Protein 6P4E (pdb70)

B-factor: mean 14.44, std 9.8, range [2.01, 67.56]

InterPro domains:
  IPR000169 Cysteine peptidase, cysteine active site [PS00139] (144-155)
  IPR000668 Peptidase C1A, papain C-terminal [PF00112] (126-337)
  IPR000668 Peptidase C1A, papain C-terminal [PR00705] (144-159)
  IPR000668 Peptidase C1A, papain C-terminal [PR00705] (288-298)
  IPR000668 Peptidase C1A, papain C-terminal [PR00705] (303-309)
  IPR000668 Peptidase C1A, papain C-terminal [SM00645] (126-339)
  IPR013128 Peptidase C1A [PTHR12411] (37-326)
  IPR013201 Cathepsin propeptide inhibitor domain (I29) [PF08246] (38-94)
  IPR013201 Cathepsin propeptide inhibitor domain (I29) [SM00848] (38-94)
  IPR021981 Domain of unknown function DUF3586 [PF12131] (343-416)
  IPR025660 Cysteine peptidase, histidine active site [PS00639] (286-296)
  IPR025661 Cysteine peptidase, asparagine active site [PS00640] (303-322)
  IPR038765 Papain-like cysteine peptidase superfamily [SSF54001] (36-338)
  IPR039417 Papain-like cysteine endopeptidase [cd02248] (127-338)

CATH classification: 3.90.70.10

Organism: Leishmania mexicana (NCBI:txid5665)

Solvent-accessible surface area: 17798 Å² total; per-residue (Å²): 118,52,95,47,20,40,26,89,116,118,26,1,20,5,106,35,26,80,14,39,89,3,27,0,27,2,0,16,2,0,0,6,0,0,2,0,21,38,66,66,36,70,71,155,66,44,27,0,0,3,1,8,0,4,21,17,6,122,81,14,98,11,26,90,24,29,88,6,31,69,0,0,42,17,0,41,120,88,35,78,0,59,2,32,17,45,137,31,14,70,45,86,0,30,125,30,147,48,42,150,48,44,137,59,108,134,32,84,78,13,3,62,3,31,2,15,6,51,3,4,74,44,28,137,3,0,6,6,17,0,18,95,39,0,0,0,0,0,11,0,1,7,48,12,0,144,90,11,157,80,29,45,29,85,84,26,94,40,172,115,81,70,16,2,4,5,0,0,0,2,33,70,94,45,175,61,41,39,0,10,0,16,3,8,70,11,42,151,38,19,45,151,0,19,0,67,0,18,22,60,105,45,8,1,38,0,8,82,39,0,0,0,2,21,7,142,136,66,55,85,45,10,28,16,93,148,97,29,1,20,5,105,36,26,78,13,43,83,5,31,0,25,3,0,14,2,0,0,6,0,0,2,0,21,39,66,66,33,71,72,158,65,41,29,0,0,3,3,8,0,4,22,17,7,120,77,12,99,11,25,92,24,29,90,6,33,69,0,0,42,15,0,37,129,85,36,72,0,58,1,30,18,44,136,31,17,71,46,86,0,30,125,29,143,47,41,156,66,39,153,53,118,144,34,81,81,14,3,65,2,31,2,15,6,52,2,5,68,50,24,136,4,0,14,16,18,0,22,104,41,0,0,0,0,0,12,0,1,6,48,14,0,150,96,12,166,79,25,47,28,85,84,28,96,39,170,111,78,70,17,3,4,5,0,0,0,5,36,76,89,46,178,45,44,39,0,9,0,16,2,9,68,10,43,152,39,16,48,152,0,19,0,59,0,20,23,61,104,46,8,1,40,0,8,80,40,0,0,0,2,21,7,109

Radius of gyration: 22.64 Å; Cα contacts (8 Å, |Δi|>4): 1164; chains: 2; bounding box: 58×46×66 Å

Sequence (433 aa):
VPDAVDWREKGAVTPVKDQGACGSCWAFSAVGNIEGQWYLAGHEELVSSLSEQQLVSCDDMDNNGCSSGGLMMLQAFDWLLQNTNNGHLHTEDSYPYVSGNGYVPECSSNSSELVVGAQIDGHVLIGSSEKAMAAWLAKNGPIAIALDASSSFMSYKSGVLTAACIGKQLNHGVLLLVGYDMTGEVPYWVIKNSWGGDWGEQGYVRVVMGVNACLLSEYPVSAHVRAVPDAVDWREKKGAVTPVKDQGAACGSCWAFSAVGNIEGQWYLAGHELVSSLSEQQLVSCDDMDNGCSSGGLMLQAFDWLLQNTNGHLHTEDDSYPYVSGNGYVPECSNSSELVVGAQIDGHVLIGSSSEKAMAAWLAKNGPIAIALDASSFMSYKSGVLLTAACIGKQLNHGVLLLVGYDMTGEVPYWVIKNSWGGDWGEQGYVRVVMGVNACLLSEYPVSAHVR

Secondary structure (DSSP, 8-state):
--SEEETTTTT------B-TTSS-HHHHHHHHHHHHHHHHTTSPP--B-HHHHHHH-SSSBTTTB--HHHHHHHHHHHSTTEEEBTTTS----TTS--PPPP--TT--EEEE--EEEEE-S-HHHHHHHHHHH--EEEEE--GGGTT--SSEE-S---S---EEEEEEEEE-SSSS-EEEEE-SB-TTSTBTTEEEEESSS-GGGTTS-EEEEE--/---SEEETTTTT--PPP-B-TTSB-HHHHHHHHHHHHHHHHTTSPP--B-HHHHHHH-SSS-TTB---HHHHHHHHHHHSTTEEEBTTTS----TTS--PPPP--TT--EEEE--EEEEEPS-HHHHHHHHHHH--EEEEE--GGGTT--SSEE-S---S---EEEEEEEEE-SSSS-EEEEE-SB-TTSTBTTEEEEESSS-GGGTTS-EEEEE--

Foldseek 3Di:
DDQKDFVVVVQQFDAAAALAQFLLLLLQLLQRQQQNQQVVVPDHRAAFDSLLCLAPQPVFPRSVYDHNQSSQVSCCVPVVQWTWGCVQHPDDCNVHDRDHRDPDPSTHTDAGFHFKDWFQLDLVSVQVCCRPRFKWKWFFACPVQVPAAEDEAAAADGDDGDGIWIFGMWHNPDPFTWTKIAGRRALRRHPRRIYIYGGDPCGRVGSVTIMHTHHD/DADQKAFVVVVQQFDAAAALAQFLLLQLVLLQRQQQNQQVVVPDHRAAFDSLLCLAPQPVFHRRVGDHNQSSQVSCCPPVVQWTWGCVQVPDDCNVHDRDHNDPDPSTHTDGGFHFKDWFQLDQVSVQRCCRPRFKWKWFFACPVQVPAAEDEAAAADGDDGDGIWIFGMWHNPDPFTWTKIAGRRALRRYPRRIYIYGPDPCGRVGSVTIMHTHHD

Structure (mmCIF, N/CA/C/O backbone):
data_6P4E
#
_entry.id   6P4E
#
_cell.length_a   82.636
_cell.length_b   82.636
_cell.length_c   134.846
_cell.angle_alpha   90.00
_cell.angle_beta   90.00
_cell.angle_gamma   120.00
#
_symmetry.space_group_name_H-M   'P 63'
#
loop_
_entity.id
_entity.type
_entity.pdbx_description
1 polymer 'Cysteine proteinase B'
2 non-polymer 'SODIUM ION'
3 non-polymer 'ACETATE ION'
4 non-polymer (4S)-2-METHYL-2,4-PENTANEDIOL
5 non-polymer '3-tert-butyl-N-[(2S)-1-(2-cyano-1,2-dimethylhydrazinyl)-4-methyl-1-oxopentan-2-yl]-1-methyl-1H-pyrazole-5-carboxamide (non-preferred name)'
6 non-polymer 2-AMINO-2-HYDROXYMETHYL-PROPANE-1,3-DIOL
7 water water
#
loop_
_atom_site.group_PDB
_atom_site.id
_atom_site.type_symbol
_atom_site.label_atom_id
_atom_site.label_alt_id
_atom_site.label_comp_id
_atom_site.label_asym_id
_atom_site.label_entity_id
_atom_site.label_seq_id
_atom_site.pdbx_PDB_ins_code
_atom_site.Cartn_x
_atom_site.Cartn_y
_atom_site.Cartn_z
_atom_site.occupancy
_atom_site.B_iso_or_equiv
_atom_site.auth_seq_id
_atom_site.auth_comp_id
_atom_site.auth_asym_id
_atom_site.auth_atom_id
_atom_site.pdbx_PDB_model_num
ATOM 1 N N . VAL A 1 2 ? 6.924 37.204 68.549 1.00 53.56 2 VAL A N 1
ATOM 2 C CA . VAL A 1 2 ? 5.944 36.806 67.545 1.00 43.24 2 VAL A CA 1
ATOM 3 C C . VAL A 1 2 ? 5.393 38.033 66.831 1.00 33.61 2 VAL A C 1
ATOM 4 O O . VAL A 1 2 ? 4.549 38.736 67.385 1.00 30.87 2 VAL A O 1
ATOM 8 N N . PRO A 1 3 ? 5.852 38.288 65.606 1.00 34.60 3 PRO A N 1
ATOM 9 C CA . PRO A 1 3 ? 5.355 39.453 64.870 1.00 18.84 3 PRO A CA 1
ATOM 10 C C . PRO A 1 3 ? 3.866 39.335 64.600 1.00 25.41 3 PRO A C 1
ATOM 11 O O . PRO A 1 3 ? 3.331 38.236 64.428 1.00 23.53 3 PRO A O 1
ATOM 15 N N . ASP A 1 4 ? 3.202 40.493 64.541 1.00 15.31 4 ASP A N 1
ATOM 16 C CA . ASP A 1 4 ? 1.779 40.524 64.238 1.00 20.47 4 ASP A CA 1
ATOM 17 C C . ASP A 1 4 ? 1.502 40.073 62.813 1.00 14.80 4 ASP A C 1
ATOM 18 O O . ASP A 1 4 ? 0.401 39.592 62.518 1.00 17.61 4 ASP A O 1
ATOM 23 N N . ALA A 1 5 ? 2.460 40.281 61.911 1.00 16.01 5 ALA A N 1
ATOM 24 C CA . ALA A 1 5 ? 2.259 40.015 60.499 1.00 16.63 5 ALA A CA 1
ATOM 25 C C . ALA A 1 5 ? 3.601 39.724 59.851 1.00 16.87 5 ALA A C 1
ATOM 26 O O . ALA A 1 5 ? 4.600 40.369 60.165 1.00 15.25 5 ALA A O 1
ATOM 28 N N . VAL A 1 6 ? 3.615 38.723 58.975 1.00 12.79 6 VAL A N 1
ATOM 29 C CA . VAL A 1 6 ? 4.768 38.406 58.135 1.00 11.47 6 VAL A CA 1
ATOM 30 C C . VAL A 1 6 ? 4.259 38.189 56.721 1.00 12.79 6 VAL A C 1
ATOM 31 O O . VAL A 1 6 ? 3.220 37.542 56.525 1.00 13.87 6 VAL A O 1
ATOM 35 N N . ASP A 1 7 ? 4.968 38.754 55.733 1.00 11.04 7 ASP A N 1
ATOM 36 C CA . ASP A 1 7 ? 4.622 38.588 54.319 1.00 9.11 7 ASP A CA 1
ATOM 37 C C . ASP A 1 7 ? 5.910 38.342 53.543 1.00 8.73 7 ASP A C 1
ATOM 38 O O . ASP A 1 7 ? 6.635 39.281 53.196 1.00 10.28 7 ASP A O 1
ATOM 43 N N . TRP A 1 8 ? 6.178 37.073 53.232 1.00 7.62 8 TRP A N 1
ATOM 44 C CA . TRP A 1 8 ? 7.407 36.736 52.526 1.00 8.68 8 TRP A CA 1
ATOM 45 C C . TRP A 1 8 ? 7.364 37.188 51.076 1.00 9.18 8 TRP A C 1
ATOM 46 O O . TRP A 1 8 ? 8.424 37.298 50.454 1.00 8.32 8 TRP A O 1
ATOM 57 N N . ARG A 1 9 ? 6.175 37.477 50.535 1.00 6.88 9 ARG A N 1
ATOM 58 C CA . ARG A 1 9 ? 6.093 38.062 49.201 1.00 10.26 9 ARG A CA 1
ATOM 59 C C . ARG A 1 9 ? 6.727 39.443 49.186 1.00 11.29 9 ARG A C 1
ATOM 60 O O . ARG A 1 9 ? 7.557 39.758 48.323 1.00 13.07 9 ARG A O 1
ATOM 68 N N . GLU A 1 10 ? 6.339 40.285 50.140 1.00 10.46 10 GLU A N 1
ATOM 69 C CA . GLU A 1 10 ? 6.865 41.645 50.163 1.00 15.08 10 GLU A CA 1
ATOM 70 C C . GLU A 1 10 ? 8.353 41.653 50.486 1.00 13.36 10 GLU A C 1
ATOM 71 O O . GLU A 1 10 ? 9.075 42.549 50.029 1.00 13.45 10 GLU A O 1
ATOM 77 N N . LYS A 1 11 ? 8.842 40.645 51.205 1.00 10.97 11 LYS A N 1
ATOM 78 C CA . LYS A 1 11 ? 10.259 40.533 51.548 1.00 14.70 11 LYS A CA 1
ATOM 79 C C . LYS A 1 11 ? 11.123 39.950 50.435 1.00 11.09 11 LYS A C 1
ATOM 80 O O . LYS A 1 11 ? 12.348 39.891 50.607 1.00 14.80 11 LYS A O 1
ATOM 86 N N . GLY A 1 12 ? 10.536 39.547 49.314 1.00 12.57 12 GLY A N 1
ATOM 87 C CA . GLY A 1 12 ? 11.263 39.100 48.149 1.00 12.87 12 GLY A CA 1
ATOM 88 C C . GLY A 1 12 ? 11.483 37.603 48.026 1.00 9.92 12 GLY A C 1
ATOM 89 O O . GLY A 1 12 ? 12.277 37.193 47.176 1.00 10.02 12 GLY A O 1
ATOM 90 N N . ALA A 1 13 ? 10.793 36.768 48.815 1.00 9.30 13 ALA A N 1
ATOM 91 C CA . ALA A 1 13 ? 11.132 35.345 48.854 1.00 8.26 13 ALA A CA 1
ATOM 92 C C . ALA A 1 13 ? 10.194 34.475 48.030 1.00 6.30 13 ALA A C 1
ATOM 93 O O . ALA A 1 13 ? 10.348 33.252 48.069 1.00 8.36 13 ALA A O 1
ATOM 95 N N . VAL A 1 14 ? 9.247 35.063 47.287 1.00 5.48 14 VAL A N 1
ATOM 96 C CA . VAL A 1 14 ? 8.211 34.305 46.581 1.00 6.71 14 VAL A CA 1
ATOM 97 C C . VAL A 1 14 ? 8.190 34.714 45.106 1.00 8.00 14 VAL A C 1
ATOM 98 O O . VAL A 1 14 ? 8.130 35.906 44.788 1.00 7.94 14 VAL A O 1
ATOM 102 N N . THR A 1 15 ? 8.242 33.731 44.211 1.00 7.17 15 THR A N 1
ATOM 103 C CA . THR A 1 15 ? 8.226 33.951 42.765 1.00 7.55 15 THR A CA 1
ATOM 104 C C . THR A 1 15 ? 6.796 34.141 42.282 1.00 8.85 15 THR A C 1
ATOM 105 O O . THR A 1 15 ? 5.861 34.017 43.051 1.00 8.93 15 THR A O 1
ATOM 109 N N . PRO A 1 16 ? 6.598 34.456 41.006 1.00 7.07 16 PRO A N 1
ATOM 110 C CA . PRO A 1 16 ? 5.239 34.630 40.503 1.00 8.65 16 PRO A CA 1
ATOM 111 C C . PRO A 1 16 ? 4.460 33.332 40.599 1.00 6.92 16 PRO A C 1
ATOM 112 O O . PRO A 1 16 ? 5.018 32.234 40.654 1.00 7.30 16 PRO A O 1
ATOM 116 N N . VAL A 1 17 ? 3.141 33.478 40.570 1.00 7.28 17 VAL A N 1
ATOM 117 C CA . VAL A 1 17 ? 2.208 32.360 40.635 1.00 8.12 17 VAL A CA 1
ATOM 118 C C . VAL A 1 17 ? 2.286 31.524 39.367 1.00 7.68 17 VAL A C 1
ATOM 119 O O . VAL A 1 17 ? 2.447 32.044 38.254 1.00 10.90 17 VAL A O 1
ATOM 123 N N . LYS A 1 18 ? 2.153 30.215 39.527 1.00 7.39 18 LYS A N 1
ATOM 124 C CA . LYS A 1 18 ? 2.243 29.238 38.459 1.00 5.73 18 LYS A CA 1
ATOM 125 C C . LYS A 1 18 ? 0.921 28.501 38.352 1.00 5.92 18 LYS A C 1
ATOM 126 O O . LYS A 1 18 ? 0.002 28.714 39.154 1.00 9.83 18 LYS A O 1
ATOM 132 N N . ASP A 1 19 ? 0.831 27.630 37.352 1.00 6.56 19 ASP A N 1
ATOM 133 C CA . ASP A 1 19 ? -0.417 26.933 37.035 1.00 7.32 19 ASP A CA 1
ATOM 134 C C . ASP A 1 19 ? -0.080 25.482 36.723 1.00 9.75 19 ASP A C 1
ATOM 135 O O . ASP A 1 19 ? 0.589 25.196 35.720 1.00 10.70 19 ASP A O 1
ATOM 140 N N . GLN A 1 20 ? -0.522 24.559 37.579 1.00 7.92 20 GLN A N 1
ATOM 141 C CA . GLN A 1 20 ? -0.245 23.146 37.373 1.00 7.74 20 GLN A CA 1
ATOM 142 C C . GLN A 1 20 ? -1.124 22.525 36.299 1.00 6.80 20 GLN A C 1
ATOM 143 O O . GLN A 1 20 ? -0.821 21.427 35.825 1.00 8.08 20 GLN A O 1
ATOM 149 N N . GLY A 1 21 ? -2.209 23.194 35.912 1.00 8.90 21 GLY A N 1
ATOM 150 C CA . GLY A 1 21 ? -3.068 22.616 34.898 1.00 11.72 21 GLY A CA 1
ATOM 151 C C . GLY A 1 21 ? -3.800 21.388 35.409 1.00 10.44 21 GLY A C 1
ATOM 152 O O . GLY A 1 21 ? -4.096 21.243 36.604 1.00 13.66 21 GLY A O 1
ATOM 153 N N . ALA A 1 22 ? -4.082 20.470 34.488 1.00 10.86 22 ALA A N 1
ATOM 154 C CA . ALA A 1 22 ? -4.813 19.241 34.793 1.00 14.29 22 ALA A CA 1
ATOM 155 C C . ALA A 1 22 ? -3.941 18.134 35.375 1.00 19.12 22 ALA A C 1
ATOM 156 O O . ALA A 1 22 ? -4.436 17.025 35.610 1.00 27.53 22 ALA A O 1
ATOM 158 N N . CYS A 1 23 ? -2.674 18.406 35.629 1.00 15.38 23 CYS A N 1
ATOM 159 C CA . CYS A 1 23 ? -1.744 17.432 36.171 1.00 10.79 23 CYS A CA 1
ATOM 160 C C . CYS A 1 23 ? -1.874 17.420 37.688 1.00 10.01 23 CYS A C 1
ATOM 161 O O . CYS A 1 23 ? -2.064 18.464 38.308 1.00 9.80 23 CYS A O 1
ATOM 164 N N . GLY A 1 24 ? -1.840 16.230 38.275 1.00 9.12 24 GLY A N 1
ATOM 165 C CA . GLY A 1 24 ? -1.818 16.107 39.731 1.00 10.32 24 GLY A CA 1
ATOM 166 C C . GLY A 1 24 ? -0.433 16.333 40.318 1.00 6.43 24 GLY A C 1
ATOM 167 O O . GLY A 1 24 ? 0.104 15.480 41.029 1.00 9.80 24 GLY A O 1
ATOM 168 N N . SER A 1 25 ? 0.142 17.498 40.028 1.00 7.19 25 SER A N 1
ATOM 169 C CA . SER A 1 25 ? 1.501 17.835 40.408 1.00 8.55 25 SER A CA 1
ATOM 170 C C . SER A 1 25 ? 1.573 18.866 41.528 1.00 7.56 25 SER A C 1
ATOM 171 O O . SER A 1 25 ? 2.609 19.495 41.703 1.00 6.96 25 SER A O 1
ATOM 174 N N . CYS A 1 26 ? 0.492 19.039 42.296 1.00 7.09 26 CYS A N 1
ATOM 175 C CA . CYS A 1 26 ? 0.492 19.988 43.407 1.00 5.00 26 CYS A CA 1
ATOM 176 C C . CYS A 1 26 ? 1.699 19.781 44.316 1.00 7.88 26 CYS A C 1
ATOM 177 O O . CYS A 1 26 ? 2.242 20.753 44.847 1.00 5.43 26 CYS A O 1
ATOM 180 N N . TRP A 1 27 ? 2.103 18.511 44.532 1.00 5.71 27 TRP A N 1
ATOM 181 C CA . TRP A 1 27 ? 3.220 18.169 45.410 1.00 5.52 27 TRP A CA 1
ATOM 182 C C . TRP A 1 27 ? 4.512 18.798 44.907 1.00 4.64 27 TRP A C 1
ATOM 183 O O . TRP A 1 27 ? 5.362 19.222 45.698 1.00 5.07 27 TRP A O 1
ATOM 194 N N . ALA A 1 28 ? 4.670 18.884 43.584 1.00 5.17 28 ALA A N 1
ATOM 195 C CA . ALA A 1 28 ? 5.871 19.478 43.003 1.00 5.69 28 ALA A CA 1
ATOM 196 C C . ALA A 1 28 ? 5.849 20.993 43.094 1.00 6.70 28 ALA A C 1
ATOM 197 O O . ALA A 1 28 ? 6.868 21.596 43.400 1.00 5.62 28 ALA A O 1
ATOM 199 N N . PHE A 1 29 ? 4.703 21.616 42.833 1.00 4.64 29 PHE A N 1
ATOM 200 C CA . PHE A 1 29 ? 4.586 23.058 42.999 1.00 5.49 29 PHE A CA 1
ATOM 201 C C . PHE A 1 29 ? 4.829 23.470 44.441 1.00 5.48 29 PHE A C 1
ATOM 202 O O . PHE A 1 29 ? 5.502 24.464 44.693 1.00 5.29 29 PHE A O 1
ATOM 210 N N . SER A 1 30 ? 4.281 22.724 45.394 1.00 3.46 30 SER A N 1
ATOM 211 C CA . SER A 1 30 ? 4.473 23.018 46.806 1.00 4.75 30 SER A CA 1
ATOM 212 C C . SER A 1 30 ? 5.943 22.921 47.181 1.00 6.41 30 SER A C 1
ATOM 213 O O . SER A 1 30 ? 6.517 23.827 47.799 1.00 5.77 30 SER A O 1
ATOM 216 N N . ALA A 1 31 ? 6.574 21.834 46.780 1.00 5.77 31 ALA A N 1
ATOM 217 C CA . ALA A 1 31 ? 7.973 21.616 47.122 1.00 3.76 31 ALA A CA 1
ATOM 218 C C . ALA A 1 31 ? 8.870 22.679 46.500 1.00 5.66 31 ALA A C 1
ATOM 219 O O . ALA A 1 31 ? 9.737 23.244 47.173 1.00 6.48 31 ALA A O 1
ATOM 221 N N . VAL A 1 32 ? 8.664 22.976 45.212 1.00 6.27 32 VAL A N 1
ATOM 222 C CA . VAL A 1 32 ? 9.508 23.937 44.510 1.00 3.63 32 VAL A CA 1
ATOM 223 C C . VAL A 1 32 ? 9.305 25.335 45.056 1.00 5.31 32 VAL A C 1
ATOM 224 O O . VAL A 1 32 ? 10.265 26.080 45.238 1.00 4.82 32 VAL A O 1
ATOM 228 N N . GLY A 1 33 ? 8.061 25.720 45.352 1.00 4.36 33 GLY A N 1
ATOM 229 C CA . GLY A 1 33 ? 7.863 27.032 45.939 1.00 5.61 33 GLY A CA 1
ATOM 230 C C . GLY A 1 33 ? 8.618 27.196 47.241 1.00 5.50 33 GLY A C 1
ATOM 231 O O . GLY A 1 33 ? 9.209 28.256 47.520 1.00 5.98 33 GLY A O 1
ATOM 232 N N . ASN A 1 34 ? 8.599 26.164 48.072 1.00 5.85 34 ASN A N 1
ATOM 233 C CA . ASN A 1 34 ? 9.355 26.225 49.305 1.00 4.46 34 ASN A CA 1
ATOM 234 C C . ASN A 1 34 ? 10.848 26.329 49.032 1.00 3.94 34 ASN A C 1
ATOM 235 O O . ASN A 1 34 ? 11.545 27.124 49.676 1.00 4.89 34 ASN A O 1
ATOM 240 N N . ILE A 1 35 ? 11.366 25.534 48.105 1.00 3.53 35 ILE A N 1
ATOM 241 C CA . ILE A 1 35 ? 12.784 25.620 47.762 1.00 4.58 35 ILE A CA 1
ATOM 242 C C . ILE A 1 35 ? 13.151 27.011 47.281 1.00 7.29 35 ILE A C 1
ATOM 243 O O . ILE A 1 35 ? 14.196 27.549 47.665 1.00 6.23 35 ILE A O 1
ATOM 248 N N . GLU A 1 36 ? 12.317 27.609 46.427 1.00 5.28 36 GLU A N 1
ATOM 249 C CA . GLU A 1 36 ? 12.606 28.959 45.947 1.00 7.01 36 GLU A CA 1
ATOM 250 C C . GLU A 1 36 ? 12.803 29.922 47.102 1.00 6.66 36 GLU A C 1
ATOM 251 O O . GLU A 1 36 ? 13.680 30.788 47.059 1.00 6.97 36 GLU A O 1
ATOM 257 N N . GLY A 1 37 ? 11.980 29.787 48.147 1.00 6.89 37 GLY A N 1
ATOM 258 C CA . GLY A 1 37 ? 12.073 30.689 49.280 1.00 9.10 37 GLY A CA 1
ATOM 259 C C . GLY A 1 37 ? 13.304 30.428 50.130 1.00 5.14 37 GLY A C 1
ATOM 260 O O . GLY A 1 37 ? 13.989 31.367 50.550 1.00 7.01 37 GLY A O 1
ATOM 261 N N . GLN A 1 38 ? 13.628 29.155 50.382 1.00 6.19 38 GLN A N 1
ATOM 262 C CA . GLN A 1 38 ? 14.809 28.850 51.179 1.00 6.80 38 GLN A CA 1
ATOM 263 C C . GLN A 1 38 ? 16.078 29.287 50.464 1.00 6.09 38 GLN A C 1
ATOM 264 O O . GLN A 1 38 ? 17.036 29.723 51.102 1.00 7.03 38 GLN A O 1
ATOM 270 N N . TRP A 1 39 ? 16.100 29.141 49.137 1.00 6.62 39 TRP A N 1
ATOM 271 C CA . TRP A 1 39 ? 17.245 29.513 48.316 1.00 8.65 39 TRP A CA 1
ATOM 272 C C . TRP A 1 39 ? 17.505 31.013 48.417 1.00 6.99 39 TRP A C 1
ATOM 273 O O . TRP A 1 39 ? 18.633 31.453 48.706 1.00 8.39 39 TRP A O 1
ATOM 284 N N . TYR A 1 40 ? 16.459 31.811 48.261 1.00 6.89 40 TYR A N 1
ATOM 285 C CA . TYR A 1 40 ? 16.605 33.254 48.408 1.00 6.24 40 TYR A CA 1
ATOM 286 C C . TYR A 1 40 ? 17.044 33.627 49.812 1.00 8.36 40 TYR A C 1
ATOM 287 O O . TYR A 1 40 ? 17.945 34.458 49.987 1.00 9.92 40 TYR A O 1
ATOM 296 N N . LEU A 1 41 ? 16.411 33.054 50.830 1.00 5.35 41 LEU A N 1
ATOM 297 C CA . LEU A 1 41 ? 16.710 33.439 52.202 1.00 6.32 41 LEU A CA 1
ATOM 298 C C . LEU A 1 41 ? 18.111 33.018 52.649 1.00 11.19 41 LEU A C 1
ATOM 299 O O . LEU A 1 41 ? 18.602 33.546 53.656 1.00 14.67 41 LEU A O 1
ATOM 304 N N . ALA A 1 42 ? 18.753 32.092 51.943 1.00 8.51 42 ALA A N 1
ATOM 305 C CA . ALA A 1 42 ? 20.163 31.774 52.174 1.00 8.57 42 ALA A CA 1
ATOM 306 C C . ALA A 1 42 ? 21.104 32.771 51.503 1.00 9.74 42 ALA A C 1
ATOM 307 O O . ALA A 1 42 ? 22.328 32.618 51.609 1.00 12.51 42 ALA A O 1
ATOM 309 N N . GLY A 1 43 ? 20.587 33.796 50.840 1.00 9.12 43 GLY A N 1
ATOM 310 C CA . GLY A 1 43 ? 21.431 34.844 50.313 1.00 12.06 43 GLY A CA 1
ATOM 311 C C . GLY A 1 43 ? 21.624 34.817 48.819 1.00 16.02 43 GLY A C 1
ATOM 312 O O . GLY A 1 43 ? 22.471 35.554 48.306 1.00 15.20 43 GLY A O 1
ATOM 313 N N . HIS A 1 44 ? 20.889 33.990 48.099 1.00 10.01 44 HIS A N 1
ATOM 314 C CA . HIS A 1 44 ? 21.002 33.908 46.655 1.00 10.84 44 HIS A CA 1
ATOM 315 C C . HIS A 1 44 ? 19.866 34.677 45.996 1.00 9.24 44 HIS A C 1
ATOM 316 O O . HIS A 1 44 ? 18.852 34.990 46.622 1.00 10.61 44 HIS A O 1
ATOM 323 N N . GLU A 1 45 ? 20.022 34.968 44.716 1.00 10.36 45 GLU A N 1
ATOM 324 C CA A GLU A 1 45 ? 18.991 35.714 44.016 0.71 8.55 45 GLU A CA 1
ATOM 325 C CA B GLU A 1 45 ? 18.984 35.720 44.021 0.29 8.58 45 GLU A CA 1
ATOM 326 C C . GLU A 1 45 ? 17.753 34.842 43.823 1.00 8.24 45 GLU A C 1
ATOM 327 O O . GLU A 1 45 ? 17.857 33.654 43.491 1.00 10.36 45 GLU A O 1
ATOM 338 N N . LEU A 1 46 ? 16.583 35.445 44.015 1.00 9.44 46 LEU A N 1
ATOM 339 C CA . LEU A 1 46 ? 15.327 34.753 43.770 1.00 7.22 46 LEU A CA 1
ATOM 340 C C . LEU A 1 46 ? 15.272 34.281 42.324 1.00 8.63 46 LEU A C 1
ATOM 341 O O . LEU A 1 46 ? 15.463 35.056 41.383 1.00 9.77 46 LEU A O 1
ATOM 346 N N . VAL A 1 47 ? 14.982 32.999 42.137 1.00 7.77 47 VAL A N 1
ATOM 347 C CA . VAL A 1 47 ? 14.880 32.408 40.810 1.00 8.54 47 VAL A CA 1
ATOM 348 C C . VAL A 1 47 ? 13.740 31.398 40.814 1.00 7.70 47 VAL A C 1
ATOM 349 O O . VAL A 1 47 ? 13.505 30.734 41.825 1.00 7.49 47 VAL A O 1
ATOM 353 N N . SER A 1 48 ? 12.999 31.326 39.710 1.00 9.37 48 SER A N 1
ATOM 354 C CA A SER A 1 48 ? 11.951 30.326 39.558 0.67 8.63 48 SER A CA 1
ATOM 355 C CA B SER A 1 48 ? 11.945 30.330 39.557 0.33 8.70 48 SER A CA 1
ATOM 356 C C . SER A 1 48 ? 12.566 29.003 39.137 1.00 10.09 48 SER A C 1
ATOM 357 O O . SER A 1 48 ? 13.405 28.966 38.232 1.00 9.95 48 SER A O 1
ATOM 362 N N . LEU A 1 49 ? 12.167 27.920 39.806 1.00 5.41 49 LEU A N 1
ATOM 363 C CA . LEU A 1 49 ? 12.767 26.601 39.633 1.00 5.45 49 LEU A CA 1
ATOM 364 C C . LEU A 1 49 ? 11.763 25.650 38.999 1.00 4.75 49 LEU A C 1
ATOM 365 O O . LEU A 1 49 ? 10.583 25.964 38.850 1.00 7.77 49 LEU A O 1
ATOM 370 N N . SER A 1 50 ? 12.256 24.478 38.604 1.00 6.71 50 SER A N 1
ATOM 371 C CA . SER A 1 50 ? 11.532 23.606 37.678 1.00 5.72 50 SER A CA 1
ATOM 372 C C . SER A 1 50 ? 10.686 22.539 38.379 1.00 6.46 50 SER A C 1
ATOM 373 O O . SER A 1 50 ? 11.209 21.521 38.835 1.00 7.48 50 SER A O 1
ATOM 376 N N . GLU A 1 51 ? 9.367 22.730 38.388 1.00 7.18 51 GLU A N 1
ATOM 377 C CA . GLU A 1 51 ? 8.448 21.646 38.722 1.00 8.69 51 GLU A CA 1
ATOM 378 C C . GLU A 1 51 ? 8.562 20.490 37.727 1.00 7.75 51 GLU A C 1
ATOM 379 O O . GLU A 1 51 ? 8.387 19.328 38.100 1.00 7.36 51 GLU A O 1
ATOM 385 N N . GLN A 1 52 ? 8.848 20.785 36.452 1.00 8.08 52 GLN A N 1
ATOM 386 C CA . GLN A 1 52 ? 8.849 19.726 35.451 1.00 9.17 52 GLN A CA 1
ATOM 387 C C . GLN A 1 52 ? 9.935 18.703 35.731 1.00 8.75 52 GLN A C 1
ATOM 388 O O . GLN A 1 52 ? 9.744 17.509 35.496 1.00 8.97 52 GLN A O 1
ATOM 394 N N . GLN A 1 53 ? 11.083 19.153 36.232 1.00 6.00 53 GLN A N 1
ATOM 395 C CA . GLN A 1 53 ? 12.132 18.199 36.572 1.00 6.90 53 GLN A CA 1
ATOM 396 C C . GLN A 1 53 ? 11.620 17.160 37.553 1.00 9.08 53 GLN A C 1
ATOM 397 O O . GLN A 1 53 ? 11.903 15.973 37.413 1.00 9.28 53 GLN A O 1
ATOM 403 N N . LEU A 1 54 ? 10.875 17.586 38.576 1.00 8.11 54 LEU A N 1
ATOM 404 C CA . LEU A 1 54 ? 10.332 16.621 39.522 1.00 8.07 54 LEU A CA 1
ATOM 405 C C . LEU A 1 54 ? 9.250 15.783 38.866 1.00 9.36 54 LEU A C 1
ATOM 406 O O . LEU A 1 54 ? 9.223 14.562 39.015 1.00 9.13 54 LEU A O 1
ATOM 411 N N . VAL A 1 55 ? 8.330 16.416 38.148 1.00 6.76 55 VAL A N 1
ATOM 412 C CA . VAL A 1 55 ? 7.230 15.651 37.573 1.00 7.62 55 VAL A CA 1
ATOM 413 C C . VAL A 1 55 ? 7.747 14.544 36.663 1.00 8.60 55 VAL A C 1
ATOM 414 O O . VAL A 1 55 ? 7.276 13.397 36.730 1.00 10.14 55 VAL A O 1
ATOM 418 N N . SER A 1 56 ? 8.750 14.852 35.832 1.00 8.64 56 SER A N 1
ATOM 419 C CA . SER A 1 56 ? 9.283 13.925 34.835 1.00 12.09 56 SER A CA 1
ATOM 420 C C . SER A 1 56 ? 10.371 12.997 35.358 1.00 13.63 56 SER A C 1
ATOM 421 O O . SER A 1 56 ? 10.522 11.872 34.837 1.00 12.18 56 SER A O 1
ATOM 424 N N . CYS A 1 57 ? 11.167 13.432 36.338 1.00 9.61 57 CYS A N 1
ATOM 425 C CA . CYS A 1 57 ? 12.361 12.696 36.732 1.00 9.21 57 CYS A CA 1
ATOM 426 C C . CYS A 1 57 ? 12.257 11.984 38.073 1.00 11.00 57 CYS A C 1
ATOM 427 O O . CYS A 1 57 ? 12.974 11.004 38.293 1.00 12.97 57 CYS A O 1
ATOM 430 N N . ASP A 1 58 ? 11.403 12.448 38.987 1.00 11.65 58 ASP A N 1
ATOM 431 C CA . ASP A 1 58 ? 11.338 11.909 40.344 1.00 11.34 58 ASP A CA 1
ATOM 432 C C . ASP A 1 58 ? 10.583 10.585 40.316 1.00 11.54 58 ASP A C 1
ATOM 433 O O . ASP A 1 58 ? 9.355 10.557 40.187 1.00 19.15 58 ASP A O 1
ATOM 438 N N . ASP A 1 59 ? 11.313 9.485 40.469 1.00 13.28 59 ASP A N 1
ATOM 439 C CA . ASP A 1 59 ? 10.700 8.161 40.422 1.00 16.52 59 ASP A CA 1
ATOM 440 C C . ASP A 1 59 ? 10.225 7.659 41.783 1.00 18.99 59 ASP A C 1
ATOM 441 O O . ASP A 1 59 ? 9.676 6.551 41.858 1.00 18.56 59 ASP A O 1
ATOM 446 N N . MET A 1 60 ? 10.405 8.442 42.855 1.00 15.31 60 MET A N 1
ATOM 447 C CA . MET A 1 60 ? 9.783 8.107 44.130 1.00 14.97 60 MET A CA 1
ATOM 448 C C . MET A 1 60 ? 8.325 8.551 44.127 1.00 17.48 60 MET A C 1
ATOM 449 O O . MET A 1 60 ? 7.446 7.864 44.658 1.00 25.12 60 MET A O 1
ATOM 454 N N . ASP A 1 61 ? 8.058 9.676 43.489 1.00 11.19 61 ASP A N 1
ATOM 455 C CA . ASP A 1 61 ? 6.718 10.202 43.335 1.00 9.86 61 ASP A CA 1
ATOM 456 C C . ASP A 1 61 ? 6.114 9.705 42.024 1.00 13.26 61 ASP A C 1
ATOM 457 O O . ASP A 1 61 ? 6.740 8.962 41.265 1.00 13.35 61 ASP A O 1
ATOM 462 N N . ASN A 1 62 ? 4.879 10.110 41.750 1.00 9.55 62 ASN A N 1
ATOM 463 C CA A ASN A 1 62 ? 4.098 9.509 40.676 0.62 11.97 62 ASN A CA 1
ATOM 464 C CA B ASN A 1 62 ? 4.073 9.514 40.691 0.38 11.97 62 ASN A CA 1
ATOM 465 C C . ASN A 1 62 ? 3.592 10.540 39.674 1.00 10.86 62 ASN A C 1
ATOM 466 O O . ASN A 1 62 ? 2.454 10.471 39.200 1.00 13.35 62 ASN A O 1
ATOM 475 N N . GLY A 1 63 ? 4.443 11.505 39.331 1.00 10.91 63 GLY A N 1
ATOM 476 C CA . GLY A 1 63 ? 4.151 12.346 38.185 1.00 12.16 63 GLY A CA 1
ATOM 477 C C . GLY A 1 63 ? 2.848 13.108 38.327 1.00 12.06 63 GLY A C 1
ATOM 478 O O . GLY A 1 63 ? 2.610 13.797 39.324 1.00 13.28 63 GLY A O 1
ATOM 479 N N . CYS A 1 64 ? 1.982 13.008 37.311 1.00 12.55 64 CYS A N 1
ATOM 480 C CA . CYS A 1 64 ? 0.677 13.658 37.334 1.00 10.85 64 CYS A CA 1
ATOM 481 C C . CYS A 1 64 ? -0.369 12.894 38.145 1.00 10.60 64 CYS A C 1
ATOM 482 O O . CYS A 1 64 ? -1.525 13.329 38.201 1.00 12.66 64 CYS A O 1
ATOM 485 N N A SER A 1 65 ? -0.013 11.769 38.752 0.49 10.16 65 SER A N 1
ATOM 486 N N B SER A 1 65 ? 0.019 11.787 38.795 0.51 10.21 65 SER A N 1
ATOM 487 C CA A SER A 1 65 ? -0.947 11.115 39.655 0.49 12.46 65 SER A CA 1
ATOM 488 C CA B SER A 1 65 ? -0.846 10.977 39.652 0.51 12.65 65 SER A CA 1
ATOM 489 C C A SER A 1 65 ? -0.882 11.747 41.041 0.49 14.00 65 SER A C 1
ATOM 490 C C B SER A 1 65 ? -0.566 11.163 41.142 0.51 10.35 65 SER A C 1
ATOM 491 O O A SER A 1 65 ? -1.924 11.993 41.659 0.49 18.46 65 SER A O 1
ATOM 492 O O B SER A 1 65 ? -1.106 10.417 41.962 0.51 15.84 65 SER A O 1
ATOM 497 N N . GLY A 1 66 ? 0.312 12.080 41.509 1.00 10.43 66 GLY A N 1
ATOM 498 C CA . GLY A 1 66 ? 0.473 12.510 42.880 1.00 10.19 66 GLY A CA 1
ATOM 499 C C . GLY A 1 66 ? 1.876 12.268 43.401 1.00 10.54 66 GLY A C 1
ATOM 500 O O . GLY A 1 66 ? 2.691 11.572 42.796 1.00 8.33 66 GLY A O 1
ATOM 501 N N . GLY A 1 67 ? 2.121 12.836 44.582 1.00 7.39 67 GLY A N 1
ATOM 502 C CA . GLY A 1 67 ? 3.410 12.760 45.238 1.00 8.72 67 GLY A CA 1
ATOM 503 C C . GLY A 1 67 ? 3.341 13.379 46.615 1.00 7.09 67 GLY A C 1
ATOM 504 O O . GLY A 1 67 ? 2.289 13.833 47.078 1.00 7.55 67 GLY A O 1
ATOM 505 N N . LEU A 1 68 ? 4.503 13.439 47.243 1.00 7.72 68 LEU A N 1
ATOM 506 C CA . LEU A 1 68 ? 4.672 14.015 48.568 1.00 5.94 68 LEU A CA 1
ATOM 507 C C . LEU A 1 68 ? 5.890 14.923 48.560 1.00 5.90 68 LEU A C 1
ATOM 508 O O . LEU A 1 68 ? 6.933 14.569 48.009 1.00 6.51 68 LEU A O 1
ATOM 513 N N . MET A 1 69 ? 5.767 16.092 49.211 1.00 4.79 69 MET A N 1
ATOM 514 C CA A MET A 1 69 ? 6.839 17.083 49.178 0.60 4.79 69 MET A CA 1
ATOM 515 C CA B MET A 1 69 ? 6.837 17.087 49.189 0.40 4.83 69 MET A CA 1
ATOM 516 C C . MET A 1 69 ? 8.139 16.548 49.789 1.00 6.41 69 MET A C 1
ATOM 517 O O . MET A 1 69 ? 9.227 16.818 49.267 1.00 7.61 69 MET A O 1
ATOM 526 N N . LEU A 1 70 ? 8.066 15.775 50.890 1.00 6.07 70 LEU A N 1
ATOM 527 C CA . LEU A 1 70 ? 9.309 15.242 51.463 1.00 7.06 70 LEU A CA 1
ATOM 528 C C . LEU A 1 70 ? 9.991 14.262 50.520 1.00 8.70 70 LEU A C 1
ATOM 529 O O . LEU A 1 70 ? 11.233 14.227 50.454 1.00 7.83 70 LEU A O 1
ATOM 534 N N . GLN A 1 71 ? 9.202 13.410 49.835 1.00 7.45 71 GLN A N 1
ATOM 535 C CA . GLN A 1 71 ? 9.789 12.486 48.872 1.00 9.05 71 GLN A CA 1
ATOM 536 C C . GLN A 1 71 ? 10.456 13.237 47.729 1.00 9.02 71 GLN A C 1
ATOM 537 O O . GLN A 1 71 ? 11.510 12.838 47.238 1.00 11.01 71 GLN A O 1
ATOM 543 N N . ALA A 1 72 ? 9.883 14.367 47.322 1.00 6.98 72 ALA A N 1
ATOM 544 C CA . ALA A 1 72 ? 10.499 15.151 46.262 1.00 8.72 72 ALA A CA 1
ATOM 545 C C . ALA A 1 72 ? 11.859 15.669 46.711 1.00 6.15 72 ALA A C 1
ATOM 546 O O . ALA A 1 72 ? 12.840 15.621 45.953 1.00 8.69 72 ALA A O 1
ATOM 548 N N . PHE A 1 73 ? 11.951 16.143 47.955 1.00 6.38 73 PHE A N 1
ATOM 549 C CA . PHE A 1 73 ? 13.238 16.599 48.482 1.00 7.02 73 PHE A CA 1
ATOM 550 C C . PHE A 1 73 ? 14.229 15.443 48.536 1.00 10.18 73 PHE A C 1
ATOM 551 O O . PHE A 1 73 ? 15.403 15.601 48.166 1.00 7.56 73 PHE A O 1
ATOM 559 N N . ASP A 1 74 ? 13.769 14.271 49.006 1.00 7.07 74 ASP A N 1
ATOM 560 C CA . ASP A 1 74 ? 14.635 13.094 49.050 1.00 12.36 74 ASP A CA 1
ATOM 561 C C . ASP A 1 74 ? 15.134 12.735 47.663 1.00 11.38 74 ASP A C 1
ATOM 562 O O . ASP A 1 74 ? 16.295 12.355 47.499 1.00 10.27 74 ASP A O 1
ATOM 567 N N . TRP A 1 75 ? 14.251 12.761 46.663 1.00 7.93 75 TRP A N 1
ATOM 568 C CA . TRP A 1 75 ? 14.684 12.419 45.314 1.00 7.38 75 TRP A CA 1
ATOM 569 C C . TRP A 1 75 ? 15.829 13.331 44.868 1.00 11.26 75 TRP A C 1
ATOM 570 O O . TRP A 1 75 ? 16.844 12.864 44.332 1.00 10.93 75 TRP A O 1
ATOM 581 N N . LEU A 1 76 ? 15.693 14.644 45.083 1.00 7.09 76 LEU A N 1
ATOM 582 C CA . LEU A 1 76 ? 16.783 15.547 44.726 1.00 11.20 76 LEU A CA 1
ATOM 583 C C . LEU A 1 76 ? 18.054 15.179 45.480 1.00 9.93 76 LEU A C 1
ATOM 584 O O . LEU A 1 76 ? 19.137 15.088 44.894 1.00 10.33 76 LEU A O 1
ATOM 589 N N . LEU A 1 77 ? 17.946 14.967 46.789 1.00 8.98 77 LEU A N 1
ATOM 590 C CA . LEU A 1 77 ? 19.151 14.710 47.574 1.00 7.86 77 LEU A CA 1
ATOM 591 C C . LEU A 1 77 ? 19.849 13.437 47.134 1.00 15.86 77 LEU A C 1
ATOM 592 O O . LEU A 1 77 ? 21.080 13.375 47.129 1.00 16.58 77 LEU A O 1
ATOM 597 N N . GLN A 1 78 ? 19.086 12.419 46.751 1.00 9.64 78 GLN A N 1
ATOM 598 C CA . GLN A 1 78 ? 19.654 11.124 46.389 1.00 11.31 78 GLN A CA 1
ATOM 599 C C . GLN A 1 78 ? 20.120 11.040 44.940 1.00 16.63 78 GLN A C 1
ATOM 600 O O . GLN A 1 78 ? 20.990 10.214 44.638 1.00 16.73 78 GLN A O 1
ATOM 606 N N . ASN A 1 79 ? 19.592 11.871 44.035 1.00 11.75 79 ASN A N 1
ATOM 607 C CA . ASN A 1 79 ? 19.844 11.695 42.609 1.00 10.84 79 ASN A CA 1
ATOM 608 C C . ASN A 1 79 ? 20.487 12.878 41.906 1.00 14.49 79 ASN A C 1
ATOM 609 O O . ASN A 1 79 ? 21.056 12.684 40.826 1.00 16.92 79 ASN A O 1
ATOM 614 N N . THR A 1 80 ? 20.442 14.080 42.474 1.00 12.80 80 THR A N 1
ATOM 615 C CA . THR A 1 80 ? 21.068 15.238 41.848 1.00 12.68 80 THR A CA 1
ATOM 616 C C . THR A 1 80 ? 21.929 16.025 42.826 1.00 14.53 80 THR A C 1
ATOM 617 O O . THR A 1 80 ? 22.221 17.198 42.571 1.00 11.93 80 THR A O 1
ATOM 621 N N . ASN A 1 81 ? 22.354 15.412 43.930 1.00 15.18 81 ASN A N 1
ATOM 622 C CA A ASN A 1 81 ? 23.065 16.118 45.002 0.49 13.75 81 ASN A CA 1
ATOM 623 C CA B ASN A 1 81 ? 23.081 16.136 44.972 0.51 13.76 81 ASN A CA 1
ATOM 624 C C . ASN A 1 81 ? 22.332 17.399 45.405 1.00 9.72 81 ASN A C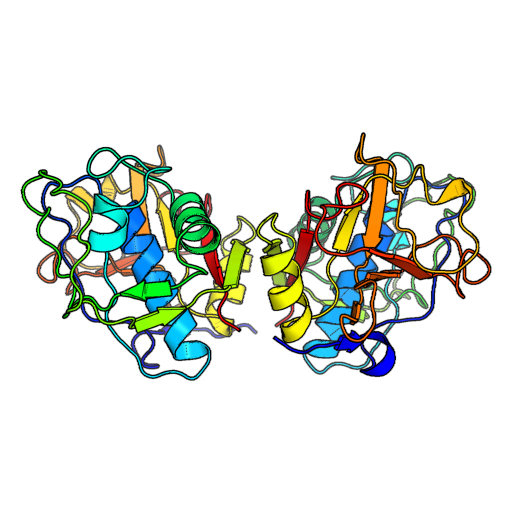 1
ATOM 625 O O . ASN A 1 81 ? 22.943 18.430 45.729 1.00 11.22 81 ASN A O 1
ATOM 634 N N . GLY A 1 82 ? 20.997 17.330 45.401 1.00 11.15 82 GLY A N 1
ATOM 635 C CA . GLY A 1 82 ? 20.166 18.433 45.830 1.00 11.07 82 GLY A CA 1
ATOM 636 C C . GLY A 1 82 ? 19.961 19.527 44.800 1.00 9.70 82 GLY A C 1
ATOM 637 O O . GLY A 1 82 ? 19.303 20.533 45.110 1.00 8.67 82 GLY A O 1
ATOM 638 N N . HIS A 1 83 ? 20.493 19.369 43.587 1.00 9.31 83 HIS A N 1
ATOM 639 C CA . HIS A 1 83 ? 20.401 20.406 42.573 1.00 9.65 83 HIS A CA 1
ATOM 640 C C . HIS A 1 83 ? 19.071 20.352 41.843 1.00 7.57 83 HIS A C 1
ATOM 641 O O . HIS A 1 83 ? 18.596 19.285 41.456 1.00 9.20 83 HIS A O 1
ATOM 648 N N . LEU A 1 84 ? 18.507 21.545 41.609 1.00 9.07 84 LEU A N 1
ATOM 649 C CA . LEU A 1 84 ? 17.256 21.716 40.885 1.00 9.47 84 LEU A CA 1
ATOM 650 C C . LEU A 1 84 ? 17.484 22.699 39.749 1.00 9.17 84 LEU A C 1
ATOM 651 O O . LEU A 1 84 ? 18.117 23.741 39.943 1.00 8.92 84 LEU A O 1
ATOM 656 N N . HIS A 1 85 ? 16.957 22.379 38.574 1.00 7.52 85 HIS A N 1
ATOM 657 C CA . HIS A 1 85 ? 17.122 23.248 37.420 1.00 8.48 85 HIS A CA 1
ATOM 658 C C . HIS A 1 85 ? 16.175 24.436 37.475 1.00 7.83 85 HIS A C 1
ATOM 659 O O . HIS A 1 85 ? 15.159 24.450 38.181 1.00 8.04 85 HIS A O 1
ATOM 666 N N . THR A 1 86 ? 16.520 25.442 36.693 1.00 7.58 86 THR A N 1
ATOM 667 C CA . THR A 1 86 ? 15.650 26.598 36.567 1.00 6.36 86 THR A CA 1
ATOM 668 C C . THR A 1 86 ? 14.402 26.279 35.747 1.00 9.51 86 THR A C 1
ATOM 669 O O . THR A 1 86 ? 14.401 25.398 34.874 1.00 9.05 86 THR A O 1
ATOM 673 N N . GLU A 1 87 ? 13.320 26.992 36.053 1.00 8.77 87 GLU A N 1
ATOM 674 C CA . GLU A 1 87 ? 12.115 26.892 35.236 1.00 9.71 87 GLU A CA 1
ATOM 675 C C . GLU A 1 87 ? 12.393 27.325 33.799 1.00 11.03 87 GLU A C 1
ATOM 676 O O . GLU A 1 87 ? 11.873 26.719 32.853 1.00 10.67 87 GLU A O 1
ATOM 682 N N . ASP A 1 88 ? 13.181 28.392 33.623 1.00 10.40 88 ASP A N 1
ATOM 683 C CA . ASP A 1 88 ? 13.436 28.909 32.281 1.00 10.22 88 ASP A CA 1
ATOM 684 C C . ASP A 1 88 ? 14.076 27.846 31.408 1.00 14.61 88 ASP A C 1
ATOM 685 O O . ASP A 1 88 ? 13.712 27.693 30.230 1.00 13.69 88 ASP A O 1
ATOM 690 N N . SER A 1 89 ? 15.011 27.081 31.972 1.00 9.83 89 SER A N 1
ATOM 691 C CA . SER A 1 89 ? 15.710 26.061 31.214 1.00 13.36 89 SER A CA 1
ATOM 692 C C . SER A 1 89 ? 14.965 24.745 31.158 1.00 10.51 89 SER A C 1
ATOM 693 O O . SER A 1 89 ? 15.194 23.966 30.228 1.00 12.13 89 SER A O 1
ATOM 696 N N . TYR A 1 90 ? 14.061 24.481 32.104 1.00 11.34 90 TYR A N 1
ATOM 697 C CA . TYR A 1 90 ? 13.311 23.223 32.155 1.00 9.52 90 TYR A CA 1
ATOM 698 C C . TYR A 1 90 ? 11.849 23.569 32.422 1.00 10.38 90 TYR A C 1
ATOM 699 O O . TYR A 1 90 ? 11.335 23.373 33.533 1.00 9.70 90 TYR A O 1
ATOM 708 N N . PRO A 1 91 ? 11.149 24.068 31.421 1.00 9.49 91 PRO A N 1
ATOM 709 C CA . PRO A 1 91 ? 9.819 24.640 31.643 1.00 9.45 91 PRO A CA 1
ATOM 710 C C . PRO A 1 91 ? 8.722 23.595 31.807 1.00 8.39 91 PRO A C 1
ATOM 711 O O . PRO A 1 91 ? 8.855 22.418 31.475 1.00 9.58 91 PRO A O 1
ATOM 715 N N . TYR A 1 92 ? 7.606 24.050 32.355 1.00 9.73 92 TYR A N 1
ATOM 716 C CA . TYR A 1 92 ? 6.518 23.136 32.676 1.00 9.82 92 TYR A CA 1
ATOM 717 C C . TYR A 1 92 ? 5.681 22.878 31.434 1.00 11.03 92 TYR A C 1
ATOM 718 O O . TYR A 1 92 ? 5.125 23.812 30.850 1.00 12.73 92 TYR A O 1
ATOM 727 N N . VAL A 1 93 ? 5.547 21.607 31.068 1.00 10.45 93 VAL A N 1
ATOM 728 C CA . VAL A 1 93 ? 4.826 21.214 29.869 1.00 9.87 93 VAL A CA 1
ATOM 729 C C . VAL A 1 93 ? 3.771 20.169 30.171 1.00 11.91 93 VAL A C 1
ATOM 730 O O . VAL A 1 93 ? 3.098 19.678 29.253 1.00 14.58 93 VAL A O 1
ATOM 734 N N . SER A 1 94 ? 3.582 19.825 31.437 1.00 9.49 94 SER A N 1
ATOM 735 C CA . SER A 1 94 ? 2.630 18.796 31.819 1.00 8.26 94 SER A CA 1
ATOM 736 C C . SER A 1 94 ? 1.228 19.320 32.140 1.00 8.01 94 SER A C 1
ATOM 737 O O . SER A 1 94 ? 0.420 18.575 32.709 1.00 9.66 94 SER A O 1
ATOM 740 N N . GLY A 1 95 ? 0.886 20.544 31.740 1.00 10.33 95 GLY A N 1
ATOM 741 C CA . GLY A 1 95 ? -0.441 21.069 32.034 1.00 13.68 95 GLY A CA 1
ATOM 742 C C . GLY A 1 95 ? -1.608 20.242 31.507 1.00 13.91 95 GLY A C 1
ATOM 743 O O . GLY A 1 95 ? -2.721 20.357 32.034 1.00 17.70 95 GLY A O 1
ATOM 744 N N . ASN A 1 96 ? -1.405 19.442 30.456 1.00 12.21 96 ASN A N 1
ATOM 745 C CA . ASN A 1 96 ? -2.486 18.601 29.934 1.00 11.42 96 ASN A CA 1
ATOM 746 C C . ASN A 1 96 ? -2.531 17.210 30.561 1.00 15.29 96 ASN A C 1
ATOM 747 O O . ASN A 1 96 ? -3.367 16.391 30.157 1.00 17.81 96 ASN A O 1
ATOM 752 N N . GLY A 1 97 ? -1.652 16.911 31.526 1.00 13.61 97 GLY A N 1
ATOM 753 C CA . GLY A 1 97 ? -1.697 15.664 32.252 1.00 10.92 97 GLY A CA 1
ATOM 754 C C . GLY A 1 97 ? -0.701 14.622 31.806 1.00 16.05 97 GLY A C 1
ATOM 755 O O . GLY A 1 97 ? -0.557 13.606 32.492 1.00 15.91 97 GLY A O 1
ATOM 756 N N . TYR A 1 98 ? -0.003 14.846 30.690 1.00 11.98 98 TYR A N 1
ATOM 757 C CA . TYR A 1 98 ? 0.980 13.908 30.174 1.00 11.31 98 TYR A CA 1
ATOM 758 C C . TYR A 1 98 ? 2.355 14.302 30.676 1.00 10.91 98 TYR A C 1
ATOM 759 O O . TYR A 1 98 ? 2.656 15.493 30.776 1.00 12.20 98 TYR A O 1
ATOM 768 N N . VAL A 1 99 ? 3.185 13.305 30.971 1.00 12.54 99 VAL A N 1
ATOM 769 C CA . VAL A 1 99 ? 4.518 13.498 31.527 1.00 14.18 99 VAL A CA 1
ATOM 770 C C . VAL A 1 99 ? 5.553 13.033 30.501 1.00 17.02 99 VAL A C 1
ATOM 771 O O . VAL A 1 99 ? 5.696 11.824 30.269 1.00 14.66 99 VAL A O 1
ATOM 775 N N . PRO A 1 100 ? 6.310 13.933 29.894 1.00 20.05 100 PRO A N 1
ATOM 776 C CA . PRO A 1 100 ? 7.364 13.496 28.974 1.00 17.64 100 PRO A CA 1
ATOM 777 C C . PRO A 1 100 ? 8.528 12.866 29.721 1.00 25.66 100 PRO A C 1
ATOM 778 O O . PRO A 1 100 ? 8.679 12.991 30.940 1.00 20.21 100 PRO A O 1
ATOM 782 N N . GLU A 1 101 ? 9.377 12.183 28.955 1.00 23.72 101 GLU A N 1
ATOM 783 C CA . GLU A 1 101 ? 10.573 11.582 29.520 1.00 19.42 101 GLU A CA 1
ATOM 784 C C . GLU A 1 101 ? 11.442 12.659 30.160 1.00 15.57 101 GLU A C 1
ATOM 785 O O . GLU A 1 101 ? 11.447 13.821 29.743 1.00 17.85 101 GLU A O 1
ATOM 791 N N . CYS A 1 102 ? 12.181 12.243 31.184 1.00 20.80 102 CYS A N 1
ATOM 792 C CA . CYS A 1 102 ? 13.102 13.121 31.881 1.00 19.13 102 CYS A CA 1
ATOM 793 C C . CYS A 1 102 ? 14.196 13.565 30.924 1.00 23.67 102 CYS A C 1
ATOM 794 O O . CYS A 1 102 ? 14.744 12.753 30.171 1.00 21.46 102 CYS A O 1
ATOM 797 N N . SER A 1 103 ? 14.506 14.858 30.940 1.00 19.46 103 SER A N 1
ATOM 798 C CA A SER A 1 103 ? 15.519 15.401 30.052 0.07 21.64 103 SER A CA 1
ATOM 799 C CA B SER A 1 103 ? 15.517 15.424 30.062 0.93 21.44 103 SER A CA 1
ATOM 800 C C . SER A 1 103 ? 16.860 15.480 30.769 1.00 24.64 103 SER A C 1
ATOM 801 O O . SER A 1 103 ? 16.932 15.802 31.958 1.00 29.74 103 SER A O 1
ATOM 806 N N . ASN A 1 104 ? 17.926 15.175 30.032 1.00 30.30 104 ASN A N 1
ATOM 807 C CA . ASN A 1 104 ? 19.281 15.433 30.509 1.00 43.17 104 ASN A CA 1
ATOM 808 C C . ASN A 1 104 ? 20.040 16.261 29.480 1.00 39.72 104 ASN A C 1
ATOM 809 O O . ASN A 1 104 ? 21.265 16.174 29.377 1.00 40.91 104 ASN A O 1
ATOM 814 N N . SER A 1 105 ? 19.304 17.057 28.704 1.00 26.92 105 SER A N 1
ATOM 815 C CA . SER A 1 105 ? 19.899 17.961 27.736 1.00 27.32 105 SER A CA 1
ATOM 816 C C . SER A 1 105 ? 20.999 18.795 28.377 1.00 28.37 105 SER A C 1
ATOM 817 O O . SER A 1 105 ? 20.954 19.119 29.568 1.00 27.90 105 SER A O 1
ATOM 820 N N . SER A 1 106 ? 22.000 19.147 27.567 1.00 36.46 106 SER A N 1
ATOM 821 C CA . SER A 1 106 ? 23.098 19.992 28.017 1.00 29.68 106 SER A CA 1
ATOM 822 C C . SER A 1 106 ? 22.691 21.448 28.179 1.00 28.29 106 SER A C 1
ATOM 823 O O . SER A 1 106 ? 23.464 22.229 28.749 1.00 35.06 106 SER A O 1
ATOM 826 N N . GLU A 1 107 ? 21.520 21.833 27.682 1.00 23.67 107 GLU A N 1
ATOM 827 C CA . GLU A 1 107 ? 21.022 23.184 27.879 1.00 36.61 107 GLU A CA 1
ATOM 828 C C . GLU A 1 107 ? 20.331 23.370 29.223 1.00 25.56 107 GLU A C 1
ATOM 829 O O . GLU A 1 107 ? 19.837 24.466 29.496 1.00 22.93 107 GLU A O 1
ATOM 835 N N . LEU A 1 108 ? 20.271 22.349 30.065 1.00 21.61 108 LEU A N 1
ATOM 836 C CA . LEU A 1 108 ? 19.689 22.554 31.385 1.00 17.31 108 LEU A CA 1
ATOM 837 C C . LEU A 1 108 ? 20.641 23.382 32.244 1.00 22.19 108 LEU A C 1
ATOM 838 O O . LEU A 1 108 ? 21.866 23.237 32.167 1.00 19.63 108 LEU A O 1
ATOM 843 N N . VAL A 1 109 ? 20.070 24.267 33.057 1.00 12.91 109 VAL A N 1
ATOM 844 C CA . VAL A 1 109 ? 20.830 25.168 33.914 1.00 15.36 109 VAL A CA 1
ATOM 845 C C . VAL A 1 109 ? 20.403 24.926 35.357 1.00 12.97 109 VAL A C 1
ATOM 846 O O . VAL A 1 109 ? 19.215 25.041 35.688 1.00 12.90 109 VAL A O 1
ATOM 850 N N . VAL A 1 110 ? 21.380 24.638 36.215 1.00 13.47 110 VAL A N 1
ATOM 851 C CA . VAL A 1 110 ? 21.127 24.467 37.641 1.00 11.80 110 VAL A CA 1
ATOM 852 C C . VAL A 1 110 ? 20.831 25.822 38.271 1.00 10.54 110 VAL A C 1
ATOM 853 O O . VAL A 1 110 ? 21.586 26.791 38.109 1.00 16.58 110 VAL A O 1
ATOM 857 N N . GLY A 1 111 ? 19.718 25.900 38.993 1.00 10.26 111 GLY A N 1
ATOM 858 C CA . GLY A 1 111 ? 19.332 27.143 39.627 1.00 10.48 111 GLY A CA 1
ATOM 859 C C . GLY A 1 111 ? 19.509 27.184 41.133 1.00 8.46 111 GLY A C 1
ATOM 860 O O . GLY A 1 111 ? 19.650 28.269 41.695 1.00 10.55 111 GLY A O 1
ATOM 861 N N . ALA A 1 112 ? 19.521 26.025 41.796 1.00 10.00 112 ALA A N 1
ATOM 862 C CA . ALA A 1 112 ? 19.541 25.992 43.255 1.00 11.11 112 ALA A CA 1
ATOM 863 C C . ALA A 1 112 ? 20.030 24.630 43.722 1.00 7.61 112 ALA A C 1
ATOM 864 O O . ALA A 1 112 ? 20.041 23.655 42.968 1.00 8.82 112 ALA A O 1
ATOM 866 N N . GLN A 1 113 ? 20.391 24.569 45.008 1.00 8.66 113 GLN A N 1
ATOM 867 C CA . GLN A 1 113 ? 20.820 23.320 45.638 1.00 6.56 113 GLN A CA 1
ATOM 868 C C . GLN A 1 113 ? 20.316 23.283 47.074 1.00 6.31 113 GLN A C 1
ATOM 869 O O . GLN A 1 113 ? 20.470 24.257 47.815 1.00 8.40 113 GLN A O 1
ATOM 875 N N . ILE A 1 114 ? 19.651 22.195 47.433 1.00 6.00 114 ILE A N 1
ATOM 876 C CA . ILE A 1 114 ? 19.254 21.946 48.809 1.00 6.13 114 ILE A CA 1
ATOM 877 C C . ILE A 1 114 ? 20.225 20.947 49.419 1.00 6.82 114 ILE A C 1
ATOM 878 O O . ILE A 1 114 ? 20.901 20.194 48.715 1.00 10.63 114 ILE A O 1
ATOM 883 N N . ASP A 1 115 ? 20.244 20.885 50.756 1.00 5.43 115 ASP A N 1
ATOM 884 C CA . ASP A 1 115 ? 21.139 19.960 51.449 1.00 8.25 115 ASP A CA 1
ATOM 885 C C . ASP A 1 115 ? 20.446 19.153 52.548 1.00 9.42 115 ASP A C 1
ATOM 886 O O . ASP A 1 115 ? 21.126 18.429 53.291 1.00 8.68 115 ASP A O 1
ATOM 891 N N . GLY A 1 116 ? 19.116 19.205 52.636 1.00 6.36 116 GLY A N 1
ATOM 892 C CA . GLY A 1 116 ? 18.387 18.514 53.678 1.00 7.38 116 GLY A CA 1
ATOM 893 C C . GLY A 1 116 ? 16.938 18.955 53.653 1.00 7.91 116 GLY A C 1
ATOM 894 O O . GLY A 1 116 ? 16.506 19.656 52.739 1.00 7.21 116 GLY A O 1
ATOM 895 N N . HIS A 1 117 ? 16.195 18.508 54.661 1.00 7.39 117 HIS A N 1
ATOM 896 C CA . HIS A 1 117 ? 14.795 18.869 54.802 1.00 7.60 117 HIS A CA 1
ATOM 897 C C . HIS A 1 117 ? 14.362 18.631 56.236 1.00 6.52 117 HIS A C 1
ATOM 898 O O . HIS A 1 117 ? 15.025 17.928 57.011 1.00 8.06 117 HIS A O 1
ATOM 905 N N . VAL A 1 118 ? 13.236 19.260 56.574 1.00 4.65 118 VAL A N 1
ATOM 906 C CA . VAL A 1 118 ? 12.650 19.153 57.897 1.00 6.43 118 VAL A CA 1
ATOM 907 C C . VAL A 1 118 ? 11.155 18.953 57.768 1.00 4.13 118 VAL A C 1
ATOM 908 O O . VAL A 1 118 ? 10.500 19.494 56.865 1.00 6.02 118 VAL A O 1
ATOM 912 N N . LEU A 1 119 ? 10.621 18.177 58.709 1.00 6.88 119 LEU A N 1
ATOM 913 C CA . LEU A 1 119 ? 9.194 18.087 58.971 1.00 6.27 119 LEU A CA 1
ATOM 914 C C . LEU A 1 119 ? 8.922 18.898 60.227 1.00 6.28 119 LEU A C 1
ATOM 915 O O . LEU A 1 119 ? 9.472 18.595 61.296 1.00 6.42 119 LEU A O 1
ATOM 920 N N . ILE A 1 120 ? 8.145 19.967 60.087 1.00 6.64 120 ILE A N 1
ATOM 921 C CA . ILE A 1 120 ? 7.905 20.918 61.157 1.00 7.66 120 ILE A CA 1
ATOM 922 C C . ILE A 1 120 ? 6.785 20.388 62.038 1.00 9.25 120 ILE A C 1
ATOM 923 O O . ILE A 1 120 ? 5.875 19.684 61.565 1.00 7.73 120 ILE A O 1
ATOM 928 N N . GLY A 1 121 ? 6.857 20.689 63.333 1.00 9.06 121 GLY A N 1
ATOM 929 C CA . GLY A 1 121 ? 5.854 20.164 64.247 1.00 10.47 121 GLY A CA 1
ATOM 930 C C . GLY A 1 121 ? 4.468 20.555 63.772 1.00 10.24 121 GLY A C 1
ATOM 931 O O . GLY A 1 121 ? 4.264 21.665 63.290 1.00 11.71 121 GLY A O 1
ATOM 932 N N . SER A 1 122 ? 3.529 19.598 63.840 1.00 13.86 122 SER A N 1
ATOM 933 C CA . SER A 1 122 ? 2.179 19.785 63.288 1.00 10.31 122 SER A CA 1
ATOM 934 C C . SER A 1 122 ? 1.291 20.586 64.248 1.00 19.55 122 SER A C 1
ATOM 935 O O . SER A 1 122 ? 0.281 20.117 64.775 1.00 16.89 122 SER A O 1
ATOM 938 N N . SER A 1 123 ? 1.700 21.832 64.464 1.00 12.51 123 SER A N 1
ATOM 939 C CA . SER A 1 123 ? 1.010 22.774 65.330 1.00 18.03 123 SER A CA 1
ATOM 940 C C . SER A 1 123 ? 0.973 24.127 64.635 1.00 19.21 123 SER A C 1
ATOM 941 O O . SER A 1 123 ? 1.995 24.590 64.135 1.00 12.20 123 SER A O 1
ATOM 944 N N . GLU A 1 124 ? -0.202 24.764 64.602 1.00 12.06 124 GLU A N 1
ATOM 945 C CA . GLU A 1 124 ? -0.324 26.043 63.922 1.00 12.20 124 GLU A CA 1
ATOM 946 C C . GLU A 1 124 ? 0.555 27.089 64.573 1.00 10.65 124 GLU A C 1
ATOM 947 O O . GLU A 1 124 ? 1.183 27.907 63.894 1.00 12.78 124 GLU A O 1
ATOM 953 N N . LYS A 1 125 ? 0.598 27.098 65.907 1.00 12.43 125 LYS A N 1
ATOM 954 C CA . LYS A 1 125 ? 1.384 28.114 66.588 1.00 13.10 125 LYS A CA 1
ATOM 955 C C . LYS A 1 125 ? 2.869 27.924 66.297 1.00 11.18 125 LYS A C 1
ATOM 956 O O . LYS A 1 125 ? 3.609 28.902 66.100 1.00 13.31 125 LYS A O 1
ATOM 962 N N . ALA A 1 126 ? 3.324 26.676 66.270 1.00 12.61 126 ALA A N 1
ATOM 963 C CA . ALA A 1 126 ? 4.719 26.425 65.943 1.00 11.63 126 ALA A CA 1
ATOM 964 C C . ALA A 1 126 ? 5.014 26.768 64.492 1.00 8.22 126 ALA A C 1
ATOM 965 O O . ALA A 1 126 ? 6.094 27.279 64.175 1.00 10.07 126 ALA A O 1
ATOM 967 N N . MET A 1 127 ? 4.065 26.505 63.592 1.00 9.97 127 MET A N 1
ATOM 968 C CA . MET A 1 127 ? 4.260 26.872 62.195 1.00 8.52 127 MET A CA 1
ATOM 969 C C . MET A 1 127 ? 4.412 28.365 62.027 1.00 7.72 127 MET A C 1
ATOM 970 O O . MET A 1 127 ? 5.204 28.822 61.201 1.00 8.08 127 MET A O 1
ATOM 975 N N . ALA A 1 128 ? 3.634 29.141 62.770 1.00 10.45 128 ALA A N 1
ATOM 976 C CA . ALA A 1 128 ? 3.716 30.583 62.641 1.00 9.22 128 ALA A CA 1
ATOM 977 C C . ALA A 1 128 ? 5.077 31.081 63.075 1.00 10.02 128 ALA A C 1
ATOM 978 O O . ALA A 1 128 ? 5.651 31.951 62.421 1.00 8.72 128 ALA A O 1
ATOM 980 N N . ALA A 1 129 ? 5.598 30.541 64.180 1.00 9.30 129 ALA A N 1
ATOM 981 C CA . ALA A 1 129 ? 6.926 30.913 64.647 1.00 9.22 129 ALA A CA 1
ATOM 982 C C . ALA A 1 129 ? 7.999 30.459 63.673 1.00 9.37 129 ALA A C 1
ATOM 983 O O . ALA A 1 129 ? 8.972 31.196 63.428 1.00 12.27 129 ALA A O 1
ATOM 985 N N . TRP A 1 130 ? 7.836 29.266 63.092 1.00 8.40 130 TRP A N 1
ATOM 986 C CA . TRP A 1 130 ? 8.827 28.775 62.143 1.00 10.40 130 TRP A CA 1
ATOM 987 C C . TRP A 1 130 ? 8.815 29.635 60.882 1.00 7.07 130 TRP A C 1
ATOM 988 O O . TRP A 1 130 ? 9.864 30.098 60.407 1.00 7.26 130 TRP A O 1
ATOM 999 N N . LEU A 1 131 ? 7.617 29.901 60.353 1.00 8.38 131 LEU A N 1
ATOM 1000 C CA . LEU A 1 131 ? 7.499 30.732 59.157 1.00 6.77 131 LEU A CA 1
ATOM 1001 C C . LEU A 1 131 ? 8.042 32.142 59.378 1.00 8.04 131 LEU A C 1
ATOM 1002 O O . LEU A 1 131 ? 8.684 32.712 58.486 1.00 9.06 131 LEU A O 1
ATOM 1007 N N . ALA A 1 132 ? 7.826 32.709 60.560 1.00 7.71 132 ALA A N 1
ATOM 1008 C CA . ALA A 1 132 ? 8.263 34.079 60.802 1.00 10.72 132 ALA A CA 1
ATOM 1009 C C . ALA A 1 132 ? 9.775 34.190 60.732 1.00 13.04 132 ALA A C 1
ATOM 1010 O O . ALA A 1 132 ? 10.299 35.203 60.263 1.00 14.35 132 ALA A O 1
ATOM 1012 N N . LYS A 1 133 ? 10.490 33.159 61.173 1.00 9.77 133 LYS A N 1
ATOM 1013 C CA . LYS A 1 133 ? 11.946 33.181 61.162 1.00 9.73 133 LYS A CA 1
ATOM 1014 C C . LYS A 1 133 ? 12.549 32.626 59.879 1.00 9.13 133 LYS A C 1
ATOM 1015 O O . LYS A 1 133 ? 13.597 33.114 59.423 1.00 12.45 133 LYS A O 1
ATOM 1021 N N . ASN A 1 134 ? 11.932 31.613 59.2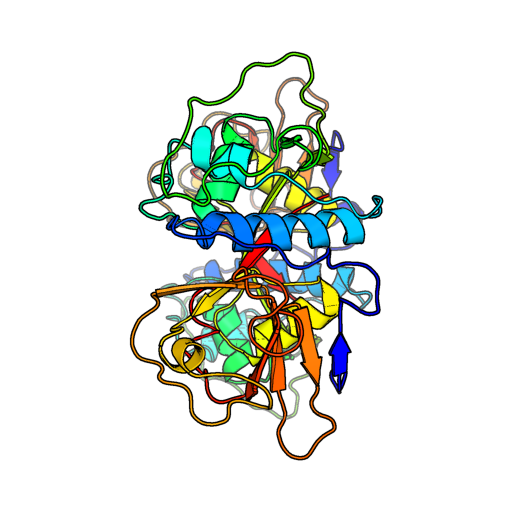77 1.00 7.81 134 ASN A N 1
ATOM 1022 C CA . ASN A 1 134 ? 12.607 30.809 58.276 1.00 7.75 134 ASN A CA 1
ATOM 1023 C C . ASN A 1 134 ? 12.021 30.860 56.879 1.00 7.96 134 ASN A C 1
ATOM 1024 O O . ASN A 1 134 ? 12.685 30.377 55.966 1.00 7.49 134 ASN A O 1
ATOM 1029 N N . GLY A 1 135 ? 10.804 31.378 56.677 1.00 8.34 135 GLY A N 1
ATOM 1030 C CA . GLY A 1 135 ? 10.272 31.500 55.334 1.00 5.30 135 GLY A CA 1
ATOM 1031 C C . GLY A 1 135 ? 9.097 30.592 55.039 1.00 8.14 135 GLY A C 1
ATOM 1032 O O . GLY A 1 135 ? 8.613 29.867 55.904 1.00 7.35 135 GLY A O 1
ATOM 1033 N N . PRO A 1 136 ? 8.650 30.607 53.780 1.00 5.69 136 PRO A N 1
ATOM 1034 C CA . PRO A 1 136 ? 7.429 29.872 53.386 1.00 3.97 136 PRO A CA 1
ATOM 1035 C C . PRO A 1 136 ? 7.517 28.379 53.632 1.00 4.97 136 PRO A C 1
ATOM 1036 O O . PRO A 1 136 ? 8.563 27.756 53.418 1.00 6.07 136 PRO A O 1
ATOM 1040 N N . ILE A 1 137 ? 6.386 27.813 54.057 1.00 4.34 137 ILE A N 1
ATOM 1041 C CA . ILE A 1 137 ? 6.267 26.407 54.399 1.00 4.92 137 ILE A CA 1
ATOM 1042 C C . ILE A 1 137 ? 5.421 25.699 53.350 1.00 5.19 137 ILE A C 1
ATOM 1043 O O . ILE A 1 137 ? 4.308 26.141 53.038 1.00 5.99 137 ILE A O 1
ATOM 1048 N N . ALA A 1 138 ? 5.895 24.561 52.866 1.00 4.50 138 ALA A N 1
ATOM 1049 C CA . ALA A 1 138 ? 5.083 23.689 52.018 1.00 4.47 138 ALA A CA 1
ATOM 1050 C C . ALA A 1 138 ? 4.109 22.911 52.899 1.00 4.34 138 ALA A C 1
ATOM 1051 O O . ALA A 1 138 ? 4.511 22.340 53.906 1.00 3.98 138 ALA A O 1
ATOM 1053 N N . ILE A 1 139 ? 2.817 22.955 52.575 1.00 3.75 139 ILE A N 1
ATOM 1054 C CA . ILE A 1 139 ? 1.793 22.307 53.393 1.00 4.24 139 ILE A CA 1
ATOM 1055 C C . ILE A 1 139 ? 0.838 21.474 52.558 1.00 3.51 139 ILE A C 1
ATOM 1056 O O . ILE A 1 139 ? 0.564 21.764 51.395 1.00 5.32 139 ILE A O 1
ATOM 1061 N N . ALA A 1 140 ? 0.246 20.492 53.205 1.00 5.40 140 ALA A N 1
ATOM 1062 C CA . ALA A 1 140 ? -0.917 19.823 52.657 1.00 4.91 140 ALA A CA 1
ATOM 1063 C C . ALA A 1 140 ? -2.178 20.387 53.309 1.00 3.62 140 ALA A C 1
ATOM 1064 O O . ALA A 1 140 ? -2.158 20.802 54.470 1.00 5.51 140 ALA A O 1
ATOM 1066 N N . LEU A 1 141 ? -3.295 20.375 52.579 1.00 6.36 141 LEU A N 1
ATOM 1067 C CA . LEU A 1 141 ? -4.560 20.788 53.178 1.00 3.38 141 LEU A CA 1
ATOM 1068 C C . LEU A 1 141 ? -5.711 20.195 52.376 1.00 5.42 141 LEU A C 1
ATOM 1069 O O . LEU A 1 141 ? -5.506 19.505 51.377 1.00 5.97 141 LEU A O 1
ATOM 1074 N N . ASP A 1 142 ? -6.921 20.428 52.888 1.00 5.54 142 ASP A N 1
ATOM 1075 C CA . ASP A 1 142 ? -8.179 20.144 52.197 1.00 6.17 142 ASP A CA 1
ATOM 1076 C C . ASP A 1 142 ? -8.559 21.397 51.427 1.00 6.13 142 ASP A C 1
ATOM 1077 O O . ASP A 1 142 ? -8.829 22.429 52.034 1.00 8.16 142 ASP A O 1
ATOM 1082 N N . ALA A 1 143 ? -8.544 21.313 50.103 1.00 7.67 143 ALA A N 1
ATOM 1083 C CA . ALA A 1 143 ? -8.873 22.419 49.225 1.00 7.68 143 ALA A CA 1
ATOM 1084 C C . ALA A 1 143 ? -10.323 22.399 48.744 1.00 6.87 143 ALA A C 1
ATOM 1085 O O . ALA A 1 143 ? -10.663 23.124 47.812 1.00 8.72 143 ALA A O 1
ATOM 1087 N N . SER A 1 144 ? -11.176 21.559 49.324 1.00 8.31 144 SER A N 1
ATOM 1088 C CA . SER A 1 144 ? -12.570 21.519 48.890 1.00 9.61 144 SER A CA 1
ATOM 1089 C C . SER A 1 144 ? -13.181 22.910 48.867 1.00 10.43 144 SER A C 1
ATOM 1090 O O . SER A 1 144 ? -13.903 23.264 47.921 1.00 13.69 144 SER A O 1
ATOM 1093 N N . SER A 1 145 ? -12.920 23.715 49.903 1.00 7.92 145 SER A N 1
ATOM 1094 C CA A SER A 1 145 ? -13.502 25.046 50.014 0.11 10.34 145 SER A CA 1
ATOM 1095 C CA B SER A 1 145 ? -13.515 25.040 49.998 0.89 10.20 145 SER A CA 1
ATOM 1096 C C . SER A 1 145 ? -12.859 26.035 49.057 1.00 12.26 145 SER A C 1
ATOM 1097 O O . SER A 1 145 ? -13.389 27.131 48.866 1.00 14.35 145 SER A O 1
ATOM 1102 N N . PHE A 1 146 ? -11.713 25.686 48.481 1.00 8.05 146 PHE A N 1
ATOM 1103 C CA . PHE A 1 146 ? -11.064 26.565 47.526 1.00 10.30 146 PHE A CA 1
ATOM 1104 C C . PHE A 1 146 ? -11.789 26.579 46.186 1.00 10.13 146 PHE A C 1
ATOM 1105 O O . PHE A 1 146 ? -11.614 27.523 45.414 1.00 11.85 146 PHE A O 1
ATOM 1113 N N . MET A 1 147 ? -12.590 25.546 45.896 1.00 13.70 147 MET A N 1
ATOM 1114 C CA . MET A 1 147 ? -13.229 25.448 44.585 1.00 12.89 147 MET A CA 1
ATOM 1115 C C . MET A 1 147 ? -14.133 26.644 44.313 1.00 18.46 147 MET A C 1
ATOM 1116 O O . MET A 1 147 ? -14.196 27.135 43.179 1.00 20.98 147 MET A O 1
ATOM 1121 N N . SER A 1 148 ? -14.812 27.146 45.335 1.00 16.49 148 SER A N 1
ATOM 1122 C CA . SER A 1 148 ? -15.739 28.259 45.187 1.00 14.86 148 SER A CA 1
ATOM 1123 C C . SER A 1 148 ? -15.151 29.591 45.630 1.00 16.49 148 SER A C 1
ATOM 1124 O O . SER A 1 148 ? -15.852 30.609 45.596 1.00 22.45 148 SER A O 1
ATOM 1127 N N . TYR A 1 149 ? -13.889 29.629 46.038 1.00 14.09 149 TYR A N 1
ATOM 1128 C CA . TYR A 1 149 ? -13.324 30.851 46.582 1.00 11.95 149 TYR A CA 1
ATOM 1129 C C . TYR A 1 149 ? -13.006 31.869 45.495 1.00 10.68 149 TYR A C 1
ATOM 1130 O O . TYR A 1 149 ? -12.423 31.546 44.457 1.00 13.84 149 TYR A O 1
ATOM 1139 N N . LYS A 1 150 ? -13.340 33.127 45.774 1.00 11.25 150 LYS A N 1
ATOM 1140 C CA . LYS A 1 150 ? -13.029 34.233 44.885 1.00 11.28 150 LYS A CA 1
ATOM 1141 C C . LYS A 1 150 ? -12.130 35.264 45.541 1.00 12.20 150 LYS A C 1
ATOM 1142 O O . LYS A 1 150 ? -11.180 35.744 44.909 1.00 13.87 150 LYS A O 1
ATOM 1148 N N . SER A 1 151 ? -12.408 35.629 46.790 1.00 11.42 151 SER A N 1
ATOM 1149 C CA . SER A 1 151 ? -11.691 36.702 47.467 1.00 9.94 151 SER A CA 1
ATOM 1150 C C . SER A 1 151 ? -12.096 36.709 48.937 1.00 10.16 151 SER A C 1
ATOM 1151 O O . SER A 1 151 ? -13.063 36.056 49.340 1.00 11.93 151 SER A O 1
ATOM 1154 N N . GLY A 1 152 ? -11.349 37.454 49.726 1.00 11.64 152 GLY A N 1
ATOM 1155 C CA . GLY A 1 152 ? -11.619 37.583 51.138 1.00 11.66 152 GLY A CA 1
ATOM 1156 C C . GLY A 1 152 ? -10.876 36.562 51.977 1.00 9.44 152 GLY A C 1
ATOM 1157 O O . GLY A 1 152 ? -9.992 35.821 51.522 1.00 13.39 152 GLY A O 1
ATOM 1158 N N . VAL A 1 153 ? -11.233 36.544 53.248 1.00 10.97 153 VAL A N 1
ATOM 1159 C CA . VAL A 1 153 ? -10.680 35.597 54.206 1.00 13.25 153 VAL A CA 1
ATOM 1160 C C . VAL A 1 153 ? -11.674 34.461 54.377 1.00 17.61 153 VAL A C 1
ATOM 1161 O O . VAL A 1 153 ? -12.817 34.682 54.803 1.00 15.26 153 VAL A O 1
ATOM 1165 N N . LEU A 1 154 ? -11.239 33.242 54.053 1.00 12.58 154 LEU A N 1
ATOM 1166 C CA . LEU A 1 154 ? -12.039 32.048 54.294 1.00 13.15 154 LEU A CA 1
ATOM 1167 C C . LEU A 1 154 ? -12.074 31.778 55.788 1.00 20.14 154 LEU A C 1
ATOM 1168 O O . LEU A 1 154 ? -11.049 31.436 56.388 1.00 15.65 154 LEU A O 1
ATOM 1173 N N . THR A 1 155 ? -13.251 31.924 56.391 1.00 17.78 155 THR A N 1
ATOM 1174 C CA . THR A 1 155 ? -13.442 31.589 57.794 1.00 17.67 155 THR A CA 1
ATOM 1175 C C . THR A 1 155 ? -14.135 30.253 57.989 1.00 14.30 155 THR A C 1
ATOM 1176 O O . THR A 1 155 ? -14.185 29.764 59.122 1.00 27.84 155 THR A O 1
ATOM 1180 N N A ALA A 1 156 ? -14.648 29.629 56.925 0.43 17.84 156 ALA A N 1
ATOM 1181 N N B ALA A 1 156 ? -14.705 29.694 56.932 0.57 17.63 156 ALA A N 1
ATOM 1182 C CA A ALA A 1 156 ? -15.353 28.342 57.027 0.43 27.73 156 ALA A CA 1
ATOM 1183 C CA B ALA A 1 156 ? -15.337 28.380 56.955 0.57 27.85 156 ALA A CA 1
ATOM 1184 C C A ALA A 1 156 ? -14.801 27.368 55.984 0.43 24.61 156 ALA A C 1
ATOM 1185 C C B ALA A 1 156 ? -14.612 27.559 55.896 0.57 24.48 156 ALA A C 1
ATOM 1186 O O A ALA A 1 156 ? -15.368 27.206 54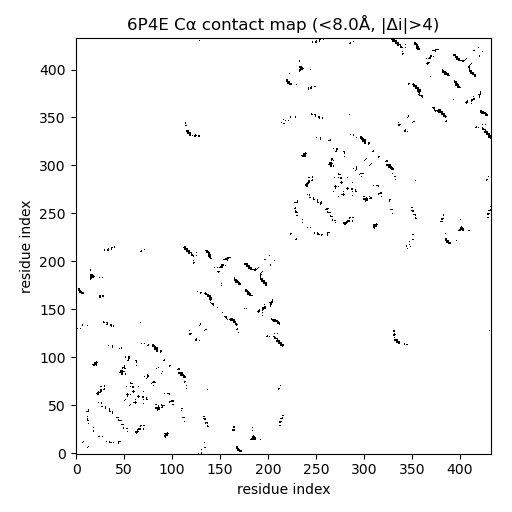.902 0.43 30.59 156 ALA A O 1
ATOM 1187 O O B ALA A 1 156 ? -14.843 27.734 54.696 0.57 31.60 156 ALA A O 1
ATOM 1190 N N . CYS A 1 157 ? -13.712 26.692 56.335 1.00 18.51 157 CYS A N 1
ATOM 1191 C CA . CYS A 1 157 ? -13.011 25.790 55.439 1.00 13.53 157 CYS A CA 1
ATOM 1192 C C . CYS A 1 157 ? -13.428 24.371 55.791 1.00 8.28 157 CYS A C 1
ATOM 1193 O O . CYS A 1 157 ? -13.505 24.023 56.971 1.00 10.85 157 CYS A O 1
ATOM 1196 N N . ILE A 1 158 ? -13.720 23.572 54.779 1.00 8.70 158 ILE A N 1
ATOM 1197 C CA . ILE A 1 158 ? -13.963 22.153 55.011 1.00 9.46 158 ILE A CA 1
ATOM 1198 C C . ILE A 1 158 ? -12.625 21.526 55.375 1.00 10.04 158 ILE A C 1
ATOM 1199 O O . ILE A 1 158 ? -11.655 21.632 54.618 1.00 11.21 158 ILE A O 1
ATOM 1204 N N . GLY A 1 159 ? -12.565 20.866 56.523 1.00 8.38 159 GLY A N 1
ATOM 1205 C CA . GLY A 1 159 ? -11.335 20.236 56.953 1.00 9.74 159 GLY A CA 1
ATOM 1206 C C . GLY A 1 159 ? -11.558 18.752 57.143 1.00 7.07 159 GLY A C 1
ATOM 1207 O O . GLY A 1 159 ? -11.765 18.310 58.274 1.00 9.35 159 GLY A O 1
ATOM 1208 N N . LYS A 1 160 ? -11.556 17.979 56.058 1.00 10.14 160 LYS A N 1
ATOM 1209 C CA . LYS A 1 160 ? -11.931 16.561 56.077 1.00 10.29 160 LYS A CA 1
ATOM 1210 C C . LYS A 1 160 ? -10.852 15.637 55.536 1.00 8.05 160 LYS A C 1
ATOM 1211 O O . LYS A 1 160 ? -10.585 14.588 56.129 1.00 11.33 160 LYS A O 1
ATOM 1217 N N . GLN A 1 161 ? -10.228 15.990 54.414 1.00 8.93 161 GLN A N 1
ATOM 1218 C CA . GLN A 1 161 ? -9.265 15.116 53.763 1.00 9.39 161 GLN A CA 1
ATOM 1219 C C . GLN A 1 161 ? -8.174 15.958 53.141 1.00 9.45 161 GLN A C 1
ATOM 1220 O O . GLN A 1 161 ? -8.446 16.968 52.497 1.00 12.05 161 GLN A O 1
ATOM 1226 N N . LEU A 1 162 ? -6.935 15.525 53.331 1.00 6.29 162 LEU A N 1
ATOM 1227 C CA . LEU A 1 162 ? -5.792 16.162 52.680 1.00 8.32 162 LEU A CA 1
ATOM 1228 C C . LEU A 1 162 ? -5.840 15.796 51.206 1.00 10.61 162 LEU A C 1
ATOM 1229 O O . LEU A 1 162 ? -5.676 14.627 50.846 1.00 11.60 162 LEU A O 1
ATOM 1234 N N . ASN A 1 163 ? -6.068 16.792 50.358 1.00 7.52 163 ASN A N 1
ATOM 1235 C CA . ASN A 1 163 ? -6.263 16.553 48.931 1.00 8.74 163 ASN A CA 1
ATOM 1236 C C . ASN A 1 163 ? -5.594 17.626 48.065 1.00 5.74 163 ASN A C 1
ATOM 1237 O O . ASN A 1 163 ? -5.899 17.717 46.874 1.00 7.36 163 ASN A O 1
ATOM 1242 N N . HIS A 1 164 ? -4.651 18.404 48.606 1.00 5.75 164 HIS A N 1
ATOM 1243 C CA . HIS A 1 164 ? -3.925 19.392 47.829 1.00 6.10 164 HIS A CA 1
ATOM 1244 C C . HIS A 1 164 ? -2.651 19.741 48.584 1.00 4.40 164 HIS A C 1
ATOM 1245 O O . HIS A 1 164 ? -2.537 19.508 49.801 1.00 6.08 164 HIS A O 1
ATOM 1252 N N . GLY A 1 165 ? -1.696 20.296 47.864 1.00 6.59 165 GLY A N 1
ATOM 1253 C CA . GLY A 1 165 ? -0.508 20.853 48.484 1.00 5.90 165 GLY A CA 1
ATOM 1254 C C . GLY A 1 165 ? -0.202 22.219 47.934 1.00 5.78 165 GLY A C 1
ATOM 1255 O O . GLY A 1 165 ? -0.297 22.452 46.725 1.00 6.29 165 GLY A O 1
ATOM 1256 N N . VAL A 1 166 ? 0.119 23.126 48.843 1.00 4.70 166 VAL A N 1
ATOM 1257 C CA . VAL A 1 166 ? 0.297 24.539 48.532 1.00 4.33 166 VAL A CA 1
ATOM 1258 C C . VAL A 1 166 ? 1.450 25.108 49.357 1.00 4.46 166 VAL A C 1
ATOM 1259 O O . VAL A 1 166 ? 2.201 24.367 49.999 1.00 4.02 166 VAL A O 1
ATOM 1263 N N . LEU A 1 167 ? 1.615 26.421 49.340 1.00 4.36 167 LEU A N 1
ATOM 1264 C CA . LEU A 1 167 ? 2.731 27.079 50.012 1.00 7.19 167 LEU A CA 1
ATOM 1265 C C . LEU A 1 167 ? 2.196 28.186 50.929 1.00 4.00 167 LEU A C 1
ATOM 1266 O O . LEU A 1 167 ? 1.486 29.089 50.476 1.00 6.56 167 LEU A O 1
ATOM 1271 N N A LEU A 1 168 ? 2.594 28.139 52.191 0.52 3.97 168 LEU A N 1
ATOM 1272 N N B LEU A 1 168 ? 2.500 28.080 52.223 0.48 4.05 168 LEU A N 1
ATOM 1273 C CA A LEU A 1 168 ? 2.188 29.107 53.194 0.52 5.99 168 LEU A CA 1
ATOM 1274 C CA B LEU A 1 168 ? 2.189 29.116 53.191 0.48 6.02 168 LEU A CA 1
ATOM 1275 C C A LEU A 1 168 ? 3.225 30.225 53.174 0.52 4.79 168 LEU A C 1
ATOM 1276 C C B LEU A 1 168 ? 3.242 30.204 53.034 0.48 4.78 168 LEU A C 1
ATOM 1277 O O A LEU A 1 168 ? 4.392 29.984 53.496 0.52 5.64 168 LEU A O 1
ATOM 1278 O O B LEU A 1 168 ? 4.439 29.919 53.132 0.48 5.56 168 LEU A O 1
ATOM 1287 N N . VAL A 1 169 ? 2.816 31.437 52.778 1.00 5.25 169 VAL A N 1
ATOM 1288 C CA . VAL A 1 169 ? 3.759 32.532 52.552 1.00 5.13 169 VAL A CA 1
ATOM 1289 C C . VAL A 1 169 ? 3.677 33.639 53.578 1.00 7.99 169 VAL A C 1
ATOM 1290 O O . VAL A 1 169 ? 4.534 34.529 53.550 1.00 8.34 169 VAL A O 1
ATOM 1294 N N . GLY A 1 170 ? 2.698 33.647 54.475 1.00 6.98 170 GLY A N 1
ATOM 1295 C CA . GLY A 1 170 ? 2.650 34.709 55.463 1.00 9.05 170 GLY A CA 1
ATOM 1296 C C . GLY A 1 170 ? 1.405 34.600 56.310 1.00 6.72 170 GLY A C 1
ATOM 1297 O O . GLY A 1 170 ? 0.590 33.688 56.154 1.00 7.28 170 GLY A O 1
ATOM 1298 N N . TYR A 1 171 ? 1.275 35.547 57.235 1.00 8.92 171 TYR A N 1
ATOM 1299 C CA . TYR A 1 171 ? 0.078 35.655 58.052 1.00 8.16 171 TYR A CA 1
ATOM 1300 C C . TYR A 1 171 ? -0.063 37.107 58.501 1.00 10.37 171 TYR A C 1
ATOM 1301 O O . TYR A 1 171 ? 0.867 37.915 58.386 1.00 10.78 171 TYR A O 1
ATOM 1310 N N . ASP A 1 172 ? -1.243 37.418 59.016 1.00 13.22 172 ASP A N 1
ATOM 1311 C CA . ASP A 1 172 ? -1.533 38.759 59.509 1.00 9.97 172 ASP A CA 1
ATOM 1312 C C . ASP A 1 172 ? -2.549 38.606 60.627 1.00 10.86 172 ASP A C 1
ATOM 1313 O O . ASP A 1 172 ? -3.649 38.093 60.406 1.00 13.47 172 ASP A O 1
ATOM 1318 N N . MET A 1 173 ? -2.172 39.046 61.822 1.00 13.53 173 MET A N 1
ATOM 1319 C CA . MET A 1 173 ? -3.048 39.000 62.984 1.00 18.47 173 MET A CA 1
ATOM 1320 C C . MET A 1 173 ? -3.517 40.386 63.417 1.00 18.63 173 MET A C 1
ATOM 1321 O O . MET A 1 173 ? -4.024 40.536 64.531 1.00 21.58 173 MET A O 1
ATOM 1326 N N . THR A 1 174 ? -3.389 41.400 62.558 1.00 18.03 174 THR A N 1
ATOM 1327 C CA . THR A 1 174 ? -3.672 42.771 62.987 1.00 15.81 174 THR A CA 1
ATOM 1328 C C . THR A 1 174 ? -5.146 43.140 62.946 1.00 27.64 174 THR A C 1
ATOM 1329 O O . THR A 1 174 ? -5.519 44.162 63.535 1.00 22.91 174 THR A O 1
ATOM 1333 N N . GLY A 1 175 ? -5.979 42.373 62.241 1.00 21.38 175 GLY A N 1
ATOM 1334 C CA . GLY A 1 175 ? -7.394 42.650 62.142 1.00 18.42 175 GLY A CA 1
ATOM 1335 C C . GLY A 1 175 ? -8.206 41.789 63.092 1.00 25.29 175 GLY A C 1
ATOM 1336 O O . GLY A 1 175 ? -7.674 41.046 63.918 1.00 31.07 175 GLY A O 1
ATOM 1337 N N . GLU A 1 176 ? -9.532 41.889 62.954 1.00 25.08 176 GLU A N 1
ATOM 1338 C CA . GLU A 1 176 ? -10.408 41.076 63.792 1.00 40.68 176 GLU A CA 1
ATOM 1339 C C . GLU A 1 176 ? -10.201 39.596 63.520 1.00 30.49 176 GLU A C 1
ATOM 1340 O O . GLU A 1 176 ? -10.142 38.787 64.452 1.00 38.96 176 GLU A O 1
ATOM 1346 N N . VAL A 1 177 ? -10.115 39.220 62.248 1.00 27.45 177 VAL A N 1
ATOM 1347 C CA . VAL A 1 177 ? -9.925 37.830 61.849 1.00 17.36 177 VAL A CA 1
ATOM 1348 C C . VAL A 1 177 ? -8.452 37.656 61.477 1.00 12.82 177 VAL A C 1
ATOM 1349 O O . VAL A 1 177 ? -8.000 38.259 60.486 1.00 15.91 177 VAL A O 1
ATOM 1353 N N . PRO A 1 178 ? -7.669 36.901 62.246 1.00 12.34 178 PRO A N 1
ATOM 1354 C CA . PRO A 1 178 ? -6.281 36.641 61.851 1.00 9.37 178 PRO A CA 1
ATOM 1355 C C . PRO A 1 178 ? -6.260 35.612 60.742 1.00 11.85 178 PRO A C 1
ATOM 1356 O O . PRO A 1 178 ? -7.094 34.716 60.703 1.00 11.16 178 PRO A O 1
ATOM 1360 N N . TYR A 1 179 ? -5.298 35.745 59.831 1.00 10.52 179 TYR A N 1
ATOM 1361 C CA . TYR A 1 179 ? -5.308 34.888 58.661 1.00 9.28 179 TYR A CA 1
ATOM 1362 C C . TYR A 1 179 ? -3.915 34.522 58.186 1.00 8.92 179 TYR A C 1
ATOM 1363 O O . TYR A 1 179 ? -2.932 35.241 58.407 1.00 7.95 179 TYR A O 1
ATOM 1372 N N . TRP A 1 180 ? -3.861 33.373 57.527 1.00 6.72 180 TRP A N 1
ATOM 1373 C CA . TRP A 1 180 ? -2.707 32.895 56.782 1.00 5.55 180 TRP A CA 1
ATOM 1374 C C . TRP A 1 180 ? -2.869 33.291 55.318 1.00 5.31 180 TRP A C 1
ATOM 1375 O O . TRP A 1 180 ? -3.999 33.398 54.809 1.00 6.70 180 TRP A O 1
ATOM 1386 N N . VAL A 1 181 ? -1.729 33.499 54.639 1.00 6.14 181 VAL A N 1
ATOM 1387 C CA . VAL A 1 181 ? -1.692 33.761 53.197 1.00 6.62 181 VAL A CA 1
ATOM 1388 C C . VAL A 1 181 ? -1.064 32.556 52.495 1.00 6.34 181 VAL A C 1
ATOM 1389 O O . VAL A 1 181 ? 0.038 32.123 52.860 1.00 7.21 181 VAL A O 1
ATOM 1393 N N . ILE A 1 182 ? -1.793 31.993 51.524 1.00 5.98 182 ILE A N 1
ATOM 1394 C CA . ILE A 1 182 ? -1.429 30.756 50.840 1.00 5.83 182 ILE A CA 1
ATOM 1395 C C . ILE A 1 182 ? -1.258 31.031 49.348 1.00 6.78 182 ILE A C 1
ATOM 1396 O O . ILE A 1 182 ? -2.149 31.605 48.715 1.00 6.85 182 ILE A O 1
ATOM 1401 N N . LYS A 1 183 ? -0.119 30.603 48.787 1.00 6.01 183 LYS A N 1
ATOM 1402 C CA . LYS A 1 183 ? 0.108 30.603 47.347 1.00 5.64 183 LYS A CA 1
ATOM 1403 C C . LYS A 1 183 ? -0.393 29.286 46.758 1.00 6.25 183 LYS A C 1
ATOM 1404 O O . LYS A 1 183 ? 0.119 28.203 47.098 1.00 5.52 183 LYS A O 1
ATOM 1410 N N . ASN A 1 184 ? -1.378 29.366 45.868 1.00 4.71 184 ASN A N 1
ATOM 1411 C CA . ASN A 1 184 ? -1.874 28.207 45.148 1.00 7.20 184 ASN A CA 1
ATOM 1412 C C . ASN A 1 184 ? -1.164 28.136 43.792 1.00 6.99 184 ASN A C 1
ATOM 1413 O O . ASN A 1 184 ? -0.424 29.044 43.406 1.00 7.74 184 ASN A O 1
ATOM 1418 N N . SER A 1 185 ? -1.403 27.063 43.069 1.00 6.10 185 SER A N 1
ATOM 1419 C CA . SER A 1 185 ? -0.776 26.754 41.793 1.00 6.42 185 SER A CA 1
ATOM 1420 C C . SER A 1 185 ? -1.848 26.560 40.735 1.00 7.26 185 SER A C 1
ATOM 1421 O O . SER A 1 185 ? -1.781 25.648 39.899 1.00 6.58 185 SER A O 1
ATOM 1424 N N . TRP A 1 186 ? -2.864 27.425 40.769 1.00 6.48 186 TRP A N 1
ATOM 1425 C CA . TRP A 1 186 ? -3.981 27.371 39.827 1.00 6.38 186 TRP A CA 1
ATOM 1426 C C . TRP A 1 186 ? -3.996 28.603 38.925 1.00 8.46 186 TRP A C 1
ATOM 1427 O O . TRP A 1 186 ? -5.064 28.978 38.399 1.00 9.82 186 TRP A O 1
ATOM 1438 N N . GLY A 1 187 ? -2.854 29.264 38.779 1.00 7.13 187 GLY A N 1
ATOM 1439 C CA . GLY A 1 187 ? -2.741 30.423 37.926 1.00 9.26 187 GLY A CA 1
ATOM 1440 C C . GLY A 1 187 ? -3.053 31.716 38.663 1.00 9.02 187 GLY A C 1
ATOM 1441 O O . GLY A 1 187 ? -3.684 31.737 39.718 1.00 9.71 187 GLY A O 1
ATOM 1442 N N . GLY A 1 188 ? -2.624 32.829 38.066 1.00 14.99 188 GLY A N 1
ATOM 1443 C CA . GLY A 1 188 ? -2.794 34.132 38.686 1.00 13.82 188 GLY A CA 1
ATOM 1444 C C . GLY A 1 188 ? -4.181 34.729 38.616 1.00 18.35 188 GLY A C 1
ATOM 1445 O O . GLY A 1 188 ? -4.428 35.753 39.260 1.00 21.54 188 GLY A O 1
ATOM 1446 N N . ASP A 1 189 ? -5.097 34.130 37.869 1.00 12.36 189 ASP A N 1
ATOM 1447 C CA . ASP A 1 189 ? -6.471 34.618 37.853 1.00 19.87 189 ASP A CA 1
ATOM 1448 C C . ASP A 1 189 ? -7.336 34.001 38.947 1.00 19.37 189 ASP A C 1
ATOM 1449 O O . ASP A 1 189 ? -8.399 34.544 39.270 1.00 21.36 189 ASP A O 1
ATOM 1454 N N . TRP A 1 190 ? -6.913 32.888 39.529 1.00 13.16 190 TRP A N 1
ATOM 1455 C CA . TRP A 1 190 ? -7.686 32.265 40.584 1.00 14.35 190 TRP A CA 1
ATOM 1456 C C . TRP A 1 190 ? -7.501 33.022 41.887 1.00 9.79 190 TRP A C 1
ATOM 1457 O O . TRP A 1 190 ? -6.391 33.435 42.230 1.00 9.93 190 TRP A O 1
ATOM 1468 N N . GLY A 1 191 ? -8.591 33.162 42.635 1.00 9.42 191 GLY A N 1
ATOM 1469 C CA . GLY A 1 191 ? -8.502 33.770 43.946 1.00 12.13 191 GLY A CA 1
ATOM 1470 C C . GLY A 1 191 ? -7.930 35.173 43.869 1.00 9.19 191 GLY A C 1
ATOM 1471 O O . GLY A 1 191 ? -8.223 35.944 42.952 1.00 11.85 191 GLY A O 1
ATOM 1472 N N . GLU A 1 192 ? -7.150 35.543 44.875 1.00 8.75 192 GLU A N 1
ATOM 1473 C CA . GLU A 1 192 ? -6.582 36.890 44.969 1.00 8.34 192 GLU A CA 1
ATOM 1474 C C . GLU A 1 192 ? -5.226 36.902 44.274 1.00 9.26 192 GLU A C 1
ATOM 1475 O O . GLU A 1 192 ? -4.177 36.783 44.891 1.00 9.42 192 GLU A O 1
ATOM 1481 N N . GLN A 1 193 ? -5.266 37.053 42.954 1.00 12.13 193 GLN A N 1
ATOM 1482 C CA . GLN A 1 193 ? -4.065 37.023 42.121 1.00 10.63 193 GLN A CA 1
ATOM 1483 C C . GLN A 1 193 ? -3.253 35.760 42.393 1.00 8.70 193 GLN A C 1
ATOM 1484 O O . GLN A 1 193 ? -2.016 35.773 42.387 1.00 13.45 193 GLN A O 1
ATOM 1490 N N . GLY A 1 194 ? -3.972 34.657 42.608 1.00 9.48 194 GLY A N 1
ATOM 1491 C CA . GLY A 1 194 ? -3.359 33.356 42.771 1.00 7.28 194 GLY A CA 1
ATOM 1492 C C . GLY A 1 194 ? -3.251 32.888 44.199 1.00 7.60 194 GLY A C 1
ATOM 1493 O O . GLY A 1 194 ? -2.814 31.747 44.423 1.00 8.66 194 GLY A O 1
ATOM 1494 N N . TYR A 1 195 ? -3.625 33.724 45.157 1.00 7.60 195 TYR A N 1
ATOM 1495 C CA . TYR A 1 195 ? -3.503 33.498 46.588 1.00 8.27 195 TYR A CA 1
ATOM 1496 C C . TYR A 1 195 ? -4.883 33.324 47.229 1.00 8.51 195 TYR A C 1
ATOM 1497 O O . TYR A 1 195 ? -5.917 33.747 46.684 1.00 10.29 195 TYR A O 1
ATOM 1506 N N . VAL A 1 196 ? -4.893 32.706 48.403 1.00 5.94 196 VAL A N 1
ATOM 1507 C CA . VAL A 1 196 ? -6.092 32.589 49.226 1.00 8.63 196 VAL A CA 1
ATOM 1508 C C . VAL A 1 196 ? -5.701 32.899 50.665 1.00 8.23 196 VAL A C 1
ATOM 1509 O O . VAL A 1 196 ? -4.590 32.602 51.108 1.00 7.70 196 VAL A O 1
ATOM 1513 N N . ARG A 1 197 ? -6.611 33.538 51.390 1.00 7.83 197 ARG A N 1
ATOM 1514 C CA . ARG A 1 197 ? -6.444 33.799 52.808 1.00 7.15 197 ARG A CA 1
ATOM 1515 C C . ARG A 1 197 ? -7.404 32.928 53.610 1.00 10.02 197 ARG A C 1
ATOM 1516 O O . ARG A 1 197 ? -8.578 32.796 53.250 1.00 9.52 197 ARG A O 1
ATOM 1524 N N . VAL A 1 198 ? -6.896 32.352 54.707 1.00 8.53 198 VAL A N 1
ATOM 1525 C CA . VAL A 1 198 ? -7.623 31.378 55.515 1.00 7.77 198 VAL A CA 1
ATOM 1526 C C . VAL A 1 198 ? -7.438 31.754 56.982 1.00 9.23 198 VAL A C 1
ATOM 1527 O O . VAL A 1 198 ? -6.332 32.075 57.404 1.00 7.46 198 VAL A O 1
ATOM 1531 N N . VAL A 1 199 ? -8.498 31.675 57.781 1.00 8.02 199 VAL A N 1
ATOM 1532 C CA . VAL A 1 199 ? -8.381 32.038 59.190 1.00 7.16 199 VAL A CA 1
ATOM 1533 C C . VAL A 1 199 ? -7.346 31.182 59.933 1.00 8.51 199 VAL A C 1
ATOM 1534 O O . VAL A 1 199 ? -7.156 30.002 59.636 1.00 9.88 199 VAL A O 1
ATOM 1538 N N . MET A 1 200 ? -6.677 31.798 60.912 1.00 7.06 200 MET A N 1
ATOM 1539 C CA . MET A 1 200 ? -5.669 31.153 61.750 1.00 8.77 200 MET A CA 1
ATOM 1540 C C . MET A 1 200 ? -6.310 30.714 63.057 1.00 9.49 200 MET A C 1
ATOM 1541 O O . MET A 1 200 ? -7.191 31.391 63.579 1.00 13.00 200 MET A O 1
ATOM 1546 N N . GLY A 1 201 ? -5.799 29.612 63.613 1.00 7.40 201 GLY A N 1
ATOM 1547 C CA . GLY A 1 201 ? -6.073 29.227 64.978 1.00 5.75 201 GLY A CA 1
ATOM 1548 C C . GLY A 1 201 ? -7.100 28.135 65.155 1.00 6.68 201 GLY A C 1
ATOM 1549 O O . GLY A 1 201 ? -7.410 27.793 66.300 1.00 10.12 201 GLY A O 1
ATOM 1550 N N . VAL A 1 202 ? -7.599 27.549 64.075 1.00 8.09 202 VAL A N 1
ATOM 1551 C CA . VAL A 1 202 ? -8.620 26.508 64.174 1.00 6.47 202 VAL A CA 1
ATOM 1552 C C . VAL A 1 202 ? -8.265 25.281 63.342 1.00 7.25 202 VAL A C 1
ATOM 1553 O O . VAL A 1 202 ? -9.122 24.425 63.090 1.00 6.91 202 VAL A O 1
ATOM 1557 N N . ASN A 1 203 ? -7.028 25.216 62.863 1.00 8.81 203 ASN A N 1
ATOM 1558 C CA . ASN A 1 203 ? -6.588 24.143 61.955 1.00 5.78 203 ASN A CA 1
ATOM 1559 C C . ASN A 1 203 ? -7.463 24.120 60.705 1.00 7.34 203 ASN A C 1
ATOM 1560 O O . ASN A 1 203 ? -7.858 23.059 60.207 1.00 7.16 203 ASN A O 1
ATOM 1565 N N . ALA A 1 204 ? -7.766 25.324 60.196 1.00 5.41 204 ALA A N 1
ATOM 1566 C CA . ALA A 1 204 ? -8.641 25.452 59.042 1.00 7.91 204 ALA A CA 1
ATOM 1567 C C . ALA A 1 204 ? -8.087 24.659 57.866 1.00 7.58 204 ALA A C 1
ATOM 1568 O O . ALA A 1 204 ? -6.896 24.735 57.541 1.00 8.07 204 ALA A O 1
ATOM 1570 N N . CYS A 1 205 ? -8.951 23.900 57.207 1.00 8.33 205 CYS A N 1
ATOM 1571 C CA . CYS A 1 205 ? -8.572 23.131 56.036 1.00 6.17 205 CYS A CA 1
ATOM 1572 C C . CYS A 1 205 ? -7.560 22.059 56.357 1.00 5.28 205 CYS A C 1
ATOM 1573 O O . CYS A 1 205 ? -6.932 21.533 55.441 1.00 7.81 205 CYS A O 1
ATOM 1576 N N . LEU A 1 206 ? -7.351 21.760 57.638 1.00 5.96 206 LEU A N 1
ATOM 1577 C CA . LEU A 1 206 ? -6.339 20.799 58.099 1.00 7.45 206 LEU A CA 1
ATOM 1578 C C . LEU A 1 206 ? -4.923 21.236 57.757 1.00 10.11 206 LEU A C 1
ATOM 1579 O O . LEU A 1 206 ? -4.059 20.410 57.522 1.00 5.51 206 LEU A O 1
ATOM 1584 N N . LEU A 1 207 ? -4.658 22.535 57.755 1.00 4.70 207 LEU A N 1
ATOM 1585 C CA . LEU A 1 207 ? -3.411 23.057 57.199 1.00 4.67 207 LEU A CA 1
ATOM 1586 C C . LEU A 1 207 ? -2.191 22.780 58.062 1.00 8.60 207 LEU A C 1
ATOM 1587 O O . LEU A 1 207 ? -1.076 23.018 57.593 1.00 6.51 207 LEU A O 1
ATOM 1592 N N . SER A 1 208 ? -2.348 22.275 59.289 1.00 6.87 208 SER A N 1
ATOM 1593 C CA . SER A 1 208 ? -1.189 22.014 60.126 1.00 5.38 208 SER A CA 1
ATOM 1594 C C . SER A 1 208 ? -0.739 20.554 60.102 1.00 8.99 208 SER A C 1
ATOM 1595 O O . SER A 1 208 ? 0.168 20.184 60.862 1.00 7.01 208 SER A O 1
ATOM 1598 N N . GLU A 1 209 ? -1.330 19.727 59.248 1.00 5.76 209 GLU A N 1
ATOM 1599 C CA . GLU A 1 209 ? -1.099 18.297 59.293 1.00 7.34 209 GLU A CA 1
ATOM 1600 C C . GLU A 1 209 ? 0.256 17.895 58.727 1.00 5.46 209 GLU A C 1
ATOM 1601 O O . GLU A 1 209 ? 0.829 16.911 59.195 1.00 6.85 209 GLU A O 1
ATOM 1607 N N . TYR A 1 210 ? 0.811 18.629 57.761 1.00 6.38 210 TYR A N 1
ATOM 1608 C CA . TYR A 1 210 ? 2.029 18.204 57.058 1.00 6.79 210 TYR A CA 1
ATOM 1609 C C . TYR A 1 210 ? 2.808 19.424 56.605 1.00 4.52 210 TYR A C 1
ATOM 1610 O O . TYR A 1 210 ? 2.853 19.755 55.410 1.00 5.50 210 TYR A O 1
ATOM 1619 N N . PRO A 1 211 ? 3.405 20.121 57.530 1.00 4.36 211 PRO A N 1
ATOM 1620 C CA . PRO A 1 211 ? 4.238 21.273 57.179 1.00 3.87 211 PRO A CA 1
ATOM 1621 C C . PRO A 1 211 ? 5.703 20.911 57.032 1.00 3.82 211 PRO A C 1
ATOM 1622 O O . PRO A 1 211 ? 6.325 20.440 57.990 1.00 6.11 211 PRO A O 1
ATOM 1626 N N . VAL A 1 212 ? 6.281 21.179 55.866 1.00 4.84 212 VAL A N 1
ATOM 1627 C CA . VAL A 1 212 ? 7.633 20.750 55.551 1.00 5.22 212 VAL A CA 1
ATOM 1628 C C . VAL A 1 212 ? 8.427 21.852 54.867 1.00 5.14 212 VAL A C 1
ATOM 1629 O O . VAL A 1 212 ? 7.870 22.776 54.274 1.00 5.57 212 VAL A O 1
ATOM 1633 N N . SER A 1 213 ? 9.758 21.714 54.917 1.00 5.53 213 SER A N 1
ATOM 1634 C CA . SER A 1 213 ? 10.639 22.630 54.212 1.00 4.16 213 SER A CA 1
ATOM 1635 C C . SER A 1 213 ? 11.943 21.944 53.847 1.00 5.34 213 SER A C 1
ATOM 1636 O O . SER A 1 213 ? 12.438 21.062 54.570 1.00 7.12 213 SER A O 1
ATOM 1639 N N . ALA A 1 214 ? 12.478 22.323 52.702 1.00 4.36 214 ALA A N 1
ATOM 1640 C CA . ALA A 1 214 ? 13.862 21.979 52.414 1.00 5.32 214 ALA A CA 1
ATOM 1641 C C . ALA A 1 214 ? 14.800 22.766 53.331 1.00 4.66 214 ALA A C 1
ATOM 1642 O O . ALA A 1 214 ? 14.406 23.733 54.004 1.00 5.41 214 ALA A O 1
ATOM 1644 N N . HIS A 1 215 ? 16.078 22.381 53.313 1.00 6.27 215 HIS A N 1
ATOM 1645 C CA . HIS A 1 215 ? 17.133 23.132 53.986 1.00 6.55 215 HIS A CA 1
ATOM 1646 C C . HIS A 1 215 ? 18.185 23.527 52.959 1.00 6.77 215 HIS A C 1
ATOM 1647 O O . HIS A 1 215 ? 18.534 22.738 52.092 1.00 6.50 215 HIS A O 1
ATOM 1654 N N . VAL A 1 216 ? 18.644 24.773 53.037 1.00 5.93 216 VAL A N 1
ATOM 1655 C CA . VAL A 1 216 ? 19.656 25.311 52.128 1.00 9.01 216 VAL A CA 1
ATOM 1656 C C . VAL A 1 216 ? 20.821 25.842 52.954 1.00 9.49 216 VAL A C 1
ATOM 1657 O O . VAL A 1 216 ? 20.616 26.585 53.919 1.00 9.38 216 VAL A O 1
ATOM 1661 N N . ARG A 1 217 ? 22.035 25.486 52.551 1.00 11.55 217 ARG A N 1
ATOM 1662 C CA . ARG A 1 217 ? 23.239 25.941 53.240 1.00 11.81 217 ARG A CA 1
ATOM 1663 C C . ARG A 1 217 ? 23.275 27.467 53.313 1.00 18.32 217 ARG A C 1
ATOM 1664 O O . ARG A 1 217 ? 23.405 28.047 54.398 1.00 18.14 217 ARG A O 1
ATOM 1673 N N . ALA B 1 1 ? 33.080 23.084 49.225 1.00 58.28 1 ALA B N 1
ATOM 1674 C CA . ALA B 1 1 ? 32.878 21.860 50.052 1.00 52.46 1 ALA B CA 1
ATOM 1675 C C . ALA B 1 1 ? 32.244 22.223 51.391 1.00 43.69 1 ALA B C 1
ATOM 1676 O O . ALA B 1 1 ? 32.257 23.381 51.803 1.00 33.22 1 ALA B O 1
ATOM 1678 N N . VAL B 1 2 ? 31.689 21.226 52.069 1.00 38.37 2 VAL B N 1
ATOM 1679 C CA . VAL B 1 2 ? 31.068 21.430 53.377 1.00 30.24 2 VAL B CA 1
ATOM 1680 C C . VAL B 1 2 ? 32.192 21.609 54.391 1.00 22.20 2 VAL B C 1
ATOM 1681 O O . VAL B 1 2 ? 33.356 21.334 54.062 1.00 24.20 2 VAL B O 1
ATOM 1685 N N . PRO B 1 3 ? 31.924 22.082 55.611 1.00 18.50 3 PRO B N 1
ATOM 1686 C CA . PRO B 1 3 ? 33.022 22.217 56.574 1.00 15.52 3 PRO B CA 1
ATOM 1687 C C . PRO B 1 3 ? 33.602 20.854 56.891 1.00 11.56 3 PRO B C 1
ATOM 1688 O O . PRO B 1 3 ? 32.872 19.862 57.038 1.00 10.79 3 PRO B O 1
ATOM 1692 N N . ASP B 1 4 ? 34.928 20.787 56.974 1.00 9.92 4 ASP B N 1
ATOM 1693 C CA . ASP B 1 4 ? 35.537 19.493 57.236 1.00 9.16 4 ASP B CA 1
ATOM 1694 C C . ASP B 1 4 ? 35.451 19.089 58.701 1.00 9.56 4 ASP B C 1
ATOM 1695 O O . ASP B 1 4 ? 35.664 17.911 59.002 1.00 9.84 4 ASP B O 1
ATOM 1700 N N . ALA B 1 5 ? 35.117 20.013 59.605 1.00 8.08 5 ALA B N 1
ATOM 1701 C CA . ALA B 1 5 ? 34.942 19.697 61.013 1.00 9.12 5 ALA B CA 1
ATOM 1702 C C . ALA B 1 5 ? 34.056 20.762 61.641 1.00 8.88 5 ALA B C 1
ATOM 1703 O O . ALA B 1 5 ? 34.146 21.939 61.288 1.00 10.28 5 ALA B O 1
ATOM 1705 N N . VAL B 1 6 ? 33.201 20.333 62.560 1.00 7.70 6 VAL B N 1
ATOM 1706 C CA . VAL B 1 6 ? 32.314 21.195 63.337 1.00 6.90 6 VAL B CA 1
ATOM 1707 C C . VAL B 1 6 ? 32.296 20.664 64.759 1.00 7.69 6 VAL B C 1
ATOM 1708 O O . VAL B 1 6 ? 32.070 19.469 64.962 1.00 9.70 6 VAL B O 1
ATOM 1712 N N . ASP B 1 7 ? 32.478 21.535 65.745 1.00 7.80 7 ASP B N 1
ATOM 1713 C CA . ASP B 1 7 ? 32.452 21.108 67.146 1.00 7.68 7 ASP B CA 1
ATOM 1714 C C . ASP B 1 7 ? 31.715 22.177 67.941 1.00 8.02 7 ASP B C 1
ATOM 1715 O O . ASP B 1 7 ? 32.286 23.216 68.288 1.00 8.01 7 ASP B O 1
ATOM 1720 N N . TRP B 1 8 ? 30.440 21.924 68.251 1.00 5.65 8 TRP B N 1
ATOM 1721 C CA . TRP B 1 8 ? 29.642 22.915 68.957 1.00 7.75 8 TRP B CA 1
ATOM 1722 C C . TRP B 1 8 ? 30.080 23.113 70.399 1.00 8.06 8 TRP B C 1
ATOM 1723 O O . TRP B 1 8 ? 29.730 24.144 70.988 1.00 9.25 8 TRP B O 1
ATOM 1734 N N . ARG B 1 9 ? 30.869 22.186 70.955 1.00 8.25 9 ARG B N 1
ATOM 1735 C CA . ARG B 1 9 ? 31.452 22.408 72.273 1.00 8.39 9 ARG B CA 1
ATOM 1736 C C . ARG B 1 9 ? 32.392 23.608 72.265 1.00 13.17 9 ARG B C 1
ATOM 1737 O O . ARG B 1 9 ? 32.330 24.454 73.171 1.00 11.31 9 ARG B O 1
ATOM 1745 N N . GLU B 1 10 ? 33.222 23.721 71.220 1.00 13.31 10 GLU B N 1
ATOM 1746 C CA . GLU B 1 10 ? 34.162 24.834 71.080 1.00 14.81 10 GLU B CA 1
ATOM 1747 C C . GLU B 1 10 ? 33.453 26.158 70.870 1.00 16.13 10 GLU B C 1
ATOM 1748 O O . GLU B 1 10 ? 34.003 27.217 71.192 1.00 17.62 10 GLU B O 1
ATOM 1754 N N . LYS B 1 11 ? 32.256 26.129 70.316 1.00 12.42 11 LYS B N 1
ATOM 1755 C CA A LYS B 1 11 ? 31.516 27.345 70.020 0.35 16.30 11 LYS B CA 1
ATOM 1756 C CA B LYS B 1 11 ? 31.489 27.325 70.010 0.65 16.22 11 LYS B CA 1
ATOM 1757 C C . LYS B 1 11 ? 30.569 27.766 71.134 1.00 14.65 11 LYS B C 1
ATOM 1758 O O . LYS B 1 11 ? 29.843 28.750 70.962 1.00 19.26 11 LYS B O 1
ATOM 1769 N N . GLY B 1 12 ? 30.582 27.076 72.276 1.00 12.01 12 GLY B N 1
ATOM 1770 C CA . GLY B 1 12 ? 29.828 27.496 73.439 1.00 14.23 12 GLY B CA 1
ATOM 1771 C C . GLY B 1 12 ? 28.391 27.036 73.514 1.00 10.79 12 GLY B C 1
ATOM 1772 O O . GLY B 1 12 ? 27.628 27.598 74.300 1.00 9.40 12 GLY B O 1
ATOM 1773 N N . ALA B 1 13 ? 27.994 26.028 72.727 1.00 9.77 13 ALA B N 1
ATOM 1774 C CA . ALA B 1 13 ? 26.592 25.609 72.647 1.00 7.60 13 ALA B CA 1
ATOM 1775 C C . ALA B 1 13 ? 26.263 24.365 73.446 1.00 7.96 13 ALA B C 1
ATOM 1776 O O . ALA B 1 13 ? 25.121 23.895 73.358 1.00 7.52 13 ALA B O 1
ATOM 1778 N N . VAL B 1 14 ? 27.206 23.823 74.213 1.00 7.08 14 VAL B N 1
ATOM 1779 C CA . VAL B 1 14 ? 27.034 22.536 74.880 1.00 7.22 14 VAL B CA 1
ATOM 1780 C C . VAL B 1 14 ? 27.371 22.696 76.364 1.00 9.57 14 VAL B C 1
ATOM 1781 O O . VAL B 1 14 ? 28.441 23.208 76.709 1.00 10.21 14 VAL B O 1
ATOM 1785 N N . THR B 1 15 ? 26.456 22.279 77.230 1.00 6.86 15 THR B N 1
ATOM 1786 C CA . THR B 1 15 ? 26.647 22.342 78.678 1.00 8.09 15 THR B CA 1
ATOM 1787 C C . THR B 1 15 ? 27.455 21.150 79.181 1.00 10.46 15 THR B C 1
ATOM 1788 O O . THR B 1 15 ? 27.746 20.213 78.440 1.00 7.64 15 THR B O 1
ATOM 1792 N N . PRO B 1 16 ? 27.861 21.163 80.450 1.00 12.06 16 PRO B N 1
ATOM 1793 C CA . PRO B 1 16 ? 28.584 20.014 80.996 1.00 9.91 16 PRO B CA 1
ATOM 1794 C C . PRO B 1 16 ? 27.790 18.718 80.889 1.00 8.50 16 PRO B C 1
ATOM 1795 O O . PRO B 1 16 ? 26.562 18.708 80.785 1.00 9.04 16 PRO B O 1
ATOM 1799 N N . VAL B 1 17 ? 28.528 17.615 80.941 1.00 8.56 17 VAL B N 1
ATOM 1800 C CA . VAL B 1 17 ? 27.922 16.289 80.888 1.00 11.36 17 VAL B CA 1
ATOM 1801 C C . VAL B 1 17 ? 27.124 16.000 82.151 1.00 8.59 17 VAL B C 1
ATOM 1802 O O . VAL B 1 17 ? 27.515 16.368 83.269 1.00 10.75 17 VAL B O 1
ATOM 1806 N N . LYS B 1 18 ? 26.005 15.319 81.984 1.00 8.31 18 LYS B N 1
ATOM 1807 C CA . LYS B 1 18 ? 25.110 14.955 83.063 1.00 9.73 18 LYS B CA 1
ATOM 1808 C C . LYS B 1 18 ? 25.022 13.432 83.164 1.00 6.95 18 LYS B C 1
ATOM 1809 O O . LYS B 1 18 ? 25.603 12.696 82.356 1.00 10.32 18 LYS B O 1
ATOM 1815 N N . ASP B 1 19 ? 24.256 12.953 84.154 1.00 12.81 19 ASP B N 1
ATOM 1816 C CA . ASP B 1 19 ? 24.149 11.530 84.479 1.00 9.64 19 ASP B CA 1
ATOM 1817 C C . ASP B 1 19 ? 22.703 11.154 84.791 1.00 10.99 19 ASP B C 1
ATOM 1818 O O . ASP B 1 19 ? 22.140 11.558 85.810 1.00 11.08 19 ASP B O 1
ATOM 1823 N N . GLN B 1 20 ? 22.099 10.356 83.925 1.00 8.62 20 GLN B N 1
ATOM 1824 C CA . GLN B 1 20 ? 20.722 9.930 84.130 1.00 8.47 20 GLN B CA 1
ATOM 1825 C C . GLN B 1 20 ? 20.586 8.856 85.198 1.00 8.62 20 GLN B C 1
ATOM 1826 O O . GLN B 1 20 ? 19.466 8.615 85.655 1.00 10.56 20 GLN B O 1
ATOM 1832 N N . GLY B 1 21 ? 21.682 8.226 85.603 1.00 10.18 21 GLY B N 1
ATOM 1833 C CA . GLY B 1 21 ? 21.611 7.151 86.584 1.00 8.46 21 GLY B CA 1
ATOM 1834 C C . GLY B 1 21 ? 20.799 5.979 86.081 1.00 12.29 21 GLY B C 1
ATOM 1835 O O . GLY B 1 21 ? 20.809 5.645 84.891 1.00 12.63 21 GLY B O 1
ATOM 1836 N N A ALA B 1 22 ? 20.093 5.345 87.017 0.41 10.84 22 ALA B N 1
ATOM 1837 N N B ALA B 1 22 ? 20.047 5.346 86.987 0.59 10.76 22 ALA B N 1
ATOM 1838 C CA A ALA B 1 22 ? 19.262 4.170 86.773 0.41 12.25 22 ALA B CA 1
ATOM 1839 C CA B ALA B 1 22 ? 19.300 4.126 86.681 0.59 12.21 22 ALA B CA 1
ATOM 1840 C C A ALA B 1 22 ? 17.807 4.561 86.551 0.41 11.94 22 ALA B C 1
ATOM 1841 C C B ALA B 1 22 ? 17.937 4.397 86.046 0.59 12.92 22 ALA B C 1
ATOM 1842 O O A ALA B 1 22 ? 16.885 3.929 87.078 0.41 12.51 22 ALA B O 1
ATOM 1843 O O B ALA B 1 22 ? 17.196 3.456 85.746 0.59 14.23 22 ALA B O 1
ATOM 1846 N N . CYS B 1 23 ? 17.601 5.653 85.822 1.00 15.09 23 CYS B N 1
ATOM 1847 C CA . CYS B 1 23 ? 16.311 6.048 85.295 1.00 11.02 23 CYS B CA 1
ATOM 1848 C C . CYS B 1 23 ? 16.347 5.925 83.776 1.00 9.97 23 CYS B C 1
ATOM 1849 O O . CYS B 1 23 ? 17.369 6.225 83.147 1.00 10.98 23 CYS B O 1
ATOM 1852 N N . GLY B 1 24 ? 15.250 5.445 83.191 1.00 10.18 24 GLY B N 1
ATOM 1853 C CA . GLY B 1 24 ? 15.119 5.406 81.738 1.00 11.82 24 GLY B CA 1
ATOM 1854 C C . GLY B 1 24 ? 14.762 6.753 81.131 1.00 10.16 24 GLY B C 1
ATOM 1855 O O . GLY B 1 24 ? 13.774 6.873 80.404 1.00 9.72 24 GLY B O 1
ATOM 1856 N N . SER B 1 25 ? 15.573 7.776 81.397 1.00 9.63 25 SER B N 1
ATOM 1857 C CA . SER B 1 25 ? 15.239 9.143 81.026 1.00 10.12 25 SER B CA 1
ATOM 1858 C C . SER B 1 25 ? 16.137 9.699 79.919 1.00 5.87 25 SER B C 1
ATOM 1859 O O . SER B 1 25 ? 16.222 10.919 79.748 1.00 6.10 25 SER B O 1
ATOM 1862 N N . CYS B 1 26 ? 16.762 8.823 79.137 1.00 6.54 26 CYS B N 1
ATOM 1863 C CA . CYS B 1 26 ? 17.635 9.238 78.042 1.00 6.27 26 CYS B CA 1
ATOM 1864 C C . CYS B 1 26 ? 16.927 10.199 77.101 1.00 10.49 26 CYS B C 1
ATOM 1865 O O . CYS B 1 26 ? 17.548 11.122 76.570 1.00 7.14 26 CYS B O 1
ATOM 1868 N N . TRP B 1 27 ? 15.628 9.986 76.893 1.00 6.49 27 TRP B N 1
ATOM 1869 C CA . TRP B 1 27 ? 14.813 10.815 76.017 1.00 5.38 27 TRP B CA 1
ATOM 1870 C C . TRP B 1 27 ? 14.781 12.257 76.509 1.00 8.52 27 TRP B C 1
ATOM 1871 O O . TRP B 1 27 ? 14.772 13.207 75.707 1.00 6.66 27 TRP B O 1
ATOM 1882 N N . ALA B 1 28 ? 14.751 12.446 77.832 1.00 8.07 28 ALA B N 1
ATOM 1883 C CA . ALA B 1 28 ? 14.740 13.786 78.406 1.00 5.67 28 ALA B CA 1
ATOM 1884 C C . ALA B 1 28 ? 16.110 14.447 78.330 1.00 7.58 28 ALA B C 1
ATOM 1885 O O . ALA B 1 28 ? 16.200 15.634 78.037 1.00 7.16 28 ALA B O 1
ATOM 1887 N N . PHE B 1 29 ? 17.177 13.700 78.569 1.00 4.84 29 PHE B N 1
ATOM 1888 C CA . PHE B 1 29 ? 18.516 14.262 78.439 1.00 7.20 29 PHE B CA 1
ATOM 1889 C C . PHE B 1 29 ? 18.835 14.646 77.005 1.00 5.97 29 PHE B C 1
ATOM 1890 O O . PHE B 1 29 ? 19.487 15.666 76.761 1.00 7.23 29 PHE B O 1
ATOM 1898 N N . SER B 1 30 ? 18.444 13.827 76.051 1.00 5.77 30 SER B N 1
ATOM 1899 C CA . SER B 1 30 ? 18.662 14.146 74.648 1.00 6.30 30 SER B CA 1
ATOM 1900 C C . SER B 1 30 ? 17.887 15.393 74.243 1.00 6.79 30 SER B C 1
ATOM 1901 O O . SER B 1 30 ? 18.440 16.332 73.643 1.00 5.96 30 SER B O 1
ATOM 1904 N N . ALA B 1 31 ? 16.606 15.431 74.610 1.00 5.11 31 ALA B N 1
ATOM 1905 C CA . ALA B 1 31 ? 15.758 16.583 74.326 1.00 5.07 31 ALA B CA 1
ATOM 1906 C C . ALA B 1 31 ? 16.333 17.852 74.940 1.00 6.29 31 ALA B C 1
ATOM 1907 O O . ALA B 1 31 ? 16.455 18.880 74.261 1.00 6.18 31 ALA B O 1
ATOM 1909 N N . VAL B 1 32 ? 16.664 17.816 76.235 1.00 7.15 32 VAL B N 1
ATOM 1910 C CA . VAL B 1 32 ? 17.132 19.014 76.924 1.00 5.94 32 VAL B CA 1
ATOM 1911 C C . VAL B 1 32 ? 18.472 19.456 76.383 1.00 5.42 32 VAL B C 1
ATOM 1912 O O . VAL B 1 32 ? 18.723 20.660 76.223 1.00 5.00 32 VAL B O 1
ATOM 1916 N N . GLY B 1 33 ? 19.365 18.522 76.086 1.00 4.67 33 GLY B N 1
ATOM 1917 C CA . GLY B 1 33 ? 20.652 18.933 75.535 1.00 5.38 33 GLY B CA 1
ATOM 1918 C C . GLY B 1 33 ? 20.478 19.686 74.232 1.00 4.65 33 GLY B C 1
ATOM 1919 O O . GLY B 1 33 ? 21.152 20.697 73.960 1.00 6.08 33 GLY B O 1
ATOM 1920 N N . ASN B 1 34 ? 19.580 19.194 73.395 1.00 6.03 34 ASN B N 1
ATOM 1921 C CA . ASN B 1 34 ? 19.293 19.875 72.151 1.00 2.80 34 ASN B CA 1
ATOM 1922 C C . ASN B 1 34 ? 18.715 21.255 72.423 1.00 4.80 34 ASN B C 1
ATOM 1923 O O . ASN B 1 34 ? 19.076 22.211 71.759 1.00 3.92 34 ASN B O 1
ATOM 1928 N N . ILE B 1 35 ? 17.760 21.353 73.348 1.00 6.40 35 ILE B N 1
ATOM 1929 C CA . ILE B 1 35 ? 17.174 22.652 73.664 1.00 5.49 35 ILE B CA 1
ATOM 1930 C C . ILE B 1 35 ? 18.239 23.623 74.150 1.00 5.75 35 ILE B C 1
ATOM 1931 O O . ILE B 1 35 ? 18.248 24.785 73.753 1.00 6.79 35 ILE B O 1
ATOM 1936 N N . GLU B 1 36 ? 19.170 23.149 74.988 1.00 5.93 36 GLU B N 1
ATOM 1937 C CA . GLU B 1 36 ? 20.236 24.002 75.504 1.00 7.23 36 GLU B CA 1
ATOM 1938 C C . GLU B 1 36 ? 21.006 24.638 74.363 1.00 5.58 36 GLU B C 1
ATOM 1939 O O . GLU B 1 36 ? 21.374 25.816 74.428 1.00 8.40 36 GLU B O 1
ATOM 1945 N N . GLY B 1 37 ? 21.289 23.868 73.316 1.00 6.52 37 GLY B N 1
ATOM 1946 C CA . GLY B 1 37 ? 22.053 24.394 72.199 1.00 5.90 37 GLY B CA 1
ATOM 1947 C C . GLY B 1 37 ? 21.251 25.357 71.346 1.00 7.76 37 GLY B C 1
ATOM 1948 O O . GLY B 1 37 ? 21.777 26.370 70.885 1.00 7.12 37 GLY B O 1
ATOM 1949 N N . GLN B 1 38 ? 19.984 25.022 71.084 1.00 5.27 38 GLN B N 1
ATOM 1950 C CA . GLN B 1 38 ? 19.140 25.885 70.265 1.00 7.12 38 GLN B CA 1
ATOM 1951 C C . GLN B 1 38 ? 18.873 27.200 70.966 1.00 7.89 38 GLN B C 1
ATOM 1952 O O . GLN B 1 38 ? 18.842 28.249 70.321 1.00 5.63 38 GLN B O 1
ATOM 1958 N N . TRP B 1 39 ? 18.712 27.170 72.290 1.00 6.70 39 TRP B N 1
ATOM 1959 C CA . TRP B 1 39 ? 18.541 28.397 73.059 1.00 7.00 39 TRP B CA 1
ATOM 1960 C C . TRP B 1 39 ? 19.775 29.300 72.964 1.00 5.93 39 TRP B C 1
ATOM 1961 O O . TRP B 1 39 ? 19.655 30.507 72.691 1.00 8.72 39 TRP B O 1
ATOM 1972 N N . TYR B 1 40 ? 20.966 28.736 73.160 1.00 8.62 40 TYR B N 1
ATOM 1973 C CA . TYR B 1 40 ? 22.201 29.499 73.028 1.00 8.52 40 TYR B CA 1
ATOM 1974 C C . TYR B 1 40 ? 22.366 30.061 71.623 1.00 8.76 40 TYR B C 1
ATOM 1975 O O . TYR B 1 40 ? 22.716 31.234 71.461 1.00 9.99 40 TYR B O 1
ATOM 1984 N N . LEU B 1 41 ? 22.101 29.257 70.593 1.00 9.82 41 LEU B N 1
ATOM 1985 C CA . LEU B 1 41 ? 22.373 29.683 69.221 1.00 8.74 41 LEU B CA 1
ATOM 1986 C C . LEU B 1 41 ? 21.355 30.695 68.717 1.00 13.04 41 LEU B C 1
ATOM 1987 O O . LEU B 1 41 ? 21.647 31.413 67.750 1.00 13.21 41 LEU B O 1
ATOM 1992 N N . ALA B 1 42 ? 20.195 30.788 69.358 1.00 9.88 42 ALA B N 1
ATOM 1993 C CA . ALA B 1 42 ? 19.252 31.858 69.068 1.00 11.78 42 ALA B CA 1
ATOM 1994 C C . ALA B 1 42 ? 19.658 33.189 69.692 1.00 12.05 42 ALA B C 1
ATOM 1995 O O . ALA B 1 42 ? 18.939 34.180 69.507 1.00 20.48 42 ALA B O 1
ATOM 1997 N N . GLY B 1 43 ? 20.760 33.242 70.431 1.00 11.27 43 GLY B N 1
ATOM 1998 C CA . GLY B 1 43 ? 21.272 34.491 70.963 1.00 16.33 43 GLY B CA 1
ATOM 1999 C C . GLY B 1 43 ? 21.202 34.666 72.468 1.00 19.43 43 GLY B C 1
ATOM 2000 O O . GLY B 1 43 ? 21.538 35.751 72.961 1.00 16.15 43 GLY B O 1
ATOM 2001 N N . HIS B 1 44 ? 20.783 33.654 73.214 1.00 17.08 44 HIS B N 1
ATOM 2002 C CA . HIS B 1 44 ? 20.707 33.739 74.667 1.00 13.12 44 HIS B CA 1
ATOM 2003 C C . HIS B 1 44 ? 21.926 33.081 75.301 1.00 12.12 44 HIS B C 1
ATOM 2004 O O . HIS B 1 44 ? 22.664 32.344 74.658 1.00 13.35 44 HIS B O 1
ATOM 2011 N N . GLU B 1 45 ? 22.123 33.351 76.590 1.00 13.10 45 GLU B N 1
ATOM 2012 C CA . GLU B 1 45 ? 23.268 32.817 77.304 1.00 13.39 45 GLU B CA 1
ATOM 2013 C C . GLU B 1 45 ? 23.071 31.329 77.559 1.00 11.04 45 GLU B C 1
ATOM 2014 O O . GLU B 1 45 ? 21.967 30.886 77.875 1.00 12.20 45 GLU B O 1
ATOM 2020 N N . LEU B 1 46 ? 24.149 30.560 77.398 1.00 9.79 46 LEU B N 1
ATOM 2021 C CA . LEU B 1 46 ? 24.110 29.120 77.654 1.00 11.29 46 LEU B CA 1
ATOM 2022 C C . LEU B 1 46 ? 23.724 28.838 79.104 1.00 9.34 46 LEU B C 1
ATOM 2023 O O . LEU B 1 46 ? 24.338 29.361 80.040 1.00 10.31 46 LEU B O 1
ATOM 2028 N N . VAL B 1 47 ? 22.720 27.995 79.286 1.00 10.73 47 VAL B N 1
ATOM 2029 C CA . VAL B 1 47 ? 22.242 27.624 80.614 1.00 11.40 47 VAL B CA 1
ATOM 2030 C C . VAL B 1 47 ? 21.861 26.145 80.622 1.00 10.50 47 VAL B C 1
ATOM 2031 O O . VAL B 1 47 ? 21.319 25.623 79.644 1.00 10.26 47 VAL B O 1
ATOM 2035 N N . SER B 1 48 ? 22.139 25.469 81.735 1.00 10.25 48 SER B N 1
ATOM 2036 C CA A SER B 1 48 ? 21.719 24.085 81.916 0.69 10.74 48 SER B CA 1
ATOM 2037 C CA B SER B 1 48 ? 21.724 24.088 81.922 0.31 10.76 48 SER B CA 1
ATOM 2038 C C . SER B 1 48 ? 20.252 24.065 82.311 1.00 7.97 48 SER B C 1
ATOM 2039 O O . SER B 1 48 ? 19.824 24.806 83.201 1.00 9.91 48 SER B O 1
ATOM 2044 N N . LEU B 1 49 ? 19.481 23.220 81.642 1.00 6.52 49 LEU B N 1
ATOM 2045 C CA . LEU B 1 49 ? 18.034 23.158 81.796 1.00 8.35 49 LEU B CA 1
ATOM 2046 C C . LEU B 1 49 ? 17.629 21.836 82.439 1.00 6.80 49 LEU B C 1
ATOM 2047 O O . LEU B 1 49 ? 18.442 20.929 82.596 1.00 7.86 49 LEU B O 1
ATOM 2052 N N . SER B 1 50 ? 16.365 21.721 82.837 1.00 8.05 50 SER B N 1
ATOM 2053 C CA . SER B 1 50 ? 15.921 20.673 83.760 1.00 8.30 50 SER B CA 1
ATOM 2054 C C . SER B 1 50 ? 15.337 19.440 83.061 1.00 9.54 50 SER B C 1
ATOM 2055 O O . SER B 1 50 ? 14.186 19.459 82.611 1.00 9.15 50 SER B O 1
ATOM 2058 N N . GLU B 1 51 ? 16.097 18.339 83.047 1.00 8.32 51 GLU B N 1
ATOM 2059 C CA . GLU B 1 51 ? 15.509 17.054 82.692 1.00 7.65 51 GLU B CA 1
ATOM 2060 C C . GLU B 1 51 ? 14.442 16.620 83.697 1.00 6.65 51 GLU B C 1
ATOM 2061 O O . GLU B 1 51 ? 13.470 15.959 83.327 1.00 10.40 51 GLU B O 1
ATOM 2067 N N . GLN B 1 52 ? 14.604 16.976 84.976 1.00 8.85 52 GLN B N 1
ATOM 2068 C CA . GLN B 1 52 ? 13.623 16.559 85.974 1.00 12.01 52 GLN B CA 1
ATOM 2069 C C . GLN B 1 52 ? 12.228 17.101 85.670 1.00 8.41 52 GLN B C 1
ATOM 2070 O O . GLN B 1 52 ? 11.223 16.439 85.938 1.00 9.23 52 GLN B O 1
ATOM 2076 N N . GLN B 1 53 ? 12.127 18.327 85.172 1.00 7.71 53 GLN B N 1
ATOM 2077 C CA . GLN B 1 53 ? 10.792 18.814 84.840 1.00 8.86 53 GLN B CA 1
ATOM 2078 C C . GLN B 1 53 ? 10.098 17.888 83.849 1.00 11.01 53 GLN B C 1
ATOM 2079 O O . GLN B 1 53 ? 8.900 17.615 83.982 1.00 11.38 53 GLN B O 1
ATOM 2085 N N . LEU B 1 54 ? 10.834 17.387 82.841 1.00 10.21 54 LEU B N 1
ATOM 2086 C CA . LEU B 1 54 ? 10.225 16.463 81.891 1.00 10.51 54 LEU B CA 1
ATOM 2087 C C . LEU B 1 54 ? 9.937 15.128 82.547 1.00 8.41 54 LEU B C 1
ATOM 2088 O O . LEU B 1 54 ? 8.841 14.574 82.402 1.00 8.42 54 LEU B O 1
ATOM 2093 N N . VAL B 1 55 ? 10.916 14.574 83.259 1.00 9.90 55 VAL B N 1
ATOM 2094 C CA . VAL B 1 55 ? 10.694 13.266 83.853 1.00 8.24 55 VAL B CA 1
ATOM 2095 C C . VAL B 1 55 ? 9.468 13.289 84.768 1.00 9.24 55 VAL B C 1
ATOM 2096 O O . VAL B 1 55 ? 8.620 12.393 84.705 1.00 11.70 55 VAL B O 1
ATOM 2100 N N . SER B 1 56 ? 9.326 14.327 85.601 1.00 10.82 56 SER B N 1
ATOM 2101 C CA . SER B 1 56 ? 8.238 14.356 86.580 1.00 13.81 56 SER B CA 1
ATOM 2102 C C . SER B 1 56 ? 6.926 14.905 86.036 1.00 16.37 56 SER B C 1
ATOM 2103 O O . SER B 1 56 ? 5.858 14.523 86.534 1.00 16.17 56 SER B O 1
ATOM 2106 N N . CYS B 1 57 ? 6.960 15.819 85.056 1.00 11.01 57 CYS B N 1
ATOM 2107 C CA . CYS B 1 57 ? 5.758 16.545 84.664 1.00 13.38 57 CYS B CA 1
ATOM 2108 C C . CYS B 1 57 ? 5.184 16.157 83.312 1.00 13.63 57 CYS B C 1
ATOM 2109 O O . CYS B 1 57 ? 3.992 16.370 83.091 1.00 16.29 57 CYS B O 1
ATOM 2112 N N . ASP B 1 58 ? 6.000 15.633 82.395 1.00 10.92 58 ASP B N 1
ATOM 2113 C CA . ASP B 1 58 ? 5.558 15.288 81.044 1.00 12.68 58 ASP B CA 1
ATOM 2114 C C . ASP B 1 58 ? 4.706 14.023 81.104 1.00 14.19 58 ASP B C 1
ATOM 2115 O O . ASP B 1 58 ? 5.222 12.916 81.312 1.00 16.27 58 ASP B O 1
ATOM 2120 N N . ASP B 1 59 ? 3.392 14.180 80.926 1.00 15.33 59 ASP B N 1
ATOM 2121 C CA . ASP B 1 59 ? 2.472 13.051 80.970 1.00 19.52 59 ASP B CA 1
ATOM 2122 C C . ASP B 1 59 ? 2.233 12.401 79.611 1.00 20.53 59 ASP B C 1
ATOM 2123 O O . ASP B 1 59 ? 1.478 11.426 79.534 1.00 20.84 59 ASP B O 1
ATOM 2128 N N . MET B 1 60 ? 2.855 12.896 78.539 1.00 16.51 60 MET B N 1
ATOM 2129 C CA . MET B 1 60 ? 2.824 12.153 77.280 1.00 17.06 60 MET B CA 1
ATOM 2130 C C . MET B 1 60 ? 3.862 11.044 77.299 1.00 16.87 60 MET B C 1
ATOM 2131 O O . MET B 1 60 ? 3.602 9.925 76.851 1.00 21.96 60 MET B O 1
ATOM 2136 N N . ASP B 1 61 ? 5.035 11.339 77.836 1.00 11.69 61 ASP B N 1
ATOM 2137 C CA . ASP B 1 61 ? 6.092 10.367 78.011 1.00 10.72 61 ASP B CA 1
ATOM 2138 C C . ASP B 1 61 ? 5.918 9.632 79.338 1.00 17.31 61 ASP B C 1
ATOM 2139 O O . ASP B 1 61 ? 4.992 9.895 80.097 1.00 15.37 61 ASP B O 1
ATOM 2144 N N . ASN B 1 62 ? 6.829 8.712 79.641 1.00 12.88 62 ASN B N 1
ATOM 2145 C CA . ASN B 1 62 ? 6.604 7.754 80.724 1.00 12.71 62 ASN B CA 1
ATOM 2146 C C . ASN B 1 62 ? 7.750 7.740 81.727 1.00 16.09 62 ASN B C 1
ATOM 2147 O O . ASN B 1 62 ? 8.202 6.674 82.172 1.00 11.38 62 ASN B O 1
ATOM 2152 N N . GLY B 1 63 ? 8.228 8.919 82.111 1.00 11.08 63 GLY B N 1
ATOM 2153 C CA . GLY B 1 63 ? 9.083 9.014 83.285 1.00 14.15 63 GLY B CA 1
ATOM 2154 C C . GLY B 1 63 ? 10.371 8.236 83.121 1.00 12.71 63 GLY B C 1
ATOM 2155 O O . GLY B 1 63 ? 11.119 8.414 82.152 1.00 15.82 63 GLY B O 1
ATOM 2156 N N . CYS B 1 64 ? 10.673 7.378 84.105 1.00 12.24 64 CYS B N 1
ATOM 2157 C CA . CYS B 1 64 ? 11.863 6.543 84.085 1.00 9.46 64 CYS B CA 1
ATOM 2158 C C . CYS B 1 64 ? 11.673 5.257 83.283 1.00 10.34 64 CYS B C 1
ATOM 2159 O O . CYS B 1 64 ? 12.606 4.452 83.220 1.00 12.07 64 CYS B O 1
ATOM 2162 N N A SER B 1 65 ? 10.509 5.087 82.641 0.52 11.65 65 SER B N 1
ATOM 2163 N N B SER B 1 65 ? 10.519 5.045 82.661 0.48 11.60 65 SER B N 1
ATOM 2164 C CA A SER B 1 65 ? 10.197 3.949 81.780 0.52 14.15 65 SER B CA 1
ATOM 2165 C CA B SER B 1 65 ? 10.361 3.903 81.770 0.48 14.65 65 SER B CA 1
ATOM 2166 C C A SER B 1 65 ? 10.111 4.325 80.301 0.52 13.52 65 SER B C 1
ATOM 2167 C C B SER B 1 65 ? 10.723 4.228 80.327 0.48 12.18 65 SER B C 1
ATOM 2168 O O A SER B 1 65 ? 9.522 3.580 79.515 0.52 9.42 65 SER B O 1
ATOM 2169 O O B SER B 1 65 ? 11.099 3.318 79.576 0.48 15.83 65 SER B O 1
ATOM 2174 N N . GLY B 1 66 ? 10.629 5.484 79.919 1.00 10.56 66 GLY B N 1
ATOM 2175 C CA . GLY B 1 66 ? 10.892 5.813 78.530 1.00 10.34 66 GLY B CA 1
ATOM 2176 C C . GLY B 1 66 ? 10.075 6.980 78.022 1.00 12.03 66 GLY B C 1
ATOM 2177 O O . GLY B 1 66 ? 9.120 7.422 78.634 1.00 11.08 66 GLY B O 1
ATOM 2178 N N . GLY B 1 67 ? 10.492 7.470 76.851 1.00 10.53 67 GLY B N 1
ATOM 2179 C CA . GLY B 1 67 ? 9.853 8.589 76.191 1.00 10.06 67 GLY B CA 1
ATOM 2180 C C . GLY B 1 67 ? 10.455 8.821 74.819 1.00 6.84 67 GLY B C 1
ATOM 2181 O O . GLY B 1 67 ? 11.309 8.066 74.351 1.00 9.03 67 GLY B O 1
ATOM 2182 N N . LEU B 1 68 ? 9.986 9.890 74.181 1.00 8.08 68 LEU B N 1
ATOM 2183 C CA . LEU B 1 68 ? 10.467 10.297 72.861 1.00 8.01 68 LEU B CA 1
ATOM 2184 C C . LEU B 1 68 ? 10.744 11.784 72.862 1.00 10.14 68 LEU B C 1
ATOM 2185 O O . LEU B 1 68 ? 9.969 12.560 73.408 1.00 7.08 68 LEU B O 1
ATOM 2190 N N . MET B 1 69 ? 11.830 12.193 72.204 1.00 5.97 69 MET B N 1
ATOM 2191 C CA . MET B 1 69 ? 12.205 13.598 72.240 1.00 6.23 69 MET B CA 1
ATOM 2192 C C . MET B 1 69 ? 11.138 14.493 71.628 1.00 7.33 69 MET B C 1
ATOM 2193 O O . MET B 1 69 ? 10.875 15.576 72.155 1.00 6.90 69 MET B O 1
ATOM 2198 N N . LEU B 1 70 ? 10.508 14.073 70.520 1.00 7.68 70 LEU B N 1
ATOM 2199 C CA . LEU B 1 70 ? 9.498 14.946 69.917 1.00 6.23 70 LEU B CA 1
ATOM 2200 C C . LEU B 1 70 ? 8.290 15.089 70.835 1.00 8.70 70 LEU B C 1
ATOM 2201 O O . LEU B 1 70 ? 7.699 16.176 70.910 1.00 8.11 70 LEU B O 1
ATOM 2206 N N . GLN B 1 71 ? 7.923 14.007 71.553 1.00 7.90 71 GLN B N 1
ATOM 2207 C CA . GLN B 1 71 ? 6.833 14.111 72.518 1.00 11.07 71 GLN B CA 1
ATOM 2208 C C . GLN B 1 71 ? 7.198 15.046 73.659 1.00 10.81 71 GLN B C 1
ATOM 2209 O O . GLN B 1 71 ? 6.349 15.809 74.133 1.00 10.82 71 GLN B O 1
ATOM 2215 N N . ALA B 1 72 ? 8.461 15.040 74.094 1.00 9.19 72 ALA B N 1
ATOM 2216 C CA . ALA B 1 72 ? 8.878 15.970 75.134 1.00 10.74 72 ALA B CA 1
ATOM 2217 C C . ALA B 1 72 ? 8.741 17.406 74.661 1.00 8.31 72 ALA B C 1
ATOM 2218 O O . ALA B 1 72 ? 8.294 18.283 75.418 1.00 9.79 72 ALA B O 1
ATOM 2220 N N . PHE B 1 73 ? 9.125 17.686 73.407 1.00 8.11 73 PHE B N 1
ATOM 2221 C CA . PHE B 1 73 ? 8.950 19.044 72.901 1.00 10.68 73 PHE B CA 1
ATOM 2222 C C . PHE B 1 73 ? 7.470 19.396 72.851 1.00 8.96 73 PHE B C 1
ATOM 2223 O O . PHE B 1 73 ? 7.078 20.483 73.276 1.00 8.35 73 PHE B O 1
ATOM 2231 N N . ASP B 1 74 ? 6.636 18.460 72.384 1.00 9.09 74 ASP B N 1
ATOM 2232 C CA . ASP B 1 74 ? 5.194 18.693 72.318 1.00 10.74 74 ASP B CA 1
ATOM 2233 C C . ASP B 1 74 ? 4.613 18.977 73.694 1.00 10.46 74 ASP B C 1
ATOM 2234 O O . ASP B 1 74 ? 3.745 19.845 73.836 1.00 13.69 74 ASP B O 1
ATOM 2239 N N . TRP B 1 75 ? 5.056 18.244 74.718 1.00 8.38 75 TRP B N 1
ATOM 2240 C CA . TRP B 1 75 ? 4.534 18.480 76.061 1.00 8.39 75 TRP B CA 1
ATOM 2241 C C . TRP B 1 75 ? 4.847 19.890 76.531 1.00 14.20 75 TRP B C 1
ATOM 2242 O O . TRP B 1 75 ? 3.989 20.577 77.091 1.00 11.39 75 TRP B O 1
ATOM 2253 N N . LEU B 1 76 ? 6.072 20.353 76.317 1.00 10.33 76 LEU B N 1
ATOM 2254 C CA . LEU B 1 76 ? 6.380 21.727 76.672 1.00 9.89 76 LEU B CA 1
ATOM 2255 C C . LEU B 1 76 ? 5.488 22.704 75.908 1.00 13.33 76 LEU B C 1
ATOM 2256 O O . LEU B 1 76 ? 4.903 23.623 76.489 1.00 12.56 76 LEU B O 1
ATOM 2261 N N . LEU B 1 77 ? 5.359 22.519 74.595 1.00 13.62 77 LEU B N 1
ATOM 2262 C CA . LEU B 1 77 ? 4.622 23.493 73.800 1.00 9.76 77 LEU B CA 1
ATOM 2263 C C . LEU B 1 77 ? 3.174 23.575 74.233 1.00 13.60 77 LEU B C 1
ATOM 2264 O O . LEU B 1 77 ? 2.586 24.665 74.228 1.00 15.85 77 LEU B O 1
ATOM 2269 N N . GLN B 1 78 ? 2.591 22.434 74.604 1.00 11.71 78 GLN B N 1
ATOM 2270 C CA . GLN B 1 78 ? 1.174 22.370 74.927 1.00 13.42 78 GLN B CA 1
ATOM 2271 C C . GLN B 1 78 ? 0.860 22.695 76.381 1.00 21.58 78 GLN B C 1
ATOM 2272 O O . GLN B 1 78 ? -0.277 23.092 76.672 1.00 20.11 78 GLN B O 1
ATOM 2278 N N . ASN B 1 79 ? 1.817 22.544 77.302 1.00 13.96 79 ASN B N 1
ATOM 2279 C CA . ASN B 1 79 ? 1.523 22.698 78.720 1.00 15.44 79 ASN B CA 1
ATOM 2280 C C . ASN B 1 79 ? 2.250 23.823 79.431 1.00 17.68 79 ASN B C 1
ATOM 2281 O O . ASN B 1 79 ? 1.799 24.229 80.504 1.00 16.64 79 ASN B O 1
ATOM 2286 N N . THR B 1 80 ? 3.362 24.311 78.904 1.00 13.88 80 THR B N 1
ATOM 2287 C CA . THR B 1 80 ? 4.118 25.378 79.548 1.00 14.29 80 THR B CA 1
ATOM 2288 C C . THR B 1 80 ? 4.435 26.504 78.577 1.00 11.46 80 THR B C 1
ATOM 2289 O O . THR B 1 80 ? 5.330 27.304 78.845 1.00 12.64 80 THR B O 1
ATOM 2293 N N . ASN B 1 81 ? 3.726 26.573 77.451 1.00 14.07 81 ASN B N 1
ATOM 2294 C CA . ASN B 1 81 ? 4.032 27.542 76.393 1.00 16.28 81 ASN B CA 1
ATOM 2295 C C . ASN B 1 81 ? 5.507 27.491 76.006 1.00 12.38 81 ASN B C 1
ATOM 2296 O O . ASN B 1 81 ? 6.146 28.516 75.731 1.00 13.19 81 ASN B O 1
ATOM 2301 N N . GLY B 1 82 ? 6.047 26.272 75.980 1.00 12.08 82 GLY B N 1
ATOM 2302 C CA . GLY B 1 82 ? 7.416 26.048 75.587 1.00 11.62 82 GLY B CA 1
ATOM 2303 C C . GLY B 1 82 ? 8.451 26.339 76.648 1.00 11.99 82 GLY B C 1
ATOM 2304 O O . GLY B 1 82 ? 9.648 26.193 76.378 1.00 9.80 82 GLY B O 1
ATOM 2305 N N . HIS B 1 83 ? 8.045 26.703 77.859 1.00 11.72 83 HIS B N 1
ATOM 2306 C CA . HIS B 1 83 ? 9.022 27.099 78.862 1.00 12.49 83 HIS B CA 1
ATOM 2307 C C . HIS B 1 83 ? 9.603 25.908 79.604 1.00 9.03 83 HIS B C 1
ATOM 2308 O O . HIS B 1 83 ? 8.885 24.982 79.992 1.00 11.86 83 HIS B O 1
ATOM 2315 N N . LEU B 1 84 ? 10.909 25.978 79.849 1.00 8.49 84 LEU B N 1
ATOM 2316 C CA . LEU B 1 84 ? 11.645 24.943 80.554 1.00 9.14 84 LEU B CA 1
ATOM 2317 C C . LEU B 1 84 ? 12.448 25.583 81.678 1.00 11.58 84 LEU B C 1
ATOM 2318 O O . LEU B 1 84 ? 13.092 26.611 81.474 1.00 10.30 84 LEU B O 1
ATOM 2323 N N . HIS B 1 85 ? 12.416 24.964 82.856 1.00 9.52 85 HIS B N 1
ATOM 2324 C CA . HIS B 1 85 ? 13.094 25.516 84.017 1.00 9.85 85 HIS B CA 1
ATOM 2325 C C . HIS B 1 85 ? 14.595 25.218 83.971 1.00 8.94 85 HIS B C 1
ATOM 2326 O O . HIS B 1 85 ? 15.067 24.277 83.301 1.00 9.62 85 HIS B O 1
ATOM 2333 N N . THR B 1 86 ? 15.359 26.008 84.727 1.00 9.97 86 THR B N 1
ATOM 2334 C CA . THR B 1 86 ? 16.785 25.760 84.855 1.00 9.75 86 THR B CA 1
ATOM 2335 C C . THR B 1 86 ? 17.034 24.511 85.695 1.00 8.15 86 THR B C 1
ATOM 2336 O O . THR B 1 86 ? 16.227 24.144 86.567 1.00 9.78 86 THR B O 1
ATOM 2340 N N . GLU B 1 87 ? 18.149 23.839 85.398 1.00 9.37 87 GLU B N 1
ATOM 2341 C CA . GLU B 1 87 ? 18.586 22.716 86.218 1.00 12.67 87 GLU B CA 1
ATOM 2342 C C . GLU B 1 87 ? 18.818 23.140 87.666 1.00 12.43 87 GLU B C 1
ATOM 2343 O O . GLU B 1 87 ? 18.528 22.373 88.597 1.00 12.85 87 GLU B O 1
ATOM 2349 N N . ASP B 1 88 ? 19.404 24.323 87.867 1.00 12.09 88 ASP B N 1
ATOM 2350 C CA A ASP B 1 88 ? 19.722 24.765 89.223 0.55 10.16 88 ASP B CA 1
ATOM 2351 C CA B ASP B 1 88 ? 19.722 24.772 89.220 0.45 10.17 88 ASP B CA 1
ATOM 2352 C C . ASP B 1 88 ? 18.468 24.882 90.078 1.00 20.79 88 ASP B C 1
ATOM 2353 O O . ASP B 1 88 ? 18.471 24.485 91.249 1.00 17.41 88 ASP B O 1
ATOM 2362 N N . SER B 1 89 ? 17.383 25.405 89.514 1.00 13.17 89 SER B N 1
ATOM 2363 C CA . SER B 1 89 ? 16.139 25.545 90.266 1.00 15.02 89 SER B CA 1
ATOM 2364 C C . SER B 1 89 ? 15.306 24.261 90.296 1.00 20.43 89 SER B C 1
ATOM 2365 O O . SER B 1 89 ? 14.442 24.118 91.171 1.00 17.09 89 SER B O 1
ATOM 2368 N N . TYR B 1 90 ? 15.523 23.329 89.366 1.00 13.58 90 TYR B N 1
ATOM 2369 C CA . TYR B 1 90 ? 14.752 22.082 89.308 1.00 12.83 90 TYR B CA 1
ATOM 2370 C C . TYR B 1 90 ? 15.755 20.977 89.020 1.00 12.95 90 TYR B C 1
ATOM 2371 O O . TYR B 1 90 ? 15.860 20.475 87.891 1.00 12.36 90 TYR B 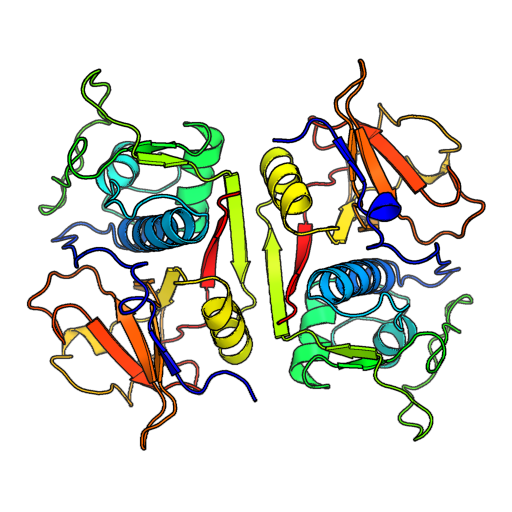O 1
ATOM 2380 N N . PRO B 1 91 ? 16.537 20.589 90.023 1.00 10.69 91 PRO B N 1
ATOM 2381 C CA . PRO B 1 91 ? 17.637 19.649 89.802 1.00 11.69 91 PRO B CA 1
ATOM 2382 C C . PRO B 1 91 ? 17.163 18.212 89.621 1.00 10.82 91 PRO B C 1
ATOM 2383 O O . PRO B 1 91 ? 16.032 17.835 89.945 1.00 11.08 91 PRO B O 1
ATOM 2387 N N . TYR B 1 92 ? 18.075 17.402 89.097 1.00 9.89 92 TYR B N 1
ATOM 2388 C CA . TYR B 1 92 ? 17.758 16.019 88.761 1.00 9.98 92 TYR B CA 1
ATOM 2389 C C . TYR B 1 92 ? 17.880 15.137 89.997 1.00 13.12 92 TYR B C 1
ATOM 2390 O O . TYR B 1 92 ? 18.968 15.007 90.571 1.00 14.13 92 TYR B O 1
ATOM 2399 N N . VAL B 1 93 ? 16.770 14.505 90.372 1.00 11.75 93 VAL B N 1
ATOM 2400 C CA . VAL B 1 93 ? 16.720 13.651 91.554 1.00 11.73 93 VAL B CA 1
ATOM 2401 C C . VAL B 1 93 ? 16.268 12.231 91.256 1.00 14.15 93 VAL B C 1
ATOM 2402 O O . VAL B 1 93 ? 16.135 11.434 92.186 1.00 11.76 93 VAL B O 1
ATOM 2406 N N . SER B 1 94 ? 16.043 11.878 89.995 1.00 10.16 94 SER B N 1
ATOM 2407 C CA . SER B 1 94 ? 15.535 10.562 89.630 1.00 11.35 94 SER B CA 1
ATOM 2408 C C . SER B 1 94 ? 16.629 9.542 89.311 1.00 9.32 94 SER B C 1
ATOM 2409 O O . SER B 1 94 ? 16.331 8.473 88.760 1.00 12.45 94 SER B O 1
ATOM 2412 N N . GLY B 1 95 ? 17.872 9.818 89.688 1.00 10.65 95 GLY B N 1
ATOM 2413 C CA . GLY B 1 95 ? 18.966 8.900 89.421 1.00 10.17 95 GLY B CA 1
ATOM 2414 C C . GLY B 1 95 ? 18.812 7.507 90.008 1.00 13.33 95 GLY B C 1
ATOM 2415 O O . GLY B 1 95 ? 19.496 6.578 89.563 1.00 15.68 95 GLY B O 1
ATOM 2416 N N . ASN B 1 96 ? 17.943 7.327 91.001 1.00 12.64 96 ASN B N 1
ATOM 2417 C CA . ASN B 1 96 ? 17.721 5.995 91.552 1.00 10.35 96 ASN B CA 1
ATOM 2418 C C . ASN B 1 96 ? 16.519 5.291 90.946 1.00 17.51 96 ASN B C 1
ATOM 2419 O O . ASN B 1 96 ? 16.209 4.166 91.347 1.00 22.71 96 ASN B O 1
ATOM 2424 N N . GLY B 1 97 ? 15.849 5.916 89.978 1.00 15.37 97 GLY B N 1
ATOM 2425 C CA . GLY B 1 97 ? 14.740 5.299 89.293 1.00 14.33 97 GLY B CA 1
ATOM 2426 C C . GLY B 1 97 ? 13.382 5.803 89.715 1.00 14.02 97 GLY B C 1
ATOM 2427 O O . GLY B 1 97 ? 12.394 5.528 89.023 1.00 17.39 97 GLY B O 1
ATOM 2428 N N . TYR B 1 98 ? 13.304 6.533 90.825 1.00 11.77 98 TYR B N 1
ATOM 2429 C CA . TYR B 1 98 ? 12.043 7.036 91.341 1.00 11.68 98 TYR B CA 1
ATOM 2430 C C . TYR B 1 98 ? 11.761 8.423 90.791 1.00 9.71 98 TYR B C 1
ATOM 2431 O O . TYR B 1 98 ? 12.679 9.243 90.648 1.00 13.45 98 TYR B O 1
ATOM 2440 N N . VAL B 1 99 ? 10.490 8.682 90.502 1.00 11.80 99 VAL B N 1
ATOM 2441 C CA . VAL B 1 99 ? 10.043 9.945 89.930 1.00 12.42 99 VAL B CA 1
ATOM 2442 C C . VAL B 1 99 ? 9.154 10.656 90.950 1.00 12.71 99 VAL B C 1
ATOM 2443 O O . VAL B 1 99 ? 8.016 10.232 91.175 1.00 16.22 99 VAL B O 1
ATOM 2447 N N . PRO B 1 100 ? 9.612 11.738 91.566 1.00 15.88 100 PRO B N 1
ATOM 2448 C CA . PRO B 1 100 ? 8.736 12.515 92.442 1.00 16.38 100 PRO B CA 1
ATOM 2449 C C . PRO B 1 100 ? 7.656 13.252 91.663 1.00 21.81 100 PRO B C 1
ATOM 2450 O O . PRO B 1 100 ? 7.706 13.420 90.438 1.00 17.05 100 PRO B O 1
ATOM 2454 N N . GLU B 1 101 ? 6.676 13.740 92.416 1.00 25.76 101 GLU B N 1
ATOM 2455 C CA . GLU B 1 101 ? 5.586 14.496 91.827 1.00 25.30 101 GLU B CA 1
ATOM 2456 C C . GLU B 1 101 ? 6.126 15.756 91.163 1.00 18.70 101 GLU B C 1
ATOM 2457 O O . GLU B 1 101 ? 7.130 16.329 91.595 1.00 18.71 101 GLU B O 1
ATOM 2463 N N . CYS B 1 102 ? 5.440 16.185 90.107 1.00 16.00 102 CYS B N 1
ATOM 2464 C CA . CYS B 1 102 ? 5.779 17.433 89.437 1.00 21.21 102 CYS B CA 1
ATOM 2465 C C . CYS B 1 102 ? 5.747 18.572 90.443 1.00 26.78 102 CYS B C 1
ATOM 2466 O O . CYS B 1 102 ? 4.767 18.743 91.177 1.00 25.94 102 CYS B O 1
ATOM 2469 N N . SER B 1 103 ? 6.823 19.351 90.482 1.00 18.23 103 SER B N 1
ATOM 2470 C CA . SER B 1 103 ? 6.921 20.433 91.442 1.00 19.76 103 SER B CA 1
ATOM 2471 C C . SER B 1 103 ? 6.081 21.621 91.006 1.00 26.48 103 SER B C 1
ATOM 2472 O O . SER B 1 103 ? 5.971 21.929 89.812 1.00 29.21 103 SER B O 1
ATOM 2475 N N . ASN B 1 104 ? 5.504 22.301 91.993 1.00 44.86 104 ASN B N 1
ATOM 2476 C CA . ASN B 1 104 ? 4.731 23.519 91.779 1.00 48.51 104 ASN B CA 1
ATOM 2477 C C . ASN B 1 104 ? 5.357 24.706 92.502 1.00 41.04 104 ASN B C 1
ATOM 2478 O O . ASN B 1 104 ? 4.668 25.686 92.802 1.00 50.75 104 ASN B O 1
ATOM 2483 N N . SER B 1 105 ? 6.655 24.637 92.778 1.00 27.52 105 SER B N 1
ATOM 2484 C CA . SER B 1 105 ? 7.290 25.590 93.672 1.00 28.90 105 SER B CA 1
ATOM 2485 C C . SER B 1 105 ? 7.409 26.959 93.021 1.00 33.49 105 SER B C 1
ATOM 2486 O O . SER B 1 105 ? 7.774 27.084 91.848 1.00 32.31 105 SER B O 1
ATOM 2489 N N . SER B 1 106 ? 7.087 27.996 93.797 1.00 42.30 106 SER B N 1
ATOM 2490 C CA . SER B 1 106 ? 7.297 29.370 93.360 1.00 40.84 106 SER B CA 1
ATOM 2491 C C . SER B 1 106 ? 8.772 29.689 93.171 1.00 32.55 106 SER B C 1
ATOM 2492 O O . SER B 1 106 ? 9.098 30.713 92.559 1.00 39.42 106 SER B O 1
ATOM 2495 N N . GLU B 1 107 ? 9.664 28.845 93.688 1.00 27.69 107 GLU B N 1
ATOM 2496 C CA . GLU B 1 107 ? 11.101 29.029 93.564 1.00 33.40 107 GLU B CA 1
ATOM 2497 C C . GLU B 1 107 ? 11.661 28.528 92.237 1.00 27.17 107 GLU B C 1
ATOM 2498 O O . GLU B 1 107 ? 12.865 28.672 91.995 1.00 21.45 107 GLU B O 1
ATOM 2504 N N . LEU B 1 108 ? 10.833 27.940 91.382 1.00 22.03 108 LEU B N 1
ATOM 2505 C CA . LEU B 1 108 ? 11.316 27.512 90.077 1.00 25.13 108 LEU B CA 1
ATOM 2506 C C . LEU B 1 108 ? 11.646 28.729 89.220 1.00 22.46 108 LEU B C 1
ATOM 2507 O O . LEU B 1 108 ? 11.003 29.776 89.315 1.00 23.17 108 LEU B O 1
ATOM 2512 N N . VAL B 1 109 ? 12.671 28.586 88.383 1.00 17.62 109 VAL B N 1
ATOM 2513 C CA . VAL B 1 109 ? 13.167 29.672 87.543 1.00 14.98 109 VAL B CA 1
ATOM 2514 C C . VAL B 1 109 ? 13.123 29.195 86.099 1.00 17.27 109 VAL B C 1
ATOM 2515 O O . VAL B 1 109 ? 13.738 28.176 85.769 1.00 13.05 109 VAL B O 1
ATOM 2519 N N . VAL B 1 110 ? 12.436 29.948 85.235 1.00 13.86 110 VAL B N 1
ATOM 2520 C CA . VAL B 1 110 ? 12.385 29.622 83.812 1.00 13.24 110 VAL B CA 1
ATOM 2521 C C . VAL B 1 110 ? 13.731 29.933 83.175 1.00 15.64 110 VAL B C 1
ATOM 2522 O O . VAL B 1 110 ? 14.281 31.028 83.340 1.00 15.93 110 VAL B O 1
ATOM 2526 N N . GLY B 1 111 ? 14.290 28.960 82.463 1.00 10.73 111 GLY B N 1
ATOM 2527 C CA . GLY B 1 111 ? 15.569 29.159 81.807 1.00 16.77 111 GLY B CA 1
ATOM 2528 C C . GLY B 1 111 ? 15.512 29.369 80.302 1.00 11.40 111 GLY B C 1
ATOM 2529 O O . GLY B 1 111 ? 16.393 30.027 79.753 1.00 10.59 111 GLY B O 1
ATOM 2530 N N . ALA B 1 112 ? 14.502 28.809 79.634 1.00 11.16 112 ALA B N 1
ATOM 2531 C CA . ALA B 1 112 ? 14.431 28.835 78.174 1.00 9.21 112 ALA B CA 1
ATOM 2532 C C . ALA B 1 112 ? 12.988 28.696 77.713 1.00 12.79 112 ALA B C 1
ATOM 2533 O O . ALA B 1 112 ? 12.103 28.267 78.459 1.00 9.98 112 ALA B O 1
ATOM 2535 N N . GLN B 1 113 ? 12.762 29.031 76.442 1.00 10.59 113 GLN B N 1
ATOM 2536 C CA . GLN B 1 113 ? 11.471 28.812 75.813 1.00 10.12 113 GLN B CA 1
ATOM 2537 C C . GLN B 1 113 ? 11.696 28.344 74.387 1.00 7.73 113 GLN B C 1
ATOM 2538 O O . GLN B 1 113 ? 12.455 28.979 73.646 1.00 12.23 113 GLN B O 1
ATOM 2544 N N . ILE B 1 114 ? 11.032 27.250 74.019 1.00 6.45 114 ILE B N 1
ATOM 2545 C CA . ILE B 1 114 ? 11.001 26.791 72.638 1.00 6.15 114 ILE B CA 1
ATOM 2546 C C . ILE B 1 114 ? 9.677 27.207 72.024 1.00 10.98 114 ILE B C 1
ATOM 2547 O O . ILE B 1 114 ? 8.701 27.493 72.720 1.00 10.74 114 ILE B O 1
ATOM 2552 N N . ASP B 1 115 ? 9.624 27.220 70.691 1.00 9.23 115 ASP B N 1
ATOM 2553 C CA . ASP B 1 115 ? 8.380 27.545 70.003 1.00 9.42 115 ASP B CA 1
ATOM 2554 C C . ASP B 1 115 ? 8.015 26.556 68.908 1.00 12.11 115 ASP B C 1
ATOM 2555 O O . ASP B 1 115 ? 7.035 26.776 68.193 1.00 11.40 115 ASP B O 1
ATOM 2560 N N . GLY B 1 116 ? 8.756 25.467 68.762 1.00 7.41 116 GLY B N 1
ATOM 2561 C CA . GLY B 1 116 ? 8.389 24.473 67.777 1.00 8.37 116 GLY B CA 1
ATOM 2562 C C . GLY B 1 116 ? 9.419 23.370 67.775 1.00 6.26 116 GLY B C 1
ATOM 2563 O O . GLY B 1 116 ? 10.226 23.258 68.694 1.00 6.27 116 GLY B O 1
ATOM 2564 N N . HIS B 1 117 ? 9.322 22.494 66.779 1.00 10.19 117 HIS B N 1
ATOM 2565 C CA . HIS B 1 117 ? 10.293 21.424 66.611 1.00 7.41 117 HIS B CA 1
ATOM 2566 C C . HIS B 1 117 ? 10.348 20.980 65.157 1.00 8.29 117 HIS B C 1
ATOM 2567 O O . HIS B 1 117 ? 9.479 21.313 64.351 1.00 8.43 117 HIS B O 1
ATOM 2574 N N . VAL B 1 118 ? 11.419 20.251 64.823 1.00 6.28 118 VAL B N 1
ATOM 2575 C CA . VAL B 1 118 ? 11.607 19.690 63.497 1.00 4.72 118 VAL B CA 1
ATOM 2576 C C . VAL B 1 118 ? 12.116 18.257 63.610 1.00 5.38 118 VAL B C 1
ATOM 2577 O O . VAL B 1 118 ? 12.903 17.911 64.505 1.00 6.21 118 VAL B O 1
ATOM 2581 N N . LEU B 1 119 ? 11.703 17.442 62.644 1.00 7.64 119 LEU B N 1
ATOM 2582 C CA . LEU B 1 119 ? 12.303 16.154 62.352 1.00 5.71 119 LEU B CA 1
ATOM 2583 C C . LEU B 1 119 ? 13.160 16.332 61.112 1.00 7.61 119 LEU B C 1
ATOM 2584 O O . LEU B 1 119 ? 12.659 16.736 60.057 1.00 5.42 119 LEU B O 1
ATOM 2589 N N . ILE B 1 120 ? 14.436 16.095 61.256 1.00 5.40 120 ILE B N 1
ATOM 2590 C CA . ILE B 1 120 ? 15.427 16.335 60.219 1.00 9.22 120 ILE B CA 1
ATOM 2591 C C . ILE B 1 120 ? 15.519 15.118 59.312 1.00 11.13 120 ILE B C 1
ATOM 2592 O O . ILE B 1 120 ? 15.364 13.981 59.769 1.00 10.62 120 ILE B O 1
ATOM 2597 N N . GLY B 1 121 ? 15.735 15.345 58.015 1.00 8.62 121 GLY B N 1
ATOM 2598 C CA . GLY B 1 121 ? 15.763 14.252 57.071 1.00 12.70 121 GLY B CA 1
ATOM 2599 C C . GLY B 1 121 ? 16.706 13.177 57.537 1.00 13.25 121 GLY B C 1
ATOM 2600 O O . GLY B 1 121 ? 17.794 13.483 58.035 1.00 13.34 121 GLY B O 1
ATOM 2601 N N . SER B 1 122 ? 16.275 11.925 57.392 1.00 15.03 122 SER B N 1
ATOM 2602 C CA . SER B 1 122 ? 16.927 10.751 57.973 1.00 11.40 122 SER B CA 1
ATOM 2603 C C . SER B 1 122 ? 18.069 10.236 57.089 1.00 17.01 122 SER B C 1
ATOM 2604 O O . SER B 1 122 ? 18.057 9.107 56.592 1.00 14.89 122 SER B O 1
ATOM 2607 N N . SER B 1 123 ? 19.067 11.095 5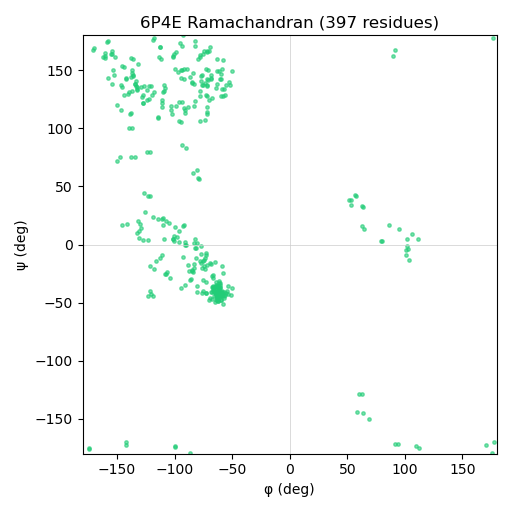6.885 1.00 12.28 123 SER B N 1
ATOM 2608 C CA A SER B 1 123 ? 20.287 10.753 56.166 0.67 15.47 123 SER B CA 1
ATOM 2609 C CA B SER B 1 123 ? 20.287 10.751 56.169 0.33 15.46 123 SER B CA 1
ATOM 2610 C C . SER B 1 123 ? 21.463 11.479 56.805 1.00 16.63 123 SER B C 1
ATOM 2611 O O . SER B 1 123 ? 21.346 12.649 57.188 1.00 14.03 123 SER B O 1
ATOM 2616 N N . GLU B 1 124 ? 22.598 10.776 56.917 1.00 8.23 124 GLU B N 1
ATOM 2617 C CA . GLU B 1 124 ? 23.772 11.323 57.591 1.00 11.97 124 GLU B CA 1
ATOM 2618 C C . GLU B 1 124 ? 24.277 12.552 56.887 1.00 11.86 124 GLU B C 1
ATOM 2619 O O . GLU B 1 124 ? 24.751 13.500 57.517 1.00 9.80 124 GLU B O 1
ATOM 2625 N N . LYS B 1 125 ? 24.270 12.530 55.565 1.00 12.10 125 LYS B N 1
ATOM 2626 C CA . LYS B 1 125 ? 24.786 13.682 54.852 1.00 7.53 125 LYS B CA 1
ATOM 2627 C C . LYS B 1 125 ? 23.922 14.912 55.144 1.00 9.58 125 LYS B C 1
ATOM 2628 O O . LYS B 1 125 ? 24.442 16.019 55.382 1.00 9.96 125 LYS B O 1
ATOM 2634 N N . ALA B 1 126 ? 22.597 14.731 55.162 1.00 9.50 126 ALA B N 1
ATOM 2635 C CA . ALA B 1 126 ? 21.712 15.848 55.480 1.00 8.65 126 ALA B CA 1
ATOM 2636 C C . ALA B 1 126 ? 21.887 16.293 56.929 1.00 5.70 126 ALA B C 1
ATOM 2637 O O . ALA B 1 126 ? 21.825 17.496 57.244 1.00 6.47 126 ALA B O 1
ATOM 2639 N N . MET B 1 127 ? 22.092 15.339 57.824 1.00 7.78 127 MET B N 1
ATOM 2640 C CA . MET B 1 127 ? 22.275 15.659 59.229 1.00 5.79 127 MET B CA 1
ATOM 2641 C C . MET B 1 127 ? 23.556 16.448 59.440 1.00 5.17 127 MET B C 1
ATOM 2642 O O . MET B 1 127 ? 23.589 17.386 60.239 1.00 6.31 127 MET B O 1
ATOM 2647 N N . ALA B 1 128 ? 24.625 16.081 58.744 1.00 5.82 128 ALA B N 1
ATOM 2648 C CA . ALA B 1 128 ? 25.873 16.792 58.924 1.00 8.35 128 ALA B CA 1
ATOM 2649 C C . ALA B 1 128 ? 25.697 18.230 58.474 1.00 8.40 128 ALA B C 1
ATOM 2650 O O . ALA B 1 128 ? 26.179 19.164 59.126 1.00 6.90 128 ALA B O 1
ATOM 2652 N N . ALA B 1 129 ? 24.971 18.425 57.364 1.00 6.31 129 ALA B N 1
ATOM 2653 C CA . ALA B 1 129 ? 24.756 19.781 56.873 1.00 5.73 129 ALA B CA 1
ATOM 2654 C C . ALA B 1 129 ? 23.864 20.579 57.812 1.00 5.19 129 ALA B C 1
ATOM 2655 O O . ALA B 1 129 ? 24.130 21.758 58.072 1.00 6.59 129 ALA B O 1
ATOM 2657 N N . TRP B 1 130 ? 22.819 19.942 58.348 1.00 6.24 130 TRP B N 1
ATOM 2658 C CA . TRP B 1 130 ? 21.933 20.652 59.261 1.00 5.62 130 TRP B CA 1
ATOM 2659 C C . TRP B 1 130 ? 22.670 21.036 60.536 1.00 4.74 130 TRP B C 1
ATOM 2660 O O . TRP B 1 130 ? 22.542 22.162 61.040 1.00 5.73 130 TRP B O 1
ATOM 2671 N N . LEU B 1 131 ? 23.441 20.098 61.080 1.00 5.20 131 LEU B N 1
ATOM 2672 C CA . LEU B 1 131 ? 24.218 20.350 62.287 1.00 4.66 131 LEU B CA 1
ATOM 2673 C C . LEU B 1 131 ? 25.251 21.438 62.073 1.00 7.19 131 LEU B C 1
ATOM 2674 O O . LEU B 1 131 ? 25.435 22.287 62.947 1.00 6.34 131 LEU B O 1
ATOM 2679 N N . ALA B 1 132 ? 25.903 21.458 60.910 1.00 7.09 132 ALA B N 1
ATOM 2680 C CA . ALA B 1 132 ? 26.954 22.447 60.683 1.00 8.65 132 ALA B CA 1
ATOM 2681 C C . ALA B 1 132 ? 26.406 23.857 60.775 1.00 7.80 132 ALA B C 1
ATOM 2682 O O . ALA B 1 132 ? 27.098 24.775 61.227 1.00 10.33 132 ALA B O 1
ATOM 2684 N N . LYS B 1 133 ? 25.152 24.047 60.372 1.00 5.82 133 LYS B N 1
ATOM 2685 C CA . LYS B 1 133 ? 24.534 25.361 60.397 1.00 7.73 133 LYS B CA 1
ATOM 2686 C C . LYS B 1 133 ? 23.735 25.637 61.666 1.00 7.61 133 LYS B C 1
ATOM 2687 O O . LYS B 1 133 ? 23.717 26.774 62.154 1.00 10.21 133 LYS B O 1
ATOM 2693 N N . ASN B 1 134 ? 23.042 24.642 62.206 1.00 5.64 134 ASN B N 1
ATOM 2694 C CA . ASN B 1 134 ? 21.995 24.871 63.188 1.00 6.79 134 ASN B CA 1
ATOM 2695 C C . ASN B 1 134 ? 22.302 24.361 64.588 1.00 6.19 134 ASN B C 1
ATOM 2696 O O . ASN B 1 134 ? 21.540 24.692 65.493 1.00 7.33 134 ASN B O 1
ATOM 2701 N N . GLY B 1 135 ? 23.356 23.560 64.803 1.00 5.40 135 GLY B N 1
ATOM 2702 C CA . GLY B 1 135 ? 23.690 23.134 66.142 1.00 5.03 135 GLY B CA 1
ATOM 2703 C C . GLY B 1 135 ? 23.430 21.654 66.438 1.00 5.42 135 GLY B C 1
ATOM 2704 O O . GLY B 1 135 ? 23.083 20.867 65.554 1.00 5.41 135 GLY B O 1
ATOM 2705 N N . PRO B 1 136 ? 23.606 21.260 67.708 1.00 4.13 136 PRO B N 1
ATOM 2706 C CA . PRO B 1 136 ? 23.477 19.847 68.096 1.00 6.10 136 PRO B CA 1
ATOM 2707 C C . PRO B 1 136 ? 22.102 19.254 67.825 1.00 7.03 136 PRO B C 1
ATOM 2708 O O . PRO B 1 136 ? 21.073 19.884 68.066 1.00 5.21 136 PRO B O 1
ATOM 2712 N N . ILE B 1 137 ? 22.101 17.991 67.400 1.00 4.72 137 ILE B N 1
ATOM 2713 C CA . ILE B 1 137 ? 20.897 17.257 67.032 1.00 4.52 137 ILE B CA 1
ATOM 2714 C C . ILE B 1 137 ? 20.648 16.176 68.078 1.00 4.27 137 ILE B C 1
ATOM 2715 O O . ILE B 1 137 ? 21.551 15.396 68.399 1.00 5.54 137 ILE B O 1
ATOM 2720 N N . ALA B 1 138 ? 19.418 16.084 68.578 1.00 4.29 138 ALA B N 1
ATOM 2721 C CA . ALA B 1 138 ? 19.029 14.961 69.421 1.00 4.73 138 ALA B CA 1
ATOM 2722 C C . ALA B 1 138 ? 18.750 13.743 68.533 1.00 4.85 138 ALA B C 1
ATOM 2723 O O . ALA B 1 138 ? 18.069 13.866 67.517 1.00 5.63 138 ALA B O 1
ATOM 2725 N N . ILE B 1 139 ? 19.304 12.581 68.875 1.00 4.73 139 ILE B N 1
ATOM 2726 C CA . ILE B 1 139 ? 19.210 11.395 68.036 1.00 3.44 139 ILE B CA 1
ATOM 2727 C C . ILE B 1 139 ? 18.915 10.156 68.870 1.00 5.55 139 ILE B C 1
ATOM 2728 O O . ILE B 1 139 ? 19.330 10.036 70.032 1.00 5.84 139 ILE B O 1
ATOM 2733 N N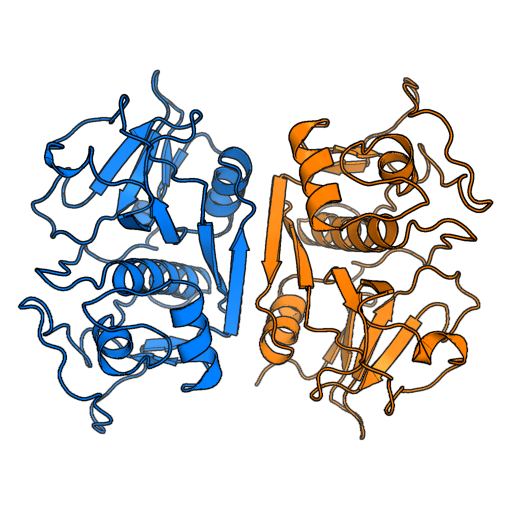 . ALA B 1 140 ? 18.231 9.215 68.247 1.00 6.27 140 ALA B N 1
ATOM 2734 C CA . ALA B 1 140 ? 18.155 7.860 68.747 1.00 4.73 140 ALA B CA 1
ATOM 2735 C C . ALA B 1 140 ? 19.234 6.999 68.101 1.00 7.96 140 ALA B C 1
ATOM 2736 O O . ALA B 1 140 ? 19.651 7.234 66.965 1.00 7.12 140 ALA B O 1
ATOM 2738 N N . LEU B 1 141 ? 19.694 5.984 68.829 1.00 6.10 141 LEU B N 1
ATOM 2739 C CA . LEU B 1 141 ? 20.640 5.040 68.248 1.00 4.51 141 LEU B CA 1
ATOM 2740 C C . LEU B 1 141 ? 20.596 3.744 69.048 1.00 5.87 141 LEU B C 1
ATOM 2741 O O . LEU B 1 141 ? 19.909 3.644 70.063 1.00 7.10 141 LEU B O 1
ATOM 2746 N N . ASP B 1 142 ? 21.327 2.755 68.553 1.00 6.49 142 ASP B N 1
ATOM 2747 C CA . ASP B 1 142 ? 21.593 1.511 69.277 1.00 6.01 142 ASP B CA 1
ATOM 2748 C C . ASP B 1 142 ? 22.887 1.696 70.061 1.00 6.68 142 ASP B C 1
ATOM 2749 O O . ASP B 1 142 ? 23.937 1.905 69.467 1.00 6.98 142 ASP B O 1
ATOM 2754 N N . ALA B 1 143 ? 22.794 1.650 71.386 1.00 7.14 143 ALA B N 1
ATOM 2755 C CA . ALA B 1 143 ? 23.925 1.866 72.269 1.00 6.87 143 ALA B CA 1
ATOM 2756 C C . ALA B 1 143 ? 24.513 0.569 72.788 1.00 8.57 143 ALA B C 1
ATOM 2757 O O . ALA B 1 143 ? 25.299 0.597 73.733 1.00 10.25 143 ALA B O 1
ATOM 2759 N N . SER B 1 144 ? 24.173 -0.564 72.180 1.00 8.53 144 SER B N 1
ATOM 2760 C CA . SER B 1 144 ? 24.742 -1.826 72.628 1.00 7.65 144 SER B CA 1
ATOM 2761 C C . SER B 1 144 ? 26.260 -1.768 72.659 1.00 8.80 144 SER B C 1
ATOM 2762 O O . SER B 1 144 ? 26.880 -2.210 73.631 1.00 14.19 144 SER B O 1
ATOM 2765 N N . SER B 1 145 ? 26.875 -1.184 71.635 1.00 8.00 145 SER B N 1
ATOM 2766 C CA . SER B 1 145 ? 28.328 -1.103 71.569 1.00 8.41 145 SER B CA 1
ATOM 2767 C C . SER B 1 145 ? 28.910 -0.065 72.523 1.00 8.61 145 SER B C 1
ATOM 2768 O O . SER B 1 145 ? 30.126 -0.063 72.754 1.00 14.87 145 SER B O 1
ATOM 2771 N N . PHE B 1 146 ? 28.072 0.815 73.083 1.00 9.60 146 PHE B N 1
ATOM 2772 C CA . PHE B 1 146 ? 28.552 1.780 74.055 1.00 11.35 146 PHE B CA 1
ATOM 2773 C C . PHE B 1 146 ? 28.789 1.137 75.412 1.00 11.99 146 PHE B C 1
ATOM 2774 O O . PHE B 1 146 ? 29.505 1.706 76.232 1.00 12.02 146 PHE B O 1
ATOM 2782 N N . MET B 1 147 ? 28.174 -0.025 75.672 1.00 13.99 147 MET B N 1
ATOM 2783 C CA . MET B 1 147 ? 28.281 -0.635 76.992 1.00 15.13 147 MET B CA 1
ATOM 2784 C C . MET B 1 147 ? 29.723 -0.970 77.348 1.00 13.42 147 MET B C 1
ATOM 2785 O O . MET B 1 147 ? 30.080 -0.948 78.531 1.00 23.38 147 MET B O 1
ATOM 2790 N N . SER B 1 148 ? 30.561 -1.293 76.363 1.00 15.91 148 SER B N 1
ATOM 2791 C CA . SER B 1 148 ? 31.960 -1.641 76.601 1.00 21.70 148 SER B CA 1
ATOM 2792 C C . SER B 1 148 ? 32.939 -0.573 76.118 1.00 21.60 148 SER B C 1
ATOM 2793 O O . SER B 1 148 ? 34.151 -0.786 76.179 1.00 23.12 148 SER B O 1
ATOM 2796 N N . TYR B 1 149 ? 32.448 0.565 75.638 1.00 14.35 149 TYR B N 1
ATOM 2797 C CA . TYR B 1 149 ? 33.312 1.623 75.135 1.00 12.95 149 TYR B CA 1
ATOM 2798 C C . TYR B 1 149 ? 33.988 2.371 76.276 1.00 14.91 149 TYR B C 1
ATOM 2799 O O . TYR B 1 149 ? 33.343 2.748 77.262 1.00 15.23 149 TYR B O 1
ATOM 2808 N N . LYS B 1 150 ? 35.270 2.644 76.094 1.00 14.07 150 LYS B N 1
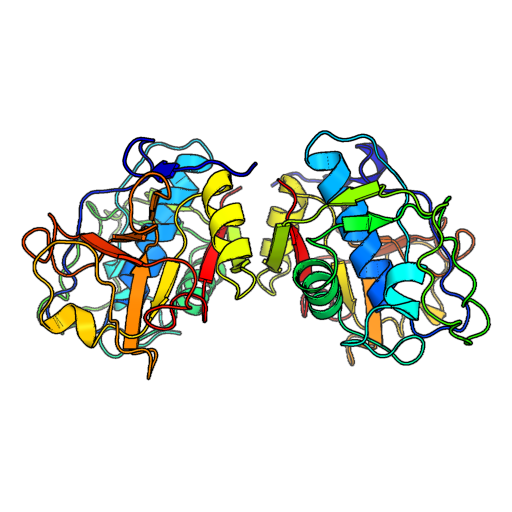ATOM 2809 C CA . LYS B 1 150 ? 36.081 3.428 77.017 1.00 11.78 150 LYS B CA 1
ATOM 2810 C C . LYS B 1 150 ? 36.697 4.671 76.388 1.00 14.36 150 LYS B C 1
ATOM 2811 O O . LYS B 1 150 ? 36.771 5.715 77.043 1.00 14.83 150 LYS B O 1
ATOM 2817 N N . SER B 1 151 ? 37.181 4.581 75.152 1.00 12.10 151 SER B N 1
ATOM 2818 C CA . SER B 1 151 ? 37.809 5.709 74.483 1.00 16.27 151 SER B CA 1
ATOM 2819 C C . SER B 1 151 ? 38.010 5.324 73.028 1.00 11.86 151 SER B C 1
ATOM 2820 O O . SER B 1 151 ? 37.827 4.169 72.638 1.00 13.74 151 SER B O 1
ATOM 2823 N N . GLY B 1 152 ? 38.363 6.322 72.226 1.00 13.54 152 GLY B N 1
ATOM 2824 C CA . GLY B 1 152 ? 38.680 6.107 70.834 1.00 11.00 152 GLY B CA 1
ATOM 2825 C C . GLY B 1 152 ? 37.498 6.314 69.899 1.00 9.87 152 GLY B C 1
ATOM 2826 O O . GLY B 1 152 ? 36.412 6.772 70.275 1.00 14.00 152 GLY B O 1
ATOM 2827 N N . VAL B 1 153 ? 37.722 5.945 68.647 1.00 10.90 153 VAL B N 1
ATOM 2828 C CA . VAL B 1 153 ? 36.715 6.036 67.605 1.00 13.13 153 VAL B CA 1
ATOM 2829 C C . VAL B 1 153 ? 36.098 4.662 67.385 1.00 14.79 153 VAL B C 1
ATOM 2830 O O . VAL B 1 153 ? 36.787 3.713 66.977 1.00 16.55 153 VAL B O 1
ATOM 2834 N N A LEU B 1 154 ? 34.794 4.565 67.596 0.50 12.02 154 LEU B N 1
ATOM 2835 N N B LEU B 1 154 ? 34.803 4.553 67.676 0.50 11.96 154 LEU B N 1
ATOM 2836 C CA A LEU B 1 154 ? 34.055 3.317 67.416 0.50 14.61 154 LEU B CA 1
ATOM 2837 C CA B LEU B 1 154 ? 34.044 3.347 67.366 0.50 14.56 154 LEU B CA 1
ATOM 2838 C C A LEU B 1 154 ? 33.793 3.098 65.931 0.50 14.44 154 LEU B C 1
ATOM 2839 C C B LEU B 1 154 ? 33.931 3.216 65.857 0.50 15.13 154 LEU B C 1
ATOM 2840 O O A LEU B 1 154 ? 32.921 3.742 65.343 0.50 13.01 154 LEU B O 1
ATOM 2841 O O B LEU B 1 154 ? 33.325 4.060 65.186 0.50 11.56 154 LEU B O 1
ATOM 2850 N N . THR B 1 155 ? 34.544 2.176 65.315 1.00 15.49 155 THR B N 1
ATOM 2851 C CA . THR B 1 155 ? 34.393 1.841 63.907 1.00 15.47 155 THR B CA 1
ATOM 2852 C C . THR B 1 155 ? 33.482 0.635 63.696 1.00 16.62 155 THR B C 1
ATOM 2853 O O . THR B 1 155 ? 33.053 0.394 62.565 1.00 26.20 155 THR B O 1
ATOM 2857 N N A ALA B 1 156 ? 33.119 -0.096 64.755 0.57 16.45 156 ALA B N 1
ATOM 2858 N N B ALA B 1 156 ? 33.247 -0.142 64.744 0.43 16.48 156 ALA B N 1
ATOM 2859 C CA A ALA B 1 156 ? 32.292 -1.307 64.636 0.57 25.59 156 ALA B CA 1
ATOM 2860 C CA B ALA B 1 156 ? 32.317 -1.261 64.724 0.43 25.48 156 ALA B CA 1
ATOM 2861 C C A ALA B 1 156 ? 31.143 -1.296 65.647 0.57 22.88 156 ALA B C 1
ATOM 2862 C C B ALA B 1 156 ? 31.248 -0.926 65.749 0.43 21.67 156 ALA B C 1
ATOM 2863 O O A ALA B 1 156 ? 31.228 -1.913 66.713 0.57 28.61 156 ALA B O 1
ATOM 2864 O O B ALA B 1 156 ? 31.529 -0.877 66.951 0.43 25.58 156 ALA B O 1
ATOM 2867 N N . CYS B 1 157 ? 30.043 -0.649 65.274 1.00 16.01 157 CYS B N 1
ATOM 2868 C CA . CYS B 1 157 ? 28.903 -0.434 66.146 1.00 12.40 157 CYS B CA 1
ATOM 2869 C C . CYS B 1 157 ? 27.813 -1.417 65.758 1.00 9.86 157 CYS B C 1
ATOM 2870 O O . CYS B 1 157 ? 27.528 -1.599 64.572 1.00 13.76 157 CYS B O 1
ATOM 2873 N N . ILE B 1 158 ? 27.205 -2.046 66.754 1.00 9.41 158 ILE B N 1
ATOM 2874 C CA . ILE B 1 158 ? 25.999 -2.826 66.508 1.00 9.06 158 ILE B CA 1
ATOM 2875 C C . ILE B 1 158 ? 24.881 -1.864 66.125 1.00 7.86 158 ILE B C 1
ATOM 2876 O O . ILE B 1 158 ? 24.555 -0.933 66.868 1.00 10.60 158 ILE B O 1
ATOM 2881 N N . GLY B 1 159 ? 24.241 -2.106 64.987 1.00 9.09 159 GLY B N 1
ATOM 2882 C CA . GLY B 1 159 ? 23.132 -1.280 64.548 1.00 10.34 159 GLY B CA 1
ATOM 2883 C C . GLY B 1 159 ? 21.922 -2.156 64.326 1.00 6.20 159 GLY B C 1
ATOM 2884 O O . GLY B 1 159 ? 21.632 -2.560 63.192 1.00 7.17 159 GLY B O 1
ATOM 2885 N N . LYS B 1 160 ? 21.262 -2.504 65.417 1.00 7.66 160 LYS B N 1
ATOM 2886 C CA . LYS B 1 160 ? 20.142 -3.441 65.383 1.00 8.39 160 LYS B CA 1
ATOM 2887 C C . LYS B 1 160 ? 18.823 -2.883 65.900 1.00 8.80 160 LYS B C 1
ATOM 2888 O O . LYS B 1 160 ? 17.784 -3.117 65.278 1.00 14.39 160 LYS B O 1
ATOM 2894 N N . GLN B 1 161 ? 18.816 -2.136 67.009 1.00 8.59 161 GLN B N 1
ATOM 2895 C CA . GLN B 1 161 ? 17.582 -1.648 67.611 1.00 10.23 161 GLN B CA 1
ATOM 2896 C C . GLN B 1 161 ? 17.836 -0.288 68.244 1.00 10.02 161 GLN B C 1
ATOM 2897 O O . GLN B 1 161 ? 18.836 -0.098 68.932 1.00 10.83 161 GLN B O 1
ATOM 2903 N N . LEU B 1 162 ? 16.909 0.640 68.051 1.00 9.66 162 LEU B N 1
ATOM 2904 C CA . LEU B 1 162 ? 16.994 1.937 68.726 1.00 6.81 162 LEU B CA 1
ATOM 2905 C C . LEU B 1 162 ? 16.686 1.719 70.203 1.00 9.44 162 LEU B C 1
ATOM 2906 O O . LEU B 1 162 ? 15.592 1.269 70.549 1.00 11.36 162 LEU B O 1
ATOM 2911 N N . ASN B 1 163 ? 17.648 2.015 71.076 1.00 6.69 163 ASN B N 1
ATOM 2912 C CA . ASN B 1 163 ? 17.505 1.675 72.491 1.00 6.12 163 ASN B CA 1
ATOM 2913 C C . ASN B 1 163 ? 18.156 2.726 73.380 1.00 9.20 163 ASN B C 1
ATOM 2914 O O . ASN B 1 163 ? 18.365 2.463 74.574 1.00 8.80 163 ASN B O 1
ATOM 2919 N N . HIS B 1 164 ? 18.439 3.914 72.843 1.00 6.31 164 HIS B N 1
ATOM 2920 C CA . HIS B 1 164 ? 19.029 5.001 73.602 1.00 5.87 164 HIS B CA 1
ATOM 2921 C C . HIS B 1 164 ? 18.800 6.300 72.837 1.00 6.99 164 HIS B C 1
ATOM 2922 O O . HIS B 1 164 ? 18.523 6.285 71.627 1.00 8.18 164 HIS B O 1
ATOM 2929 N N . GLY B 1 165 ? 18.924 7.429 73.557 1.00 5.61 165 GLY B N 1
ATOM 2930 C CA . GLY B 1 165 ? 18.822 8.769 72.984 1.00 5.69 165 GLY B CA 1
ATOM 2931 C C . GLY B 1 165 ? 19.980 9.580 73.512 1.00 7.86 165 GLY B C 1
ATOM 2932 O O . GLY B 1 165 ? 20.263 9.564 74.714 1.00 7.51 165 GLY B O 1
ATOM 2933 N N . VAL B 1 166 ? 20.642 10.271 72.599 1.00 5.27 166 VAL B N 1
ATOM 2934 C CA . VAL B 1 166 ? 21.862 11.038 72.880 1.00 4.62 166 VAL B CA 1
ATOM 2935 C C . VAL B 1 166 ? 21.869 12.343 72.071 1.00 5.77 166 VAL B C 1
ATOM 2936 O O . VAL B 1 166 ? 20.868 12.702 71.424 1.00 4.52 166 VAL B O 1
ATOM 2940 N N . LEU B 1 167 ? 22.980 13.077 72.101 1.00 6.07 167 LEU B N 1
ATOM 2941 C CA . LEU B 1 167 ? 23.077 14.379 71.458 1.00 6.90 167 LEU B CA 1
ATOM 2942 C C . LEU B 1 167 ? 24.290 14.401 70.539 1.00 5.46 167 LEU B C 1
ATOM 2943 O O . LEU B 1 167 ? 25.427 14.205 70.984 1.00 6.12 167 LEU B O 1
ATOM 2948 N N . LEU B 1 168 ? 24.046 14.666 69.268 1.00 5.05 168 LEU B N 1
ATOM 2949 C CA A LEU B 1 168 ? 25.113 14.812 68.287 0.53 6.73 168 LEU B CA 1
ATOM 2950 C CA B LEU B 1 168 ? 25.109 14.810 68.296 0.47 6.70 168 LEU B CA 1
ATOM 2951 C C . LEU B 1 168 ? 25.625 16.243 68.367 1.00 6.22 168 LEU B C 1
ATOM 2952 O O . LEU B 1 168 ? 24.869 17.190 68.125 1.00 6.80 168 LEU B O 1
ATOM 2961 N N . VAL B 1 169 ? 26.896 16.433 68.735 1.00 5.21 169 VAL B N 1
ATOM 2962 C CA . VAL B 1 169 ? 27.448 17.775 68.944 1.00 6.63 169 VAL B CA 1
ATOM 2963 C C . VAL B 1 169 ? 28.473 18.204 67.914 1.00 5.10 169 VAL B C 1
ATOM 2964 O O . VAL B 1 169 ? 28.877 19.389 67.936 1.00 8.28 169 VAL B O 1
ATOM 2968 N N . GLY B 1 170 ? 28.923 17.317 67.035 1.00 5.81 170 GLY B N 1
ATOM 2969 C CA . GLY B 1 170 ? 29.951 17.703 66.081 1.00 7.11 170 GLY B CA 1
ATOM 2970 C C . GLY B 1 170 ? 30.396 16.534 65.227 1.00 5.39 170 GLY B C 1
ATOM 2971 O O . GLY B 1 170 ? 29.911 15.414 65.372 1.00 5.65 170 GLY B O 1
ATOM 2972 N N . TYR B 1 171 ? 31.303 16.824 64.298 1.00 6.58 171 TYR B N 1
ATOM 2973 C CA . TYR B 1 171 ? 31.943 15.797 63.482 1.00 5.14 171 TYR B CA 1
ATOM 2974 C C . TYR B 1 171 ? 33.321 16.300 63.087 1.00 8.25 171 TYR B C 1
ATOM 2975 O O . TYR B 1 171 ? 33.601 17.494 63.144 1.00 8.05 171 TYR B O 1
ATOM 2984 N N . ASP B 1 172 ? 34.176 15.369 62.680 1.00 7.38 172 ASP B N 1
ATOM 2985 C CA . ASP B 1 172 ? 35.514 15.717 62.221 1.00 6.41 172 ASP B CA 1
ATOM 2986 C C . ASP B 1 172 ? 35.890 14.739 61.128 1.00 9.16 172 ASP B C 1
ATOM 2987 O O . ASP B 1 172 ? 35.967 13.535 61.389 1.00 8.16 172 ASP B O 1
ATOM 2992 N N . MET B 1 173 ? 36.076 15.251 59.914 1.00 9.49 173 MET B N 1
ATOM 2993 C CA . MET B 1 173 ? 36.482 14.448 58.776 1.00 10.36 173 MET B CA 1
ATOM 2994 C C . MET B 1 173 ? 37.938 14.657 58.402 1.00 9.57 173 MET B C 1
ATOM 2995 O O . MET B 1 173 ? 38.323 14.324 57.283 1.00 11.96 173 MET B O 1
ATOM 3000 N N . THR B 1 174 ? 38.751 15.201 59.301 1.00 7.64 174 THR B N 1
ATOM 3001 C CA . THR B 1 174 ? 40.126 15.546 58.932 1.00 10.25 174 THR B CA 1
ATOM 3002 C C . THR B 1 174 ? 41.131 14.444 59.236 1.00 13.64 174 THR B C 1
ATOM 3003 O O . THR B 1 174 ? 42.291 14.554 58.815 1.00 13.24 174 THR B O 1
ATOM 3007 N N . GLY B 1 175 ? 40.735 13.408 59.969 1.00 10.18 175 GLY B N 1
ATOM 3008 C CA . GLY B 1 175 ? 41.610 12.302 60.286 1.00 11.62 175 GLY B CA 1
ATOM 3009 C C . GLY B 1 175 ? 41.381 11.103 59.384 1.00 10.25 175 GLY B C 1
ATOM 3010 O O . GLY B 1 175 ? 40.614 11.134 58.421 1.00 14.69 175 GLY B O 1
ATOM 3011 N N . GLU B 1 176 ? 42.078 10.012 59.715 1.00 8.94 176 GLU B N 1
ATOM 3012 C CA . GLU B 1 176 ? 41.979 8.800 58.908 1.00 13.20 176 GLU B CA 1
ATOM 3013 C C . GLU B 1 176 ? 40.542 8.310 58.839 1.00 10.08 176 GLU B C 1
ATOM 3014 O O . GLU B 1 176 ? 40.060 7.904 57.772 1.00 14.53 176 GLU B O 1
ATOM 3020 N N . VAL B 1 177 ? 39.862 8.300 59.972 1.00 10.76 177 VAL B N 1
ATOM 3021 C CA . VAL B 1 177 ? 38.473 7.855 60.078 1.00 14.75 177 VAL B CA 1
ATOM 3022 C C . VAL B 1 177 ? 37.609 9.078 60.376 1.00 10.66 177 VAL B C 1
ATOM 3023 O O . VAL B 1 177 ? 37.785 9.717 61.426 1.00 10.36 177 VAL B O 1
ATOM 3027 N N . PRO B 1 178 ? 36.662 9.427 59.511 1.00 10.08 178 PRO B N 1
ATOM 3028 C CA . PRO B 1 178 ? 35.746 10.531 59.832 1.00 9.92 178 PRO B CA 1
ATOM 3029 C C . PRO B 1 178 ? 34.796 10.091 60.929 1.00 8.28 178 PRO B C 1
ATOM 3030 O O . PRO B 1 178 ? 34.318 8.956 60.930 1.00 7.59 178 PRO B O 1
ATOM 3034 N N . TYR B 1 179 ? 34.490 10.997 61.855 1.00 7.08 179 TYR B N 1
ATOM 3035 C CA . TYR B 1 179 ? 33.670 10.606 62.987 1.00 5.72 179 TYR B CA 1
ATOM 3036 C C . TYR B 1 179 ? 32.723 11.708 63.438 1.00 6.22 179 TYR B C 1
ATOM 3037 O O . TYR B 1 179 ? 33.002 12.897 63.285 1.00 7.10 179 TYR B O 1
ATOM 3046 N N . TRP B 1 180 ? 31.613 11.273 64.037 1.00 5.04 180 TRP B N 1
ATOM 3047 C CA . TRP B 1 180 ? 30.687 12.101 64.787 1.00 5.67 180 TRP B CA 1
ATOM 3048 C C . TRP B 1 180 ? 31.134 12.141 66.243 1.00 6.01 180 TRP B C 1
ATOM 3049 O O . TRP B 1 180 ? 31.741 11.187 66.748 1.00 6.07 180 TRP B O 1
ATOM 3060 N N . VAL B 1 181 ? 30.812 13.241 66.920 1.00 6.29 181 VAL B N 1
ATOM 3061 C CA . VAL B 1 181 ? 31.037 13.412 68.360 1.00 6.87 181 VAL B CA 1
ATOM 3062 C C . VAL B 1 181 ? 29.670 13.421 69.049 1.00 6.45 181 VAL B C 1
ATOM 3063 O O . VAL B 1 181 ? 28.787 14.210 68.679 1.00 6.30 181 VAL B O 1
ATOM 3067 N N . ILE B 1 182 ? 29.469 12.498 69.991 1.00 5.15 182 ILE B N 1
ATOM 3068 C CA . ILE B 1 182 ? 28.198 12.289 70.675 1.00 7.50 182 ILE B CA 1
ATOM 3069 C C . ILE B 1 182 ? 28.354 12.545 72.173 1.00 6.49 182 ILE B C 1
ATOM 3070 O O . ILE B 1 182 ? 29.244 11.982 72.821 1.00 6.54 182 ILE B O 1
ATOM 3075 N N . LYS B 1 183 ? 27.444 13.329 72.720 1.00 6.15 183 LYS B N 1
ATOM 3076 C CA . LYS B 1 183 ? 27.357 13.553 74.156 1.00 6.26 183 LYS B CA 1
ATOM 3077 C C . LYS B 1 183 ? 26.409 12.532 74.751 1.00 8.23 183 LYS B C 1
ATOM 3078 O O . LYS B 1 183 ? 25.233 12.487 74.383 1.00 6.13 183 LYS B O 1
ATOM 3084 N N . ASN B 1 184 ? 26.925 11.695 75.635 1.00 5.24 184 ASN B N 1
ATOM 3085 C CA . ASN B 1 184 ? 26.093 10.737 76.366 1.00 7.37 184 ASN B CA 1
ATOM 3086 C C . ASN B 1 184 ? 25.666 11.361 77.704 1.00 9.11 184 ASN B C 1
ATOM 3087 O O . ASN B 1 184 ? 26.163 12.415 78.120 1.00 8.59 184 ASN B O 1
ATOM 3092 N N . SER B 1 185 ? 24.756 10.688 78.391 1.00 8.87 185 SER B N 1
ATOM 3093 C CA . SER B 1 185 ? 24.239 11.115 79.679 1.00 7.37 185 SER B CA 1
ATOM 3094 C C . SER B 1 185 ? 24.489 10.052 80.749 1.00 7.67 185 SER B C 1
ATOM 3095 O O . SER B 1 185 ? 23.623 9.756 81.588 1.00 6.93 185 SER B O 1
ATOM 3098 N N . TRP B 1 186 ? 25.682 9.465 80.713 1.00 7.84 186 TRP B N 1
ATOM 3099 C CA . TRP B 1 186 ? 26.109 8.467 81.685 1.00 8.00 186 TRP B CA 1
ATOM 3100 C C . TRP B 1 186 ? 27.206 9.001 82.600 1.00 9.44 186 TRP B C 1
ATOM 3101 O O . TRP B 1 186 ? 27.980 8.218 83.161 1.00 11.56 186 TRP B O 1
ATOM 3112 N N . GLY B 1 187 ? 27.306 10.316 82.741 1.00 8.07 187 GLY B N 1
ATOM 3113 C CA . GLY B 1 187 ? 28.291 10.915 83.613 1.00 10.81 187 GLY B CA 1
ATOM 3114 C C . GLY B 1 187 ? 29.584 11.232 82.892 1.00 8.27 187 GLY B C 1
ATOM 3115 O O . GLY B 1 187 ? 29.869 10.747 81.806 1.00 11.13 187 GLY B O 1
ATOM 3116 N N . GLY B 1 188 ? 30.424 12.019 83.557 1.00 13.51 188 GLY B N 1
ATOM 3117 C CA . GLY B 1 188 ? 31.651 12.461 82.928 1.00 11.26 188 GLY B CA 1
ATOM 3118 C C . GLY B 1 188 ? 32.807 11.483 82.953 1.00 18.57 188 GLY B C 1
ATOM 3119 O O . GLY B 1 188 ? 33.803 11.717 82.263 1.00 17.80 188 GLY B O 1
ATOM 3120 N N . ASP B 1 189 ? 32.711 10.403 83.728 1.00 13.51 189 ASP B N 1
ATOM 3121 C CA . ASP B 1 189 ? 33.723 9.358 83.738 1.00 19.53 189 ASP B CA 1
ATOM 3122 C C . ASP B 1 189 ? 33.519 8.354 82.613 1.00 16.77 189 ASP B C 1
ATOM 3123 O O . ASP B 1 189 ? 34.473 7.685 82.205 1.00 16.17 189 ASP B O 1
ATOM 3128 N N . TRP B 1 190 ? 32.302 8.224 82.098 1.00 12.15 190 TRP B N 1
ATOM 3129 C CA . TRP B 1 190 ? 32.080 7.297 81.005 1.00 12.93 190 TRP B CA 1
ATOM 3130 C C . TRP B 1 190 ? 32.705 7.837 79.724 1.00 11.48 190 TRP B C 1
ATOM 3131 O O . TRP B 1 190 ? 32.616 9.032 79.430 1.00 11.82 190 TRP B O 1
ATOM 3142 N N . GLY B 1 191 ? 33.363 6.951 78.977 1.00 10.79 191 GLY B N 1
ATOM 3143 C CA . GLY B 1 191 ? 33.861 7.305 77.667 1.00 11.99 191 GLY B CA 1
ATOM 3144 C C . GLY B 1 191 ? 34.908 8.392 77.760 1.00 11.19 191 GLY B C 1
ATOM 3145 O O . GLY B 1 191 ? 35.722 8.441 78.693 1.00 12.38 191 GLY B O 1
ATOM 3146 N N . GLU B 1 192 ? 34.914 9.271 76.773 1.00 10.45 192 GLU B N 1
ATOM 3147 C CA . GLU B 1 192 ? 35.900 10.347 76.711 1.00 8.42 192 GLU B CA 1
ATOM 3148 C C . GLU B 1 192 ? 35.307 11.586 77.378 1.00 11.11 192 GLU B C 1
ATOM 3149 O O . GLU B 1 192 ? 34.723 12.457 76.734 1.00 11.60 192 GLU B O 1
ATOM 3155 N N . GLN B 1 193 ? 35.454 11.655 78.697 1.00 13.90 193 GLN B N 1
ATOM 3156 C CA . GLN B 1 193 ? 34.878 12.735 79.484 1.00 10.44 193 GLN B CA 1
ATOM 3157 C C . GLN B 1 193 ? 33.387 12.873 79.208 1.00 9.65 193 GLN B C 1
ATOM 3158 O O . GLN B 1 193 ? 32.838 13.975 79.216 1.00 11.21 193 GLN B O 1
ATOM 3164 N N . GLY B 1 194 ? 32.745 11.749 78.962 1.00 10.89 194 GLY B N 1
ATOM 3165 C CA . GLY B 1 194 ? 31.314 11.708 78.789 1.00 8.73 194 GLY B CA 1
ATOM 3166 C C . GLY B 1 194 ? 30.857 11.583 77.355 1.00 10.39 194 GLY B C 1
ATOM 3167 O O . GLY B 1 194 ? 29.652 11.477 77.121 1.00 9.91 194 GLY B O 1
ATOM 3168 N N . TYR B 1 195 ? 31.785 11.594 76.406 1.00 6.74 195 TYR B N 1
ATOM 3169 C CA . TYR B 1 195 ? 31.538 11.587 74.975 1.00 6.81 195 TYR B CA 1
ATOM 3170 C C . TYR B 1 195 ? 32.018 10.286 74.345 1.00 7.82 195 TYR B C 1
ATOM 3171 O O . TYR B 1 195 ? 32.862 9.565 74.889 1.00 10.26 195 TYR B O 1
ATOM 3180 N N . VAL B 1 196 ? 31.500 10.015 73.156 1.00 7.39 196 VAL B N 1
ATOM 3181 C CA . VAL B 1 196 ? 31.923 8.890 72.332 1.00 9.24 196 VAL B CA 1
ATOM 3182 C C . VAL B 1 196 ? 32.023 9.381 70.892 1.00 8.14 196 VAL B C 1
ATOM 3183 O O . VAL B 1 196 ? 31.250 10.248 70.456 1.00 8.68 196 VAL B O 1
ATOM 3187 N N . ARG B 1 197 ? 32.999 8.849 70.172 1.00 8.57 197 ARG B N 1
ATOM 3188 C CA . ARG B 1 197 ? 33.207 9.148 68.760 1.00 8.76 197 ARG B CA 1
ATOM 3189 C C . ARG B 1 197 ? 32.819 7.925 67.944 1.00 7.89 197 ARG B C 1
ATOM 3190 O O . ARG B 1 197 ? 33.206 6.799 68.286 1.00 8.85 197 ARG B O 1
ATOM 3198 N N . VAL B 1 198 ? 32.067 8.143 66.868 1.00 7.09 198 VAL B N 1
ATOM 3199 C CA . VAL B 1 198 ? 31.503 7.061 66.065 1.00 9.41 198 VAL B CA 1
ATOM 3200 C C . VAL B 1 198 ? 31.771 7.355 64.588 1.00 7.32 198 VAL B C 1
ATOM 3201 O O . VAL B 1 198 ? 31.543 8.467 64.118 1.00 6.65 198 VAL B O 1
ATOM 3205 N N . VAL B 1 199 ? 32.233 6.354 63.841 1.00 6.79 199 VAL B N 1
ATOM 3206 C CA . VAL B 1 199 ? 32.465 6.539 62.414 1.00 7.02 199 VAL B CA 1
ATOM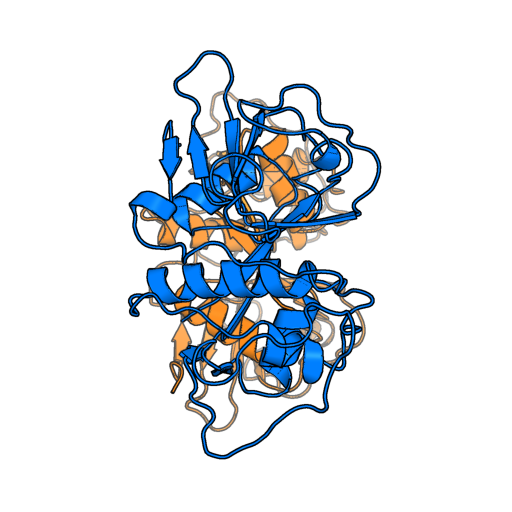 3207 C C . VAL B 1 199 ? 31.250 7.100 61.661 1.00 8.91 199 VAL B C 1
ATOM 3208 O O . VAL B 1 199 ? 30.107 6.698 61.900 1.00 7.47 199 VAL B O 1
ATOM 3212 N N . MET B 1 200 ? 31.523 8.021 60.711 1.00 6.91 200 MET B N 1
ATOM 3213 C CA . MET B 1 200 ? 30.536 8.586 59.796 1.00 8.68 200 MET B CA 1
ATOM 3214 C C . MET B 1 200 ? 30.437 7.800 58.491 1.00 9.78 200 MET B C 1
ATOM 3215 O O . MET B 1 200 ? 31.420 7.235 58.008 1.00 11.66 200 MET B O 1
ATOM 3220 N N . GLY B 1 201 ? 29.239 7.824 57.891 1.00 8.09 201 GLY B N 1
ATOM 3221 C CA . GLY B 1 201 ? 29.028 7.369 56.536 1.00 8.42 201 GLY B CA 1
ATOM 3222 C C . GLY B 1 201 ? 28.408 5.992 56.376 1.00 10.56 201 GLY B C 1
ATOM 3223 O O . GLY B 1 201 ? 28.172 5.572 55.233 1.00 11.31 201 GLY B O 1
ATOM 3224 N N . VAL B 1 202 ? 28.122 5.282 57.460 1.00 9.42 202 VAL B N 1
ATOM 3225 C CA . VAL B 1 202 ? 27.649 3.905 57.353 1.00 9.35 202 VAL B CA 1
ATOM 3226 C C . VAL B 1 202 ? 26.385 3.687 58.175 1.00 9.67 202 VAL B C 1
ATOM 3227 O O . VAL B 1 202 ? 25.964 2.546 58.385 1.00 6.98 202 VAL B O 1
ATOM 3231 N N . ASN B 1 203 ? 25.741 4.770 58.611 1.00 5.87 203 ASN B N 1
ATOM 3232 C CA . ASN B 1 203 ? 24.589 4.680 59.506 1.00 7.99 203 ASN B CA 1
ATOM 3233 C C . ASN B 1 203 ? 24.948 3.914 60.777 1.00 6.94 203 ASN B C 1
ATOM 3234 O O . ASN B 1 203 ? 24.189 3.066 61.258 1.00 5.69 203 ASN B O 1
ATOM 3239 N N . ALA B 1 204 ? 26.131 4.206 61.309 1.00 8.66 204 ALA B N 1
ATOM 3240 C CA . ALA B 1 204 ? 26.632 3.482 62.464 1.00 7.67 204 ALA B CA 1
ATOM 3241 C C . ALA B 1 204 ? 25.655 3.626 63.626 1.00 6.40 204 ALA B C 1
ATOM 3242 O O . ALA B 1 204 ? 25.163 4.716 63.942 1.00 7.54 204 ALA B O 1
ATOM 3244 N N . CYS B 1 205 ? 25.365 2.505 64.267 1.00 6.77 205 CYS B N 1
ATOM 3245 C CA . CYS B 1 205 ? 24.507 2.487 65.427 1.00 4.84 205 CYS B CA 1
ATOM 3246 C C . CYS B 1 205 ? 23.120 2.950 65.097 1.00 5.41 205 CYS B C 1
ATOM 3247 O O . CYS B 1 205 ? 22.348 3.265 65.988 1.00 8.08 205 CYS B O 1
ATOM 3250 N N . LEU B 1 206 ? 22.783 2.991 63.811 1.00 6.69 206 LEU B N 1
ATOM 3251 C CA . LEU B 1 206 ? 21.477 3.450 63.345 1.00 5.48 206 LEU B CA 1
ATOM 3252 C C . LEU B 1 206 ? 21.231 4.922 63.683 1.00 5.13 206 LEU B C 1
ATOM 3253 O O . LEU B 1 206 ? 20.083 5.357 63.865 1.00 5.55 206 LEU B O 1
ATOM 3258 N N . LEU B 1 207 ? 22.302 5.722 63.705 1.00 5.38 207 LEU B N 1
ATOM 3259 C CA . LEU B 1 207 ? 22.223 7.072 64.262 1.00 6.16 207 LEU B CA 1
ATOM 3260 C C . LEU B 1 207 ? 21.466 8.054 63.373 1.00 5.85 207 LEU B C 1
ATOM 3261 O O . LEU B 1 207 ? 21.187 9.161 63.830 1.00 4.90 207 LEU B O 1
ATOM 3266 N N . SER B 1 208 ? 21.068 7.693 62.144 1.00 6.94 208 SER B N 1
ATOM 3267 C CA . SER B 1 208 ? 20.305 8.625 61.316 1.00 5.90 208 SER B CA 1
ATOM 3268 C C . SER B 1 208 ? 18.809 8.340 61.318 1.00 5.97 208 SER B C 1
ATOM 3269 O O . SER B 1 208 ? 18.082 8.961 60.547 1.00 7.30 208 SER B O 1
ATOM 3272 N N . GLU B 1 209 ? 18.328 7.406 62.147 1.00 5.46 209 GLU B N 1
ATOM 3273 C CA . GLU B 1 209 ? 16.924 7.032 62.068 1.00 7.74 209 GLU B CA 1
ATOM 3274 C C . GLU B 1 209 ? 15.979 8.089 62.627 1.00 6.60 209 GLU B C 1
ATOM 3275 O O . GLU B 1 209 ? 14.843 8.207 62.155 1.00 8.01 209 GLU B O 1
ATOM 3281 N N . TYR B 1 210 ? 16.382 8.857 63.635 1.00 5.67 210 TYR B N 1
ATOM 3282 C CA . TYR B 1 210 ? 15.465 9.773 64.324 1.00 6.38 210 TYR B CA 1
ATOM 3283 C C . TYR B 1 210 ? 16.247 10.986 64.778 1.00 5.06 210 TYR B C 1
ATOM 3284 O O . TYR B 1 210 ? 16.540 11.153 65.970 1.00 6.09 210 TYR B O 1
ATOM 3293 N N . PRO B 1 211 ? 16.591 11.887 63.846 1.00 4.79 211 PRO B N 1
ATOM 3294 C CA . PRO B 1 211 ? 17.273 13.137 64.202 1.00 4.39 211 PRO B CA 1
ATOM 3295 C C . PRO B 1 211 ? 16.292 14.279 64.353 1.00 5.94 211 PRO B C 1
ATOM 3296 O O . PRO B 1 211 ? 15.580 14.590 63.392 1.00 6.03 211 PRO B O 1
ATOM 3300 N N . VAL B 1 212 ? 16.256 14.924 65.520 1.00 3.70 212 VAL B N 1
ATOM 3301 C CA . VAL B 1 212 ? 15.247 15.922 65.822 1.00 4.68 212 VAL B CA 1
ATOM 3302 C C . VAL B 1 212 ? 15.848 17.122 66.528 1.00 4.10 212 VAL B C 1
ATOM 3303 O O . VAL B 1 212 ? 16.928 17.055 67.123 1.00 4.76 212 VAL B O 1
ATOM 3307 N N . SER B 1 213 ? 15.119 18.227 66.493 1.00 4.62 213 SER B N 1
ATOM 3308 C CA . SER B 1 213 ? 15.535 19.411 67.217 1.00 4.60 213 SER B CA 1
ATOM 3309 C C . SER B 1 213 ? 14.341 20.274 67.575 1.00 6.75 213 SER B C 1
ATOM 3310 O O . SER B 1 213 ? 13.353 20.339 66.832 1.00 7.53 213 SER B O 1
ATOM 3313 N N . ALA B 1 214 ? 14.467 20.983 68.697 1.00 4.99 214 ALA B N 1
ATOM 3314 C CA . ALA B 1 214 ? 13.547 22.053 69.016 1.00 4.60 214 ALA B CA 1
ATOM 3315 C C . ALA B 1 214 ? 13.833 23.221 68.098 1.00 5.34 214 ALA B C 1
ATOM 3316 O O . ALA B 1 214 ? 14.853 23.269 67.409 1.00 5.17 214 ALA B O 1
ATOM 3318 N N . HIS B 1 215 ? 12.905 24.159 68.078 1.00 5.51 215 HIS B N 1
ATOM 3319 C CA . HIS B 1 215 ? 13.073 25.440 67.421 1.00 7.58 215 HIS B CA 1
ATOM 3320 C C . HIS B 1 215 ? 12.909 26.541 68.459 1.00 9.58 215 HIS B C 1
ATOM 3321 O O . HIS B 1 215 ? 11.982 26.518 69.278 1.00 9.09 215 HIS B O 1
ATOM 3328 N N . VAL B 1 216 ? 13.798 27.513 68.389 1.00 8.44 216 VAL B N 1
ATOM 3329 C CA . VAL B 1 216 ? 13.776 28.691 69.239 1.00 7.12 216 VAL B CA 1
ATOM 3330 C C . VAL B 1 216 ? 13.830 29.897 68.308 1.00 13.13 216 VAL B C 1
ATOM 3331 O O . VAL B 1 216 ? 14.769 30.029 67.519 1.00 11.48 216 VAL B O 1
ATOM 3335 N N . ARG B 1 217 ? 12.840 30.774 68.384 1.00 23.35 217 ARG B N 1
ATOM 3336 C CA . ARG B 1 217 ? 12.864 31.911 67.458 1.00 25.15 217 ARG B CA 1
ATOM 3337 C C . ARG B 1 217 ? 14.054 32.824 67.764 1.00 27.27 217 ARG B C 1
ATOM 3338 O O . ARG B 1 217 ? 14.378 33.123 68.912 1.00 22.95 217 ARG B O 1
#

Nearest PDB structures (foldseek):
  6p4e-assembly1_A  TM=1.005E+00  e=1.317E-54  Leishmania mexicana
  6exo-assembly1_A  TM=9.917E-01  e=6.560E-41  Trypanosoma brucei rhodesiense
  1aim-assembly1_A  TM=9.919E-01  e=1.042E-39  Trypanosoma cruzi
  3hd3-assembly2_B  TM=9.905E-01  e=1.189E-39  Trypanosoma cruzi
  4w5c-assembly4_D  TM=9.899E-01  e=7.034E-39  Trypanosoma cruzi